Protein 8SM0 (pdb70)

B-factor: mean 61.73, std 35.59, range [18.33, 282.07]

Foldseek 3Di:
DFADDADDEPQKDKDDADPRHDAQDKIFIGHNVQWAWWDDGIWGWHDDPVPYTDIDDHHIYTHGADQPAWADDDDEVQKDWDDDDPGAGFRGKIFIDGPDQWDKDDHRMWHQHNVRDTDPHDHIYTHRD/DAPAEAEAEFEADFDAQQKAKAKDQADADAPLAQPKKKWKKKWWWKAQLNDIFIKIFGFGIDRVNPAFKTFTPDIDQWDPPLSVFWMWGQQAQQMIMIMGGQQDGGHDDDDPRQFRMWTAWMKMWIQILLRHIYIYIYGYPDTHTRHHDAADDDDDPQAAEDAWAFEDASQKTKTKDKDDDPDALQKKFKKKWWAALRGIKIKGWPVGIGPGDDAAWDKTFIDIGHIDDPDGWIKIWHWPCVTITMIIGIDGRDDCSRPFQTKMWMQMDNNHIYIHTYDYDRDHPYHSHHDAAEAEAADADFKDKDKAAAAPPADLPFPKKKKWKFWRHDDDSVQGTQQMDIQDDFRDPSNPQKGWHADNNSIIMMMGGPHDQAKTWMWMWMDTHVGHIHIYIYIYHYDD

Structure (mmCIF, N/CA/C/O backbone):
data_8SM0
#
_entry.id   8SM0
#
_cell.length_a   157.584
_cell.length_b   49.255
_cell.length_c   78.323
_cell.angle_alpha   90.00
_cell.angle_beta   101.64
_cell.angle_gamma   90.00
#
_symmetry.space_group_name_H-M   'C 1 2 1'
#
loop_
_entity.id
_entity.type
_entity.pdbx_description
1 polymer 'Complement receptor type 2'
2 polymer 'Envelope glycoprotein gp350'
3 non-polymer 2-acetamido-2-deoxy-beta-D-glucopyranose
4 non-polymer 'SULFATE ION'
5 water water
#
loop_
_atom_site.group_PDB
_atom_site.id
_atom_site.type_symbol
_atom_site.label_atom_id
_atom_site.label_alt_id
_atom_site.label_comp_id
_atom_site.label_asym_id
_atom_site.label_entity_id
_atom_site.label_seq_id
_atom_site.pdbx_PDB_ins_code
_atom_site.Cartn_x
_atom_site.Cartn_y
_atom_site.Cartn_z
_atom_site.occupancy
_atom_site.B_iso_or_equiv
_atom_site.auth_seq_id
_atom_site.auth_comp_id
_atom_site.auth_asym_id
_atom_site.auth_atom_id
_atom_site.pdbx_PDB_model_num
ATOM 1 N N . ILE A 1 1 ? -59.785 6.836 7.327 1.00 67.38 1 ILE C N 1
ATOM 2 C CA . ILE A 1 1 ? -59.748 5.460 7.797 1.00 63.45 1 ILE C CA 1
ATOM 3 C C . ILE A 1 1 ? -59.055 5.387 9.148 1.00 63.28 1 ILE C C 1
ATOM 4 O O . ILE A 1 1 ? -58.556 6.388 9.661 1.00 53.84 1 ILE C O 1
ATOM 7 N N . SER A 1 2 ? -59.022 4.188 9.717 1.00 57.58 2 SER C N 1
ATOM 8 C CA . SER A 1 2 ? -58.273 3.942 10.939 1.00 58.14 2 SER C CA 1
ATOM 9 C C . SER A 1 2 ? -58.159 2.439 11.133 1.00 49.37 2 SER C C 1
ATOM 10 O O . SER A 1 2 ? -58.990 1.674 10.636 1.00 48.55 2 SER C O 1
ATOM 18 N N . CYS A 1 3 ? -57.110 2.031 11.842 1.00 42.69 3 CYS C N 1
ATOM 19 C CA . CYS A 1 3 ? -56.901 0.639 12.204 1.00 43.23 3 CYS C CA 1
ATOM 20 C C . CYS A 1 3 ? -57.505 0.355 13.573 1.00 41.13 3 CYS C C 1
ATOM 21 O O . CYS A 1 3 ? -57.546 1.225 14.448 1.00 53.51 3 CYS C O 1
ATOM 28 N N . GLY A 1 4 ? -57.971 -0.877 13.754 1.00 43.66 4 GLY C N 1
ATOM 29 C CA . GLY A 1 4 ? -58.350 -1.346 15.066 1.00 44.29 4 GLY C CA 1
ATOM 30 C C . GLY A 1 4 ? -57.125 -1.647 15.904 1.00 41.46 4 GLY C C 1
ATOM 31 O O . GLY A 1 4 ? -55.984 -1.555 15.453 1.00 35.09 4 GLY C O 1
ATOM 35 N N . SER A 1 5 ? -57.369 -2.010 17.157 1.00 45.74 5 SER C N 1
ATOM 36 C CA . SER A 1 5 ? -56.259 -2.289 18.056 1.00 37.20 5 SER C CA 1
ATOM 37 C C . SER A 1 5 ? -55.351 -3.350 17.440 1.00 44.94 5 SER C C 1
ATOM 38 O O . SER A 1 5 ? -55.838 -4.283 16.789 1.00 42.24 5 SER C O 1
ATOM 46 N N . PRO A 1 6 ? -54.039 -3.242 17.619 1.00 40.70 6 PRO C N 1
ATOM 47 C CA . PRO A 1 6 ? -53.120 -4.171 16.956 1.00 30.16 6 PRO C CA 1
ATOM 48 C C . PRO A 1 6 ? -53.259 -5.575 17.513 1.00 34.14 6 PRO C C 1
ATOM 49 O O . PRO A 1 6 ? -53.833 -5.771 18.596 1.00 36.63 6 PRO C O 1
ATOM 60 N N . PRO A 1 7 ? -52.765 -6.580 16.795 1.00 37.89 7 PRO C N 1
ATOM 61 C CA . PRO A 1 7 ? -52.862 -7.957 17.284 1.00 33.91 7 PRO C CA 1
ATOM 62 C C . PRO A 1 7 ? -52.064 -8.127 18.562 1.00 28.03 7 PRO C C 1
ATOM 63 O O . PRO A 1 7 ? -50.964 -7.571 18.694 1.00 30.95 7 PRO C O 1
ATOM 74 N N . PRO A 1 8 ? -52.576 -8.887 19.524 1.00 35.33 8 PRO C N 1
ATOM 75 C CA . PRO A 1 8 ? -51.864 -9.034 20.797 1.00 49.06 8 PRO C CA 1
ATOM 76 C C . PRO A 1 8 ? -50.627 -9.904 20.637 1.00 48.99 8 PRO C C 1
ATOM 77 O O . PRO A 1 8 ? -50.413 -10.562 19.618 1.00 39.79 8 PRO C O 1
ATOM 88 N N . ILE A 1 9 ? -49.794 -9.890 21.675 1.00 38.52 9 ILE C N 1
ATOM 89 C CA . ILE A 1 9 ? -48.588 -10.709 21.710 1.00 39.45 9 ILE C CA 1
ATOM 90 C C . ILE A 1 9 ? -48.458 -11.278 23.114 1.00 46.75 9 ILE C C 1
ATOM 91 O O . ILE A 1 9 ? -48.377 -10.524 24.089 1.00 44.93 9 ILE C O 1
ATOM 107 N N . LEU A 1 10 ? -48.459 -12.602 23.219 1.00 40.04 10 LEU C N 1
ATOM 108 C CA . LEU A 1 10 ? -48.304 -13.252 24.512 1.00 40.40 10 LEU C CA 1
ATOM 109 C C . LEU A 1 10 ? -46.852 -13.149 24.961 1.00 44.41 10 LEU C C 1
ATOM 110 O O . LEU A 1 10 ? -45.929 -13.401 24.179 1.00 41.34 10 LEU C O 1
ATOM 126 N N . ASN A 1 11 ? -46.654 -12.749 26.220 1.00 57.22 11 ASN C N 1
ATOM 127 C CA . ASN A 1 11 ? -45.331 -12.619 26.832 1.00 38.55 11 ASN C CA 1
ATOM 128 C C . ASN A 1 11 ? -44.516 -11.488 26.213 1.00 41.70 11 ASN C C 1
ATOM 129 O O . ASN A 1 11 ? -43.284 -11.528 26.214 1.00 43.44 11 ASN C O 1
ATOM 140 N N . GLY A 1 12 ? -45.193 -10.467 25.697 1.00 41.52 12 GLY C N 1
ATOM 141 C CA . GLY A 1 12 ? -44.520 -9.311 25.146 1.00 39.95 12 GLY C CA 1
ATOM 142 C C . GLY A 1 12 ? -45.286 -8.034 25.414 1.00 32.77 12 GLY C C 1
ATOM 143 O O . GLY A 1 12 ? -46.259 -8.035 26.174 1.00 45.56 12 GLY C O 1
ATOM 147 N N . ARG A 1 13 ? -44.862 -6.938 24.791 1.00 33.19 13 ARG C N 1
ATOM 148 C CA . ARG A 1 13 ? -45.544 -5.664 24.934 1.00 30.05 13 ARG C CA 1
ATOM 149 C C . ARG A 1 13 ? -45.556 -4.954 23.591 1.00 23.09 13 ARG C C 1
ATOM 150 O O . ARG A 1 13 ? -44.778 -5.266 22.687 1.00 27.63 13 ARG C O 1
ATOM 171 N N . ILE A 1 14 ? -46.442 -3.973 23.485 1.00 25.88 14 ILE C N 1
ATOM 172 C CA . ILE A 1 14 ? -46.604 -3.178 22.278 1.00 25.76 14 ILE C CA 1
ATOM 173 C C . ILE A 1 14 ? -46.383 -1.723 22.650 1.00 30.28 14 ILE C C 1
ATOM 174 O O . ILE A 1 14 ? -46.789 -1.284 23.732 1.00 27.50 14 ILE C O 1
ATOM 190 N N . SER A 1 15 ? -45.744 -0.981 21.750 1.00 27.09 15 SER C N 1
ATOM 191 C CA . SER A 1 15 ? -45.435 0.411 22.017 1.00 21.74 15 SER C CA 1
ATOM 192 C C . SER A 1 15 ? -46.720 1.233 22.062 1.00 25.71 15 SER C C 1
ATOM 193 O O . SER A 1 15 ? -47.815 0.757 21.752 1.00 25.82 15 SER C O 1
ATOM 201 N N . TYR A 1 16 ? -46.572 2.486 22.476 1.00 25.13 16 TYR C N 1
ATOM 202 C CA . TYR A 1 16 ? -47.718 3.359 22.656 1.00 29.19 16 TYR C CA 1
ATOM 203 C C . TYR A 1 16 ? -48.355 3.691 21.316 1.00 40.37 16 TYR C C 1
ATOM 204 O O . TYR A 1 16 ? -47.666 3.904 20.315 1.00 33.86 16 TYR C O 1
ATOM 222 N N . TYR A 1 17 ? -49.680 3.740 21.301 1.00 38.57 17 TYR C N 1
ATOM 223 C CA . TYR A 1 17 ? -50.411 4.251 20.155 1.00 37.84 17 TYR C CA 1
ATOM 224 C C . TYR A 1 17 ? -51.617 5.020 20.667 1.00 34.48 17 TYR C C 1
ATOM 225 O O . TYR A 1 17 ? -52.184 4.695 21.715 1.00 31.66 17 TYR C O 1
ATOM 243 N N . SER A 1 18 ? -51.975 6.068 19.938 1.00 44.01 18 SER C N 1
ATOM 244 C CA . SER A 1 18 ? -53.165 6.844 20.236 1.00 50.65 18 SER C CA 1
ATOM 245 C C . SER A 1 18 ? -54.349 6.273 19.468 1.00 45.63 18 SER C C 1
ATOM 246 O O . SER A 1 18 ? -54.199 5.750 18.361 1.00 44.93 18 SER C O 1
ATOM 254 N N . THR A 1 19 ? -55.534 6.369 20.073 1.00 47.22 19 THR C N 1
ATOM 255 C CA . THR A 1 19 ? -56.747 5.868 19.445 1.00 49.25 19 THR C CA 1
ATOM 256 C C . THR A 1 19 ? -57.645 7.024 19.022 1.00 57.56 19 THR C C 1
ATOM 257 O O . THR A 1 19 ? -57.741 8.024 19.742 1.00 53.74 19 THR C O 1
ATOM 268 N N . PRO A 1 20 ? -58.310 6.932 17.857 1.00 49.12 20 PRO C N 1
ATOM 269 C CA . PRO A 1 20 ? -58.176 5.846 16.875 1.00 52.23 20 PRO C CA 1
ATOM 270 C C . PRO A 1 20 ? -56.848 5.910 16.120 1.00 43.46 20 PRO C C 1
ATOM 271 O O . PRO A 1 20 ? -56.223 6.969 16.052 1.00 49.80 20 PRO C O 1
ATOM 282 N N . ILE A 1 21 ? -56.428 4.778 15.566 1.00 41.99 21 ILE C N 1
ATOM 283 C CA . ILE A 1 21 ? -55.105 4.641 14.969 1.00 33.95 21 ILE C CA 1
ATOM 284 C C . ILE A 1 21 ? -55.168 5.094 13.519 1.00 39.28 21 ILE C C 1
ATOM 285 O O . ILE A 1 21 ? -55.922 4.534 12.718 1.00 42.46 21 ILE C O 1
ATOM 301 N N . ALA A 1 22 ? -54.357 6.089 13.174 1.00 40.51 22 ALA C N 1
ATOM 302 C CA . ALA A 1 22 ? -54.375 6.644 11.831 1.00 48.14 22 ALA C CA 1
ATOM 303 C C . ALA A 1 22 ? -53.528 5.812 10.877 1.00 31.94 22 ALA C C 1
ATOM 304 O O . ALA A 1 22 ? -52.513 5.215 11.259 1.00 28.13 22 ALA C O 1
ATOM 311 N N . VAL A 1 23 ? -53.962 5.782 9.615 1.00 32.64 23 VAL C N 1
ATOM 312 C CA . VAL A 1 23 ? -53.173 5.149 8.570 1.00 28.44 23 VAL C CA 1
ATOM 313 C C . VAL A 1 23 ? -51.790 5.779 8.564 1.00 29.84 23 VAL C C 1
ATOM 314 O O . VAL A 1 23 ? -51.646 7.006 8.644 1.00 36.92 23 VAL C O 1
ATOM 327 N N . GLY A 1 24 ? -50.764 4.938 8.481 1.00 27.62 24 GLY C N 1
ATOM 328 C CA . GLY A 1 24 ? -49.389 5.379 8.559 1.00 29.08 24 GLY C CA 1
ATOM 329 C C . GLY A 1 24 ? -48.746 5.179 9.914 1.00 30.93 24 GLY C C 1
ATOM 330 O O . GLY A 1 24 ? -47.522 5.322 10.029 1.00 27.69 24 GLY C O 1
ATOM 334 N N . THR A 1 25 ? -49.531 4.846 10.935 1.00 26.51 25 THR C N 1
ATOM 335 C CA . THR A 1 25 ? -48.992 4.644 12.271 1.00 28.70 25 THR C CA 1
ATOM 336 C C . THR A 1 25 ? -48.151 3.375 12.329 1.00 26.25 25 THR C C 1
ATOM 337 O O . THR A 1 25 ? -48.544 2.325 11.813 1.00 23.52 25 THR C O 1
ATOM 348 N N . VAL A 1 26 ? -46.991 3.469 12.975 1.00 24.19 26 VAL C N 1
ATOM 349 C CA . VAL A 1 26 ? -46.110 2.325 13.187 1.00 26.68 26 VAL C CA 1
ATOM 350 C C . VAL A 1 26 ? -46.098 1.993 14.673 1.00 23.78 26 VAL C C 1
ATOM 351 O O . VAL A 1 26 ? -45.999 2.891 15.520 1.00 26.25 26 VAL C O 1
ATOM 364 N N . ILE A 1 27 ? -46.217 0.707 14.990 1.00 23.57 27 ILE C N 1
ATOM 365 C CA . ILE A 1 27 ? -46.091 0.235 16.362 1.00 27.15 27 ILE C CA 1
ATOM 366 C C . ILE A 1 27 ? -44.967 -0.791 16.411 1.00 28.70 27 ILE C C 1
ATOM 367 O O . ILE A 1 27 ? -44.658 -1.454 15.416 1.00 25.74 27 ILE C O 1
ATOM 383 N N . ARG A 1 28 ? -44.351 -0.910 17.580 1.00 23.92 28 ARG C N 1
ATOM 384 C CA . ARG A 1 28 ? -43.212 -1.791 17.791 1.00 23.24 28 ARG C CA 1
ATOM 385 C C . ARG A 1 28 ? -43.590 -2.858 18.805 1.00 19.95 28 ARG C C 1
ATOM 386 O O . ARG A 1 28 ? -44.267 -2.574 19.798 1.00 26.53 28 ARG C O 1
ATOM 407 N N . TYR A 1 29 ? -43.151 -4.085 18.552 1.00 24.91 29 TYR C N 1
ATOM 408 C CA . TYR A 1 29 ? -43.345 -5.186 19.481 1.00 26.01 29 TYR C CA 1
ATOM 409 C C . TYR A 1 29 ? -42.026 -5.526 20.163 1.00 18.52 29 TYR C C 1
ATOM 410 O O . TYR A 1 29 ? -40.952 -5.407 19.568 1.00 25.75 29 TYR C O 1
ATOM 428 N N . SER A 1 30 ? -42.118 -5.963 21.418 1.00 26.28 30 SER C N 1
ATOM 429 C CA . SER A 1 30 ? -40.951 -6.403 22.169 1.00 28.13 30 SER C CA 1
ATOM 430 C C . SER A 1 30 ? -41.368 -7.538 23.093 1.00 33.07 30 SER C C 1
ATOM 431 O O . SER A 1 30 ? -42.537 -7.662 23.464 1.00 40.72 30 SER C O 1
ATOM 439 N N . CYS A 1 31 ? -40.399 -8.365 23.463 1.00 31.64 31 CYS C N 1
ATOM 440 C CA . CYS A 1 31 ? -40.654 -9.496 24.342 1.00 35.86 31 CYS C CA 1
ATOM 441 C C . CYS A 1 31 ? -40.211 -9.182 25.767 1.00 45.22 31 CYS C C 1
ATOM 442 O O . CYS A 1 31 ? -39.458 -8.237 26.019 1.00 41.62 31 CYS C O 1
ATOM 449 N N . SER A 1 32 ? -40.685 -10.009 26.699 1.00 41.85 32 SER C N 1
ATOM 450 C CA . SER A 1 32 ? -40.524 -9.752 28.131 1.00 48.57 32 SER C CA 1
ATOM 451 C C . SER A 1 32 ? -39.175 -10.270 28.632 1.00 78.08 32 SER C C 1
ATOM 452 O O . SER A 1 32 ? -39.074 -11.249 29.374 1.00 99.58 32 SER C O 1
ATOM 460 N N . GLY A 1 33 ? -38.121 -9.571 28.218 1.00 85.25 33 GLY C N 1
ATOM 461 C CA . GLY A 1 33 ? -36.808 -9.746 28.813 1.00 61.66 33 GLY C CA 1
ATOM 462 C C . GLY A 1 33 ? -36.174 -11.107 28.618 1.00 58.38 33 GLY C C 1
ATOM 463 O O . GLY A 1 33 ? -35.125 -11.218 27.976 1.00 70.26 33 GLY C O 1
ATOM 467 N N . THR A 1 34 ? -36.779 -12.151 29.189 1.00 43.58 34 THR C N 1
ATOM 468 C CA . THR A 1 34 ? -36.252 -13.499 29.009 1.00 43.91 34 THR C CA 1
ATOM 469 C C . THR A 1 34 ? -36.621 -14.084 27.650 1.00 64.43 34 THR C C 1
ATOM 470 O O . THR A 1 34 ? -35.831 -14.832 27.073 1.00 74.99 34 THR C O 1
ATOM 481 N N . PHE A 1 35 ? -37.794 -13.755 27.120 1.00 58.02 35 PHE C N 1
ATOM 482 C CA . PHE A 1 35 ? -38.237 -14.327 25.858 1.00 44.55 35 PHE C CA 1
ATOM 483 C C . PHE A 1 35 ? -37.498 -13.684 24.684 1.00 43.94 35 PHE C C 1
ATOM 484 O O . PHE A 1 35 ? -36.851 -12.642 24.814 1.00 43.24 35 PHE C O 1
ATOM 501 N N . ARG A 1 36 ? -37.599 -14.324 23.521 1.00 36.85 36 ARG C N 1
ATOM 502 C CA . ARG A 1 36 ? -36.979 -13.829 22.300 1.00 38.50 36 ARG C CA 1
ATOM 503 C C . ARG A 1 36 ? -38.037 -13.578 21.234 1.00 29.03 36 ARG C C 1
ATOM 504 O O . ARG A 1 36 ? -38.925 -14.408 21.014 1.00 34.34 36 ARG C O 1
ATOM 525 N N . LEU A 1 37 ? -37.921 -12.438 20.560 1.00 33.22 37 LEU C N 1
ATOM 526 C CA . LEU A 1 37 ? -38.899 -12.033 19.558 1.00 33.46 37 LEU C CA 1
ATOM 527 C C . LEU A 1 37 ? -38.588 -12.707 18.227 1.00 33.30 37 LEU C C 1
ATOM 528 O O . LEU A 1 37 ? -37.475 -12.576 17.706 1.00 33.12 37 LEU C O 1
ATOM 544 N N . ILE A 1 38 ? -39.571 -13.418 17.679 1.00 30.77 38 ILE C N 1
ATOM 545 C CA . ILE A 1 38 ? -39.442 -14.108 16.400 1.00 23.73 38 ILE C CA 1
ATOM 546 C C . ILE A 1 38 ? -40.374 -13.425 15.406 1.00 32.97 38 ILE C C 1
ATOM 547 O O . ILE A 1 38 ? -41.601 -13.476 15.556 1.00 32.55 38 ILE C O 1
ATOM 563 N N . GLY A 1 39 ? -39.797 -12.802 14.388 1.00 31.19 39 GLY C N 1
ATOM 564 C CA . GLY A 1 39 ? -40.550 -12.153 13.335 1.00 29.72 39 GLY C CA 1
ATOM 565 C C . GLY A 1 39 ? -40.358 -10.645 13.343 1.00 31.72 39 GLY C C 1
ATOM 566 O O . GLY A 1 39 ? -39.863 -10.049 14.299 1.00 29.82 39 GLY C O 1
ATOM 570 N N . GLU A 1 40 ? -40.765 -10.030 12.231 1.00 28.79 40 GLU C N 1
ATOM 571 C CA . GLU A 1 40 ? -40.679 -8.580 12.094 1.00 32.34 40 GLU C CA 1
ATOM 572 C C . GLU A 1 40 ? -41.361 -7.897 13.272 1.00 25.12 40 GLU C C 1
ATOM 573 O O . GLU A 1 40 ? -42.474 -8.263 13.657 1.00 29.44 40 GLU C O 1
ATOM 585 N N . LYS A 1 41 ? -40.691 -6.888 13.828 1.00 26.22 41 LYS C N 1
ATOM 586 C CA . LYS A 1 41 ? -41.105 -6.280 15.084 1.00 24.24 41 LYS C CA 1
ATOM 587 C C . LYS A 1 41 ? -41.946 -5.024 14.909 1.00 29.00 41 LYS C C 1
ATOM 588 O O . LYS A 1 41 ? -42.511 -4.540 15.896 1.00 28.53 41 LYS C O 1
ATOM 607 N N . SER A 1 42 ? -42.054 -4.494 13.694 1.00 23.51 42 SER C N 1
ATOM 608 C CA . SER A 1 42 ? -42.766 -3.248 13.442 1.00 25.05 42 SER C CA 1
ATOM 609 C C . SER A 1 42 ? -43.963 -3.514 12.543 1.00 24.66 42 SER C C 1
ATOM 610 O O . SER A 1 42 ? -43.826 -4.139 11.487 1.00 25.31 42 SER C O 1
ATOM 618 N N . LEU A 1 43 ? -45.132 -3.042 12.965 1.00 22.66 43 LEU C N 1
ATOM 619 C CA . LEU A 1 43 ? -46.363 -3.174 12.198 1.00 22.35 43 LEU C CA 1
ATOM 620 C C . LEU A 1 43 ? -46.818 -1.797 11.729 1.00 25.26 43 LEU C C 1
ATOM 621 O O . LEU A 1 43 ? -46.714 -0.814 12.468 1.00 25.65 43 LEU C O 1
ATOM 637 N N . LEU A 1 44 ? -47.313 -1.731 10.497 1.00 23.16 44 LEU C N 1
ATOM 638 C CA . LEU A 1 44 ? -47.707 -0.479 9.864 1.00 27.87 44 LEU C CA 1
ATOM 639 C C . LEU A 1 44 ? -49.194 -0.514 9.552 1.00 24.93 44 LEU C C 1
ATOM 640 O O . LEU A 1 44 ? -49.697 -1.510 9.019 1.00 29.96 44 LEU C O 1
ATOM 656 N N . CYS A 1 45 ? -49.892 0.571 9.873 1.00 24.34 45 CYS C N 1
ATOM 657 C CA . CYS A 1 45 ? -51.312 0.694 9.565 1.00 25.44 45 CYS C CA 1
ATOM 658 C C . CYS A 1 45 ? -51.452 1.216 8.138 1.00 25.75 45 CYS C C 1
ATOM 659 O O . CYS A 1 45 ? -50.977 2.313 7.820 1.00 27.86 45 CYS C O 1
ATOM 666 N N . ILE A 1 46 ? -52.072 0.416 7.271 1.00 31.23 46 ILE C N 1
ATOM 667 C CA . ILE A 1 46 ? -52.251 0.771 5.872 1.00 28.78 46 ILE C CA 1
ATOM 668 C C . ILE A 1 46 ? -53.733 0.665 5.524 1.00 29.53 46 ILE C C 1
ATOM 669 O O . ILE A 1 46 ? -54.547 0.163 6.302 1.00 29.50 46 ILE C O 1
ATOM 685 N N . THR A 1 47 ? -54.074 1.154 4.333 1.00 38.03 47 THR C N 1
ATOM 686 C CA . THR A 1 47 ? -55.418 0.998 3.793 1.00 33.26 47 THR C CA 1
ATOM 687 C C . THR A 1 47 ? -55.309 0.582 2.336 1.00 39.86 47 THR C C 1
ATOM 688 O O . THR A 1 47 ? -54.554 1.188 1.570 1.00 44.06 47 THR C O 1
ATOM 699 N N . LYS A 1 48 ? -56.065 -0.442 1.955 1.00 50.55 48 LYS C N 1
ATOM 700 C CA . LYS A 1 48 ? -56.084 -0.901 0.573 1.00 62.22 48 LYS C CA 1
ATOM 701 C C . LYS A 1 48 ? -57.342 -0.499 -0.178 1.00 67.74 48 LYS C C 1
ATOM 702 O O . LYS A 1 48 ? -57.286 -0.323 -1.396 1.00 87.69 48 LYS C O 1
ATOM 721 N N . ASP A 1 49 ? -58.467 -0.333 0.518 1.00 66.28 49 ASP C N 1
ATOM 722 C CA . ASP A 1 49 ? -59.721 0.072 -0.102 1.00 66.55 49 ASP C CA 1
ATOM 723 C C . ASP A 1 49 ? -60.093 1.516 0.216 1.00 60.11 49 ASP C C 1
ATOM 724 O O . ASP A 1 49 ? -61.180 1.962 -0.165 1.00 63.06 49 ASP C O 1
ATOM 733 N N . LYS A 1 50 ? -59.220 2.242 0.905 1.00 58.16 50 LYS C N 1
ATOM 734 C CA . LYS A 1 50 ? -59.482 3.645 1.233 1.00 50.54 50 LYS C CA 1
ATOM 735 C C . LYS A 1 50 ? -60.705 3.841 2.140 1.00 51.28 50 LYS C C 1
ATOM 736 O O . LYS A 1 50 ? -61.267 4.934 2.208 1.00 64.32 50 LYS C O 1
ATOM 755 N N . VAL A 1 51 ? -61.108 2.780 2.829 1.00 52.41 51 VAL C N 1
ATOM 756 C CA . VAL A 1 51 ? -62.240 2.827 3.745 1.00 56.77 51 VAL C CA 1
ATOM 757 C C . VAL A 1 51 ? -61.829 2.408 5.151 1.00 54.07 51 VAL C C 1
ATOM 758 O O . VAL A 1 51 ? -62.052 3.141 6.120 1.00 58.81 51 VAL C O 1
ATOM 771 N N . ASP A 1 52 ? -61.234 1.225 5.282 1.00 56.73 52 ASP C N 1
ATOM 772 C CA . ASP A 1 52 ? -60.795 0.696 6.563 1.00 58.93 52 ASP C CA 1
ATOM 773 C C . ASP A 1 52 ? -59.279 0.557 6.573 1.00 48.58 52 ASP C C 1
ATOM 774 O O . ASP A 1 52 ? -58.649 0.341 5.533 1.00 41.91 52 ASP C O 1
ATOM 783 N N . GLY A 1 53 ? -58.701 0.687 7.759 1.00 40.23 53 GLY C N 1
ATOM 784 C CA . GLY A 1 53 ? -57.294 0.421 7.942 1.00 35.02 53 GLY C CA 1
ATOM 785 C C . GLY A 1 53 ? -57.058 -1.015 8.368 1.00 36.78 53 GLY C C 1
ATOM 786 O O . GLY A 1 53 ? -57.905 -1.650 8.992 1.00 40.91 53 GLY C O 1
ATOM 790 N N . THR A 1 54 ? -55.892 -1.531 7.996 1.00 32.97 54 THR C N 1
ATOM 791 C CA . THR A 1 54 ? -55.462 -2.854 8.419 1.00 31.42 54 THR C CA 1
ATOM 792 C C . THR A 1 54 ? -53.955 -2.834 8.619 1.00 26.87 54 THR C C 1
ATOM 793 O O . THR A 1 54 ? -53.240 -2.021 8.031 1.00 28.95 54 THR C O 1
ATOM 804 N N . TRP A 1 55 ? -53.475 -3.742 9.464 1.00 28.97 55 TRP C N 1
ATOM 805 C CA . TRP A 1 55 ? -52.046 -3.860 9.710 1.00 25.65 55 TRP C CA 1
ATOM 806 C C . TRP A 1 55 ? -51.391 -4.672 8.602 1.00 29.67 55 TRP C C 1
ATOM 807 O O . TRP A 1 55 ? -51.990 -5.592 8.039 1.00 30.64 55 TRP C O 1
ATOM 828 N N . ASP A 1 56 ? -50.143 -4.316 8.290 1.00 26.09 56 ASP C N 1
ATOM 829 C CA . ASP A 1 56 ? -49.509 -4.796 7.068 1.00 27.51 56 ASP C CA 1
ATOM 830 C C . ASP A 1 56 ? -48.854 -6.166 7.209 1.00 31.24 56 ASP C C 1
ATOM 831 O O . ASP A 1 56 ? -48.445 -6.734 6.190 1.00 37.50 56 ASP C O 1
ATOM 840 N N . LYS A 1 57 ? -48.762 -6.718 8.412 1.00 28.03 57 LYS C N 1
ATOM 841 C CA . LYS A 1 57 ? -48.250 -8.071 8.591 1.00 32.40 57 LYS C CA 1
ATOM 842 C C . LYS A 1 57 ? -48.780 -8.608 9.912 1.00 25.35 57 LYS C C 1
ATOM 843 O O . LYS A 1 57 ? -49.297 -7.846 10.740 1.00 26.87 57 LYS C O 1
ATOM 862 N N . PRO A 1 58 ? -48.686 -9.915 10.136 1.00 27.88 58 PRO C N 1
ATOM 863 C CA . PRO A 1 58 ? -49.083 -10.461 11.435 1.00 28.86 58 PRO C CA 1
ATOM 864 C C . PRO A 1 58 ? -48.119 -10.043 12.534 1.00 32.85 58 PRO C C 1
ATOM 865 O O . PRO A 1 58 ? -46.969 -9.666 12.298 1.00 35.36 58 PRO C O 1
ATOM 876 N N . ALA A 1 59 ? -48.612 -10.118 13.762 1.00 34.00 59 ALA C N 1
ATOM 877 C CA . ALA A 1 59 ? -47.767 -9.803 14.896 1.00 37.55 59 ALA C CA 1
ATOM 878 C C . ALA A 1 59 ? -46.680 -10.865 15.041 1.00 27.09 59 ALA C C 1
ATOM 879 O O . ALA A 1 59 ? -46.881 -12.028 14.681 1.00 30.21 59 ALA C O 1
ATOM 886 N N . PRO A 1 60 ? -45.511 -10.485 15.540 1.00 28.85 60 PRO C N 1
ATOM 887 C CA . PRO A 1 60 ? -44.483 -11.488 15.852 1.00 31.95 60 PRO C CA 1
ATOM 888 C C . PRO A 1 60 ? -44.841 -12.251 17.116 1.00 31.71 60 PRO C C 1
ATOM 889 O O . PRO A 1 60 ? -45.846 -11.937 17.761 1.00 30.37 60 PRO C O 1
ATOM 900 N N . LYS A 1 61 ? -44.039 -13.247 17.485 1.00 36.01 61 LYS C N 1
ATOM 901 C CA . LYS A 1 61 ? -44.298 -14.051 18.670 1.00 35.46 61 LYS C CA 1
ATOM 902 C C . LYS A 1 61 ? -43.057 -14.073 19.551 1.00 32.71 61 LYS C C 1
ATOM 903 O O . LYS A 1 61 ? -41.939 -13.816 19.095 1.00 32.05 61 LYS C O 1
ATOM 922 N N . CYS A 1 62 ? -43.274 -14.379 20.827 1.00 41.09 62 CYS C N 1
ATOM 923 C CA . CYS A 1 62 ? -42.207 -14.461 21.815 1.00 38.63 62 CYS C CA 1
ATOM 924 C C . CYS A 1 62 ? -42.003 -15.913 22.217 1.00 40.79 62 CYS C C 1
ATOM 925 O O . CYS A 1 62 ? -42.960 -16.597 22.595 1.00 42.60 62 CYS C O 1
ATOM 932 N N . GLU A 1 63 ? -40.760 -16.376 22.134 1.00 39.18 63 GLU C N 1
ATOM 933 C CA . GLU A 1 63 ? -40.390 -17.719 22.550 1.00 38.30 63 GLU C CA 1
ATOM 934 C C . GLU A 1 63 ? -39.559 -17.645 23.821 1.00 41.66 63 GLU C C 1
ATOM 935 O O . GLU A 1 63 ? -38.720 -16.750 23.971 1.00 44.96 63 GLU C O 1
ATOM 947 N N . TYR A 1 64 ? -39.782 -18.591 24.729 1.00 59.41 64 TYR C N 1
ATOM 948 C CA . TYR A 1 64 ? -38.948 -18.673 25.919 1.00 78.35 64 TYR C CA 1
ATOM 949 C C . TYR A 1 64 ? -37.510 -18.956 25.506 1.00 55.34 64 TYR C C 1
ATOM 950 O O . TYR A 1 64 ? -37.250 -19.833 24.676 1.00 48.49 64 TYR C O 1
ATOM 968 N N . PHE A 1 65 ? -36.577 -18.206 26.083 1.00 49.62 65 PHE C N 1
ATOM 969 C CA . PHE A 1 65 ? -35.194 -18.255 25.633 1.00 50.21 65 PHE C CA 1
ATOM 970 C C . PHE A 1 65 ? -34.600 -19.636 25.863 1.00 53.80 65 PHE C C 1
ATOM 971 O O . PHE A 1 65 ? -34.545 -20.122 26.997 1.00 63.15 65 PHE C O 1
ATOM 988 N N . ASN A 1 66 ? -34.163 -20.263 24.778 1.00 50.45 66 ASN C N 1
ATOM 989 C CA . ASN A 1 66 ? -33.477 -21.550 24.815 1.00 52.10 66 ASN C CA 1
ATOM 990 C C . ASN A 1 66 ? -32.003 -21.263 24.549 1.00 62.38 66 ASN C C 1
ATOM 991 O O . ASN A 1 66 ? -31.602 -21.036 23.403 1.00 50.79 66 ASN C O 1
ATOM 1002 N N . LYS A 1 67 ? -31.209 -21.258 25.622 1.00 58.02 67 LYS C N 1
ATOM 1003 C CA . LYS A 1 67 ? -29.784 -20.963 25.530 1.00 62.13 67 LYS C CA 1
ATOM 1004 C C . LYS A 1 67 ? -29.037 -21.958 24.656 1.00 62.34 67 LYS C C 1
ATOM 1005 O O . LYS A 1 67 ? -27.917 -21.666 24.221 1.00 66.27 67 LYS C O 1
ATOM 1024 N N . TYR A 1 68 ? -29.621 -23.123 24.392 1.00 56.91 68 TYR C N 1
ATOM 1025 C CA . TYR A 1 68 ? -28.929 -24.166 23.650 1.00 56.63 68 TYR C CA 1
ATOM 1026 C C . TYR A 1 68 ? -29.193 -24.119 22.154 1.00 60.03 68 TYR C C 1
ATOM 1027 O O . TYR A 1 68 ? -28.400 -24.671 21.382 1.00 60.65 68 TYR C O 1
ATOM 1045 N N . SER A 1 69 ? -30.277 -23.483 21.726 1.00 56.51 69 SER C N 1
ATOM 1046 C CA . SER A 1 69 ? -30.637 -23.501 20.317 1.00 60.55 69 SER C CA 1
ATOM 1047 C C . SER A 1 69 ? -29.504 -22.954 19.458 1.00 61.50 69 SER C C 1
ATOM 1048 O O . SER A 1 69 ? -28.770 -22.044 19.855 1.00 60.15 69 SER C O 1
ATOM 1056 N N . SER A 1 70 ? -29.362 -23.534 18.269 1.00 52.27 70 SER C N 1
ATOM 1057 C CA . SER A 1 70 ? -28.368 -23.099 17.298 1.00 55.89 70 SER C CA 1
ATOM 1058 C C . SER A 1 70 ? -28.885 -23.443 15.910 1.00 59.55 70 SER C C 1
ATOM 1059 O O . SER A 1 70 ? -29.280 -24.586 15.661 1.00 55.71 70 SER C O 1
ATOM 1067 N N . CYS A 1 71 ? -28.889 -22.459 15.020 1.00 50.84 71 CYS C N 1
ATOM 1068 C CA . CYS A 1 71 ? -29.386 -22.684 13.673 1.00 52.99 71 CYS C CA 1
ATOM 1069 C C . CYS A 1 71 ? -28.235 -22.758 12.678 1.00 57.32 71 CYS C C 1
ATOM 1070 O O . CYS A 1 71 ? -27.257 -22.014 12.808 1.00 61.92 71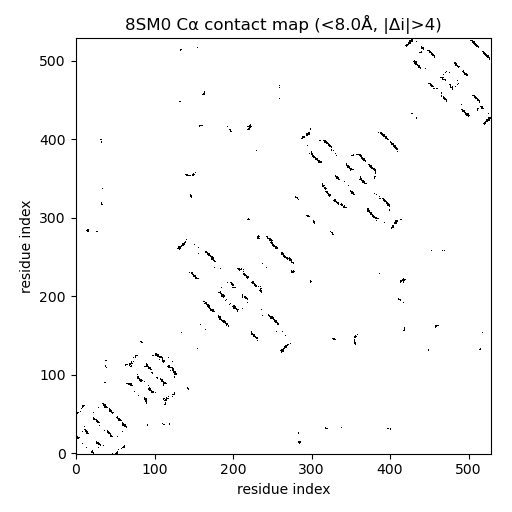 CYS C O 1
ATOM 1077 N N . PRO A 1 72 ? -28.313 -23.638 11.682 1.00 55.24 72 PRO C N 1
ATOM 1078 C CA . PRO A 1 72 ? -27.275 -23.664 10.647 1.00 54.09 72 PRO C CA 1
ATOM 1079 C C . PRO A 1 72 ? -27.333 -22.407 9.794 1.00 50.47 72 PRO C C 1
ATOM 1080 O O . PRO A 1 72 ? -28.334 -21.688 9.764 1.00 48.55 72 PRO C O 1
ATOM 1091 N N . GLU A 1 73 ? -26.232 -22.138 9.103 1.00 56.10 73 GLU C N 1
ATOM 1092 C CA . GLU A 1 73 ? -26.171 -20.953 8.259 1.00 62.17 73 GLU C CA 1
ATOM 1093 C C . GLU A 1 73 ? -27.240 -21.042 7.173 1.00 43.93 73 GLU C C 1
ATOM 1094 O O . GLU A 1 73 ? -27.291 -22.040 6.442 1.00 46.18 73 GLU C O 1
ATOM 1106 N N . PRO A 1 74 ? -28.100 -20.037 7.030 1.00 41.03 74 PRO C N 1
ATOM 1107 C CA . PRO A 1 74 ? -29.090 -20.072 5.949 1.00 44.09 74 PRO C CA 1
ATOM 1108 C C . PRO A 1 74 ? -28.485 -19.595 4.637 1.00 36.50 74 PRO C C 1
ATOM 1109 O O . PRO A 1 74 ? -27.723 -18.626 4.595 1.00 39.78 74 PRO C O 1
ATOM 1120 N N . ILE A 1 75 ? -28.828 -20.292 3.557 1.00 38.05 75 ILE C N 1
ATOM 1121 C CA . ILE A 1 75 ? -28.280 -20.010 2.235 1.00 35.97 75 ILE C CA 1
ATOM 1122 C C . ILE A 1 75 ? -29.434 -19.841 1.257 1.00 42.07 75 ILE C C 1
ATOM 1123 O O . ILE A 1 75 ? -30.320 -20.701 1.183 1.00 36.02 75 ILE C O 1
ATOM 1139 N N . VAL A 1 76 ? -29.419 -18.743 0.505 1.00 33.77 76 VAL C N 1
ATOM 1140 C CA . VAL A 1 76 ? -30.443 -18.467 -0.501 1.00 32.00 76 VAL C CA 1
ATOM 1141 C C . VAL A 1 76 ? -29.790 -18.383 -1.877 1.00 31.68 76 VAL C C 1
ATOM 1142 O O . VAL A 1 76 ? -29.097 -17.398 -2.171 1.00 36.38 76 VAL C O 1
ATOM 1155 N N . PRO A 1 77 ? -29.969 -19.381 -2.744 1.00 32.19 77 PRO C N 1
ATOM 1156 C CA . PRO A 1 77 ? -29.387 -19.298 -4.093 1.00 32.22 77 PRO C CA 1
ATOM 1157 C C . PRO A 1 77 ? -29.917 -18.090 -4.851 1.00 39.60 77 PRO C C 1
ATOM 1158 O O . PRO A 1 77 ? -31.125 -17.848 -4.905 1.00 35.97 77 PRO C O 1
ATOM 1169 N N . GLY A 1 78 ? -28.998 -17.326 -5.438 1.00 37.08 78 GLY C N 1
ATOM 1170 C CA . GLY A 1 78 ? -29.341 -16.089 -6.102 1.00 31.95 78 GLY C CA 1
ATOM 1171 C C . GLY A 1 78 ? -29.351 -14.868 -5.209 1.00 36.63 78 GLY C C 1
ATOM 1172 O O . GLY A 1 78 ? -29.539 -13.754 -5.715 1.00 36.64 78 GLY C O 1
ATOM 1176 N N . GLY A 1 79 ? -29.158 -15.041 -3.899 1.00 32.22 79 GLY C N 1
ATOM 1177 C CA . GLY A 1 79 ? -29.133 -13.935 -2.968 1.00 30.27 79 GLY C CA 1
ATOM 1178 C C . GLY A 1 79 ? -27.893 -13.989 -2.093 1.00 33.06 79 GLY C C 1
ATOM 1179 O O . GLY A 1 79 ? -27.046 -14.874 -2.235 1.00 38.05 79 GLY C O 1
ATOM 1183 N N . TYR A 1 80 ? -27.813 -13.022 -1.180 1.00 35.87 80 TYR C N 1
ATOM 1184 C CA . TYR A 1 80 ? -26.669 -12.887 -0.290 1.00 33.33 80 TYR C CA 1
ATOM 1185 C C . TYR A 1 80 ? -27.110 -12.201 0.997 1.00 37.99 80 TYR C C 1
ATOM 1186 O O . TYR A 1 80 ? -28.105 -11.471 1.028 1.00 37.26 80 TYR C O 1
ATOM 1204 N N . LYS A 1 81 ? -26.351 -12.450 2.063 1.00 33.30 81 LYS C N 1
ATOM 1205 C CA . LYS A 1 81 ? -26.663 -11.898 3.372 1.00 33.15 81 LYS C CA 1
ATOM 1206 C C . LYS A 1 81 ? -26.149 -10.471 3.502 1.00 34.21 81 LYS C C 1
ATOM 1207 O O . LYS A 1 81 ? -25.018 -10.164 3.115 1.00 43.05 81 LYS C O 1
ATOM 1226 N N . ILE A 1 82 ? -26.982 -9.602 4.069 1.00 32.51 82 ILE C N 1
ATOM 1227 C CA . ILE A 1 82 ? -26.562 -8.253 4.431 1.00 33.83 82 ILE C CA 1
ATOM 1228 C C . ILE A 1 82 ? -26.606 -8.002 5.931 1.00 34.23 82 ILE C C 1
ATOM 1229 O O . ILE A 1 82 ? -26.107 -6.959 6.384 1.00 35.86 82 ILE C O 1
ATOM 1245 N N . ARG A 1 83 ? -27.169 -8.914 6.720 1.00 38.06 83 ARG C N 1
ATOM 1246 C CA . ARG A 1 83 ? -27.136 -8.811 8.172 1.00 34.05 83 ARG C CA 1
ATOM 1247 C C . ARG A 1 83 ? -27.071 -10.218 8.747 1.00 41.15 83 ARG C C 1
ATOM 1248 O O . ARG A 1 83 ? -27.673 -11.147 8.199 1.00 40.68 83 ARG C O 1
ATOM 1269 N N . GLY A 1 84 ? -26.341 -10.365 9.837 1.00 36.44 84 GLY C N 1
ATOM 1270 C CA . GLY A 1 84 ? -26.200 -11.641 10.504 1.00 43.38 84 GLY C CA 1
ATOM 1271 C C . GLY A 1 84 ? -24.790 -12.190 10.376 1.00 63.06 84 GLY C C 1
ATOM 1272 O O . GLY A 1 84 ? -24.058 -11.892 9.422 1.00 45.99 84 GLY C O 1
ATOM 1276 N N . SER A 1 85 ? -24.399 -13.002 11.356 1.00 49.01 85 SER C N 1
ATOM 1277 C CA . SER A 1 85 ? -23.092 -13.641 11.340 1.00 57.77 85 SER C CA 1
ATOM 1278 C C . SER A 1 85 ? -23.115 -14.839 12.278 1.00 60.86 85 SER C C 1
ATOM 1279 O O . SER A 1 85 ? -23.800 -14.830 13.304 1.00 51.40 85 SER C O 1
ATOM 1287 N N . THR A 1 86 ? -22.360 -15.869 11.911 1.00 53.33 86 THR C N 1
ATOM 1288 C CA . THR A 1 86 ? -22.261 -17.056 12.742 1.00 58.43 86 THR C CA 1
ATOM 1289 C C . THR A 1 86 ? -21.505 -16.718 14.026 1.00 60.73 86 THR C C 1
ATOM 1290 O O . THR A 1 86 ? -20.638 -15.841 14.029 1.00 66.20 86 THR C O 1
ATOM 1301 N N . PRO A 1 87 ? -21.829 -17.384 15.149 1.00 62.95 87 PRO C N 1
ATOM 1302 C CA . PRO A 1 87 ? -22.865 -18.408 15.326 1.00 63.68 87 PRO C CA 1
ATOM 1303 C C . PRO A 1 87 ? -24.258 -17.810 15.478 1.00 56.75 87 PRO C C 1
ATOM 1304 O O . PRO A 1 87 ? -24.395 -16.677 15.937 1.00 55.43 87 PRO C O 1
ATOM 1315 N N . TYR A 1 88 ? -25.279 -18.570 15.094 1.00 54.45 88 TYR C N 1
ATOM 1316 C CA . TYR A 1 88 ? -26.661 -18.117 15.167 1.00 50.00 88 TYR C CA 1
ATOM 1317 C C . TYR A 1 88 ? -27.343 -18.798 16.346 1.00 51.09 88 TYR C C 1
ATOM 1318 O O . TYR A 1 88 ? -27.492 -20.025 16.360 1.00 57.59 88 TYR C O 1
ATOM 1336 N N . ARG A 1 89 ? -27.750 -18.003 17.328 1.00 50.32 89 ARG C N 1
ATOM 1337 C CA . ARG A 1 89 ? -28.415 -18.499 18.523 1.00 62.24 89 ARG C CA 1
ATOM 1338 C C . ARG A 1 89 ? -29.867 -18.037 18.525 1.00 50.83 89 ARG C C 1
ATOM 1339 O O . ARG A 1 89 ? -30.303 -17.273 17.660 1.00 47.50 89 ARG C O 1
ATOM 1360 N N . HIS A 1 90 ? -30.621 -18.521 19.510 1.00 47.17 90 HIS C N 1
ATOM 1361 C CA . HIS A 1 90 ? -32.047 -18.228 19.588 1.00 45.82 90 HIS C CA 1
ATOM 1362 C C . HIS A 1 90 ? -32.296 -16.725 19.548 1.00 42.14 90 HIS C C 1
ATOM 1363 O O . HIS A 1 90 ? -31.748 -15.971 20.359 1.00 43.17 90 HIS C O 1
ATOM 1377 N N . GLY A 1 91 ? -33.121 -16.296 18.591 1.00 40.90 91 GLY C N 1
ATOM 1378 C CA . GLY A 1 91 ? -33.509 -14.908 18.463 1.00 41.89 91 GLY C CA 1
ATOM 1379 C C . GLY A 1 91 ? -32.666 -14.096 17.509 1.00 35.40 91 GLY C C 1
ATOM 1380 O O . GLY A 1 91 ? -33.070 -12.982 17.141 1.00 37.72 91 GLY C O 1
ATOM 1384 N N . ASP A 1 92 ? -31.505 -14.601 17.103 1.00 37.67 92 ASP C N 1
ATOM 1385 C CA . ASP A 1 92 ? -30.695 -13.905 16.119 1.00 37.26 92 ASP C CA 1
ATOM 1386 C C . ASP A 1 92 ? -31.408 -13.903 14.774 1.00 39.65 92 ASP C C 1
ATOM 1387 O O . ASP A 1 92 ? -32.179 -14.812 14.455 1.00 33.09 92 ASP C O 1
ATOM 1396 N N . SER A 1 93 ? -31.140 -12.873 13.978 1.00 33.72 93 SER C N 1
ATOM 1397 C CA . SER A 1 93 ? -31.782 -12.715 12.684 1.00 26.58 93 SER C CA 1
ATOM 1398 C C . SER A 1 93 ? -30.741 -12.612 11.577 1.00 36.54 93 SER C C 1
ATOM 1399 O O . SER A 1 93 ? -29.592 -12.222 11.798 1.00 35.12 93 SER C O 1
ATOM 1407 N N . VAL A 1 94 ? -31.176 -12.982 10.376 1.00 29.53 94 VAL C N 1
ATOM 1408 C CA . VAL A 1 94 ? -30.417 -12.808 9.145 1.00 27.73 94 VAL C CA 1
ATOM 1409 C C . VAL A 1 94 ? -31.305 -12.040 8.179 1.00 35.24 94 VAL C C 1
ATOM 1410 O O . VAL A 1 94 ? -32.527 -12.225 8.178 1.00 33.06 94 VAL C O 1
ATOM 1423 N N . THR A 1 95 ? -30.702 -11.160 7.382 1.00 31.85 95 THR C N 1
ATOM 1424 C CA . THR A 1 95 ? -31.406 -10.421 6.340 1.00 30.39 95 THR C CA 1
ATOM 1425 C C . THR A 1 95 ? -30.723 -10.683 5.005 1.00 33.96 95 THR C C 1
ATOM 1426 O O . THR A 1 95 ? -29.499 -10.548 4.894 1.00 29.68 95 THR C O 1
ATOM 1437 N N . PHE A 1 96 ? -31.515 -11.049 4.002 1.00 29.47 96 PHE C N 1
ATOM 1438 C CA . PHE A 1 96 ? -31.010 -11.378 2.681 1.00 29.91 96 PHE C CA 1
ATOM 1439 C C . PHE A 1 96 ? -31.297 -10.254 1.696 1.00 31.09 96 PHE C C 1
ATOM 1440 O O . PHE A 1 96 ? -32.134 -9.378 1.932 1.00 36.19 96 PHE C O 1
ATOM 1457 N N . ALA A 1 97 ? -30.582 -10.308 0.576 1.00 30.79 97 ALA C N 1
ATOM 1458 C CA . ALA A 1 97 ? -30.852 -9.491 -0.595 1.00 30.72 97 ALA C CA 1
ATOM 1459 C C . ALA A 1 97 ? -30.590 -10.353 -1.822 1.00 27.14 97 ALA C C 1
ATOM 1460 O O . ALA A 1 97 ? -29.778 -11.280 -1.777 1.00 35.83 97 ALA C O 1
ATOM 1467 N N . CYS A 1 98 ? -31.288 -10.057 -2.912 1.00 38.05 98 CYS C N 1
ATOM 1468 C CA . CYS A 1 98 ? -31.095 -10.815 -4.139 1.00 36.40 98 CYS C CA 1
ATOM 1469 C C . CYS A 1 98 ? -30.083 -10.118 -5.041 1.00 40.27 98 CYS C C 1
ATOM 1470 O O . CYS A 1 98 ? -29.984 -8.888 -5.069 1.00 45.91 98 CYS C O 1
ATOM 1477 N N . LYS A 1 99 ? -29.314 -10.927 -5.766 1.00 41.54 99 LYS C N 1
ATOM 1478 C CA . LYS A 1 99 ? -28.412 -10.406 -6.777 1.00 43.41 99 LYS C CA 1
ATOM 1479 C C . LYS A 1 99 ? -29.210 -9.694 -7.872 1.00 48.97 99 LYS C C 1
ATOM 1480 O O . LYS A 1 99 ? -30.434 -9.804 -7.963 1.00 53.19 99 LYS C O 1
ATOM 1499 N N . THR A 1 100 ? -28.485 -8.969 -8.727 1.00 65.29 100 THR C N 1
ATOM 1500 C CA . THR A 1 100 ? -29.119 -7.979 -9.593 1.00 76.95 100 THR C CA 1
ATOM 1501 C C . THR A 1 100 ? -30.082 -8.613 -10.595 1.00 73.70 100 THR C C 1
ATOM 1502 O O . THR A 1 100 ? -31.146 -8.049 -10.880 1.00 62.86 100 THR C O 1
ATOM 1513 N N . ASN A 1 101 ? -29.733 -9.773 -11.148 1.00 49.01 101 ASN C N 1
ATOM 1514 C CA . ASN A 1 101 ? -30.607 -10.418 -12.121 1.00 63.50 101 ASN C CA 1
ATOM 1515 C C . ASN A 1 101 ? -31.817 -11.101 -11.491 1.00 53.11 101 ASN C C 1
ATOM 1516 O O . ASN A 1 101 ? -32.655 -11.632 -12.227 1.00 52.56 101 ASN C O 1
ATOM 1526 N N . PHE A 1 102 ? -31.930 -11.106 -10.166 1.00 49.71 102 PHE C N 1
ATOM 1527 C CA . PHE A 1 102 ? -32.927 -11.902 -9.467 1.00 49.44 102 PHE C CA 1
ATOM 1528 C C . PHE A 1 102 ? -33.880 -11.010 -8.685 1.00 51.12 102 PHE C C 1
ATOM 1529 O O . PHE A 1 102 ? -33.513 -9.920 -8.237 1.00 56.47 102 PHE C O 1
ATOM 1546 N N . SER A 1 103 ? -35.110 -11.491 -8.520 1.00 46.44 103 SER C N 1
ATOM 1547 C CA . SER A 1 103 ? -36.136 -10.810 -7.744 1.00 41.22 103 SER C CA 1
ATOM 1548 C C . SER A 1 103 ? -36.489 -11.643 -6.518 1.00 36.29 103 SER C C 1
ATOM 1549 O O . SER A 1 103 ? -36.574 -12.872 -6.598 1.00 44.21 103 SER C O 1
ATOM 1557 N N . MET A 1 104 ? -36.709 -10.970 -5.390 1.00 42.04 104 MET C N 1
ATOM 1558 C CA . MET A 1 104 ? -36.993 -11.650 -4.135 1.00 36.97 104 MET C CA 1
ATOM 1559 C C . MET A 1 104 ? -38.481 -11.931 -3.994 1.00 44.17 104 MET C C 1
ATOM 1560 O O . MET A 1 104 ? -39.319 -11.118 -4.390 1.00 48.08 104 MET C O 1
ATOM 1574 N N . ASN A 1 105 ? -38.799 -13.084 -3.412 1.00 47.72 105 ASN C N 1
ATOM 1575 C CA . ASN A 1 105 ? -40.158 -13.417 -3.007 1.00 46.79 105 ASN C CA 1
ATOM 1576 C C . ASN A 1 105 ? -40.106 -13.989 -1.599 1.00 47.99 105 ASN C C 1
ATOM 1577 O O . ASN A 1 105 ? -39.282 -14.862 -1.308 1.00 44.24 105 ASN C O 1
ATOM 1588 N N . GLY A 1 106 ? -40.976 -13.489 -0.730 1.00 41.76 106 GLY C N 1
ATOM 1589 C CA . GLY A 1 106 ? -40.959 -13.848 0.673 1.00 40.58 106 GLY C CA 1
ATOM 1590 C C . GLY A 1 106 ? -40.282 -12.781 1.511 1.00 51.02 106 GLY C C 1
ATOM 1591 O O . GLY A 1 106 ? -39.782 -11.767 1.014 1.00 41.62 106 GLY C O 1
ATOM 1595 N N . ASN A 1 107 ? -40.269 -13.025 2.818 1.00 40.67 107 ASN C N 1
ATOM 1596 C CA . ASN A 1 107 ? -39.702 -12.058 3.748 1.00 41.40 107 ASN C CA 1
ATOM 1597 C C . ASN A 1 107 ? -38.181 -12.083 3.671 1.00 30.20 107 ASN C C 1
ATOM 1598 O O . ASN A 1 107 ? -37.565 -13.153 3.666 1.00 36.18 107 ASN C O 1
ATOM 1608 N N . LYS A 1 108 ? -37.573 -10.895 3.622 1.00 31.21 108 LYS C N 1
ATOM 1609 C CA . LYS A 1 108 ? -36.127 -10.805 3.474 1.00 35.17 108 LYS C CA 1
ATOM 1610 C C . LYS A 1 108 ? -35.383 -11.209 4.740 1.00 29.30 108 LYS C C 1
ATOM 1611 O O . LYS A 1 108 ? -34.182 -11.494 4.671 1.00 32.12 108 LYS C O 1
ATOM 1630 N N . SER A 1 109 ? -36.056 -11.248 5.887 1.00 27.54 109 SER C N 1
ATOM 1631 C CA . SER A 1 109 ? -35.399 -11.519 7.159 1.00 30.08 109 SER C CA 1
ATOM 1632 C C . SER A 1 109 ? -36.001 -12.744 7.830 1.00 37.29 109 SER C C 1
ATOM 1633 O O . SER A 1 109 ? -37.217 -12.957 7.783 1.00 37.32 109 SER C O 1
ATOM 1641 N N . VAL A 1 110 ? -35.136 -13.543 8.460 1.00 30.32 110 VAL C N 1
ATOM 1642 C CA . VAL A 1 110 ? -35.541 -14.739 9.188 1.00 29.20 110 VAL C CA 1
ATOM 1643 C C . VAL A 1 110 ? -34.814 -14.774 10.526 1.00 30.73 110 VAL C C 1
ATOM 1644 O O . VAL A 1 110 ? -33.740 -14.191 10.693 1.00 26.58 110 VAL C O 1
ATOM 1657 N N . TRP A 1 111 ? -35.413 -15.484 11.480 1.00 34.20 111 TRP C N 1
ATOM 1658 C CA . TRP A 1 111 ? -34.923 -15.553 12.848 1.00 30.41 111 TRP C CA 1
ATOM 1659 C C . TRP A 1 111 ? -34.638 -16.999 13.232 1.00 38.28 111 TRP C C 1
ATOM 1660 O O . TRP A 1 111 ? -35.334 -17.922 12.800 1.00 38.19 111 TRP C O 1
ATOM 1681 N N . CYS A 1 112 ? -33.605 -17.186 14.051 1.00 34.02 112 CYS C N 1
ATOM 1682 C CA . CYS A 1 112 ? -33.261 -18.505 14.570 1.00 37.58 112 CYS C CA 1
ATOM 1683 C C . CYS A 1 112 ? -34.219 -18.863 15.701 1.00 43.52 112 CYS C C 1
ATOM 1684 O O . CYS A 1 112 ? -34.229 -18.201 16.744 1.00 36.21 112 CYS C O 1
ATOM 1691 N N . GLN A 1 113 ? -35.016 -19.907 15.500 1.00 40.38 113 GLN C N 1
ATOM 1692 C CA . GLN A 1 113 ? -36.056 -20.270 16.447 1.00 39.04 113 GLN C CA 1
ATOM 1693 C C . GLN A 1 113 ? -35.534 -21.262 17.480 1.00 40.46 113 GLN C C 1
ATOM 1694 O O . GLN A 1 113 ? -34.454 -21.840 17.342 1.00 46.23 113 GLN C O 1
ATOM 1708 N N . ALA A 1 114 ? -36.332 -21.459 18.533 1.00 61.03 114 ALA C N 1
ATOM 1709 C CA . ALA A 1 114 ? -35.949 -22.392 19.585 1.00 63.87 114 ALA C CA 1
ATOM 1710 C C . ALA A 1 114 ? -35.799 -23.808 19.045 1.00 51.50 114 ALA C C 1
ATOM 1711 O O . ALA A 1 114 ? -34.964 -24.573 19.538 1.00 54.48 114 ALA C O 1
ATOM 1718 N N . ASN A 1 115 ? -36.581 -24.173 18.030 1.00 53.49 115 ASN C N 1
ATOM 1719 C CA . ASN A 1 115 ? -36.500 -25.507 17.449 1.00 52.30 115 ASN C CA 1
ATOM 1720 C C . ASN A 1 115 ? -35.387 -25.636 16.408 1.00 54.67 115 ASN C C 1
ATOM 1721 O O . ASN A 1 115 ? -35.452 -26.530 15.557 1.00 56.13 115 ASN C O 1
ATOM 1732 N N . ASN A 1 116 ? -34.379 -24.765 16.459 1.00 51.09 116 ASN C N 1
ATOM 1733 C CA . ASN A 1 116 ? -33.204 -24.834 15.592 1.00 49.44 116 ASN C CA 1
ATOM 1734 C C . ASN A 1 116 ? -33.538 -24.619 14.119 1.00 54.77 116 ASN C C 1
ATOM 1735 O O . ASN A 1 116 ? -32.748 -24.984 13.244 1.00 63.50 116 ASN C O 1
ATOM 1746 N N . MET A 1 117 ? -34.690 -24.026 13.819 1.00 56.25 117 MET C N 1
ATOM 1747 C CA . MET A 1 117 ? -35.081 -23.741 12.447 1.00 47.47 117 MET C CA 1
ATOM 1748 C C . MET A 1 117 ? -35.250 -22.240 12.256 1.00 49.25 117 MET C C 1
ATOM 1749 O O . MET A 1 117 ? -35.607 -21.513 13.188 1.00 44.29 117 MET C O 1
ATOM 1763 N N . TRP A 1 118 ? -34.985 -21.783 11.034 1.00 39.64 118 TRP C N 1
ATOM 1764 C CA . TRP A 1 118 ? -35.224 -20.393 10.671 1.00 37.94 118 TRP C CA 1
ATOM 1765 C C . TRP A 1 118 ? -36.711 -20.178 10.425 1.00 41.55 118 TRP C C 1
ATOM 1766 O O . TRP A 1 118 ? -37.359 -20.981 9.746 1.00 46.37 118 TRP C O 1
ATOM 1787 N N . GLY A 1 119 ? -37.249 -19.097 10.986 1.00 37.41 119 GLY C N 1
ATOM 1788 C CA . GLY A 1 119 ? -38.651 -18.782 10.854 1.00 36.45 119 GLY C CA 1
ATOM 1789 C C . GLY A 1 119 ? -38.918 -17.300 11.019 1.00 37.36 119 GLY C C 1
ATOM 1790 O O . GLY A 1 119 ? -37.994 -16.481 11.050 1.00 37.91 119 GLY C O 1
ATOM 1794 N N . PRO A 1 120 ? -40.199 -16.919 11.142 1.00 32.95 120 PRO C N 1
ATOM 1795 C CA . PRO A 1 120 ? -41.356 -17.821 11.159 1.00 41.81 120 PRO C CA 1
ATOM 1796 C C . PRO A 1 120 ? -41.752 -18.293 9.765 1.00 52.17 120 PRO C C 1
ATOM 1797 O O . PRO A 1 120 ? -42.440 -19.303 9.628 1.00 65.39 120 PRO C O 1
ATOM 1808 N N . THR A 1 121 ? -41.317 -17.560 8.746 1.00 37.19 121 THR C N 1
ATOM 1809 C CA . THR A 1 121 ? -41.562 -17.926 7.362 1.00 44.45 121 THR C CA 1
ATOM 1810 C C . THR A 1 121 ? -40.447 -18.838 6.855 1.00 43.03 121 THR C C 1
ATOM 1811 O O . THR A 1 121 ? -39.427 -19.042 7.515 1.00 48.10 121 THR C O 1
ATOM 1822 N N . ARG A 1 122 ? -40.645 -19.384 5.660 1.00 43.99 122 ARG C N 1
ATOM 1823 C CA . ARG A 1 122 ? -39.546 -20.049 4.983 1.00 54.34 122 ARG C CA 1
ATOM 1824 C C . ARG A 1 122 ? -38.504 -19.023 4.546 1.00 52.55 122 ARG C C 1
ATOM 1825 O O . ARG A 1 122 ? -38.765 -17.817 4.494 1.00 47.25 122 ARG C O 1
ATOM 1846 N N . LEU A 1 123 ? -37.313 -19.514 4.228 1.00 47.63 123 LEU C N 1
ATOM 1847 C CA . LEU A 1 123 ? -36.305 -18.645 3.646 1.00 40.61 123 LEU C CA 1
ATOM 1848 C C . LEU A 1 123 ? -36.869 -18.005 2.380 1.00 33.20 123 LEU C C 1
ATOM 1849 O O . LEU A 1 123 ? -37.612 -18.655 1.636 1.00 30.03 123 LEU C O 1
ATOM 1865 N N . PRO A 1 124 ? -36.555 -16.744 2.105 1.00 26.59 124 PRO C N 1
ATOM 1866 C CA . PRO A 1 124 ? -36.994 -16.151 0.841 1.00 31.57 124 PRO C CA 1
ATOM 1867 C C . PRO A 1 124 ? -36.299 -16.823 -0.331 1.00 31.58 124 PRO C C 1
ATOM 1868 O O . PRO A 1 124 ? -35.297 -17.524 -0.179 1.00 33.51 124 PRO C O 1
ATOM 1879 N N . THR A 1 125 ? -36.862 -16.614 -1.515 1.00 30.40 125 THR C N 1
ATOM 1880 C CA . THR A 1 125 ? -36.271 -17.102 -2.749 1.00 30.82 125 THR C CA 1
ATOM 1881 C C . THR A 1 125 ? -35.821 -15.921 -3.599 1.00 32.84 125 THR C C 1
ATOM 1882 O O . THR A 1 125 ? -36.394 -14.829 -3.535 1.00 32.63 125 THR C O 1
ATOM 1893 N N . CYS A 1 126 ? -34.774 -16.153 -4.381 1.00 31.37 126 CYS C N 1
ATOM 1894 C CA . CYS A 1 126 ? -34.276 -15.198 -5.365 1.00 34.66 126 CYS C CA 1
ATOM 1895 C C . CYS A 1 126 ? -34.398 -15.873 -6.722 1.00 29.45 126 CYS C C 1
ATOM 1896 O O . CYS A 1 126 ? -33.723 -16.875 -6.980 1.00 31.94 126 CYS C O 1
ATOM 1903 N N . VAL A 1 127 ? -35.266 -15.339 -7.576 1.00 30.80 127 VAL C N 1
ATOM 1904 C CA . VAL A 1 127 ? -35.593 -15.966 -8.849 1.00 32.49 127 VAL C CA 1
ATOM 1905 C C . VAL A 1 127 ? -35.560 -14.907 -9.938 1.00 30.94 127 VAL C C 1
ATOM 1906 O O . VAL A 1 127 ? -35.997 -13.771 -9.728 1.00 38.96 127 VAL C O 1
ATOM 1919 N N . SER A 1 128 ? -35.039 -15.278 -11.100 1.00 33.26 128 SER C N 1
ATOM 1920 C CA . SER A 1 128 ? -35.060 -14.402 -12.262 1.00 46.46 128 SER C CA 1
ATOM 1921 C C . SER A 1 128 ? -36.381 -14.611 -12.992 1.00 34.59 128 SER C C 1
ATOM 1922 O O . SER A 1 128 ? -36.667 -15.718 -13.461 1.00 41.40 128 SER C O 1
ATOM 1930 N N . VAL A 1 129 ? -37.183 -13.554 -13.083 1.00 51.98 129 VAL C N 1
ATOM 1931 C CA . VAL A 1 129 ? -38.535 -13.663 -13.621 1.00 69.17 129 VAL C CA 1
ATOM 1932 C C . VAL A 1 129 ? -38.682 -12.845 -14.900 1.00 63.37 129 VAL C C 1
ATOM 1933 O O . VAL A 1 129 ? -37.849 -11.992 -15.204 1.00 66.84 129 VAL C O 1
ATOM 1946 N N . VAL B 2 7 ? 1.718 11.462 2.572 1.00 45.87 7 VAL G N 1
ATOM 1947 C CA . VAL B 2 7 ? 2.768 10.521 2.942 1.00 44.93 7 VAL G CA 1
ATOM 1948 C C . VAL B 2 7 ? 2.644 10.166 4.427 1.00 43.63 7 VAL G C 1
ATOM 1949 O O . VAL B 2 7 ? 2.917 10.998 5.289 1.00 56.62 7 VAL G O 1
ATOM 1961 N N . CYS B 2 8 ? 2.222 8.933 4.713 1.00 41.91 8 CYS G N 1
ATOM 1962 C CA . CYS B 2 8 ? 2.057 8.471 6.085 1.00 43.19 8 CYS G CA 1
ATOM 1963 C C . CYS B 2 8 ? 3.395 8.005 6.649 1.00 39.98 8 CYS G C 1
ATOM 1964 O O . CYS B 2 8 ? 4.060 7.154 6.051 1.00 52.42 8 CYS G O 1
ATOM 1971 N N . GLN B 2 9 ? 3.782 8.544 7.808 1.00 42.77 9 GLN G N 1
ATOM 1972 C CA . GLN B 2 9 ? 4.989 8.082 8.487 1.00 43.18 9 GLN G CA 1
ATOM 1973 C C . GLN B 2 9 ? 4.738 6.874 9.381 1.00 43.24 9 GLN G C 1
ATOM 1974 O O . GLN B 2 9 ? 5.645 6.053 9.569 1.00 45.92 9 GLN G O 1
ATOM 1988 N N . TYR B 2 10 ? 3.536 6.764 9.952 1.00 35.17 10 TYR G N 1
ATOM 1989 C CA . TYR B 2 10 ? 3.121 5.605 10.733 1.00 33.85 10 TYR G CA 1
ATOM 1990 C C . TYR B 2 10 ? 1.661 5.309 10.438 1.00 35.60 10 TYR G C 1
ATOM 1991 O O . TYR B 2 10 ? 0.833 6.224 10.367 1.00 41.54 10 TYR G O 1
ATOM 2009 N N . THR B 2 11 ? 1.347 4.024 10.283 1.00 41.99 11 THR G N 1
ATOM 2010 C CA . THR B 2 11 ? -0.006 3.585 9.972 1.00 50.57 11 THR G CA 1
ATOM 2011 C C . THR B 2 11 ? -0.440 2.539 10.989 1.00 43.45 11 THR G C 1
ATOM 2012 O O . THR B 2 11 ? 0.281 1.566 11.234 1.00 51.72 11 THR G O 1
ATOM 2023 N N . ILE B 2 12 ? -1.610 2.760 11.585 1.00 32.47 12 ILE G N 1
ATOM 2024 C CA . ILE B 2 12 ? -2.244 1.819 12.502 1.00 35.75 12 ILE G CA 1
ATOM 2025 C C . ILE B 2 12 ? -3.317 1.050 11.745 1.00 39.82 12 ILE G C 1
ATOM 2026 O O . ILE B 2 12 ? -4.081 1.633 10.966 1.00 38.67 12 ILE G O 1
ATOM 2042 N N . GLN B 2 13 ? -3.395 -0.255 11.993 1.00 44.65 13 GLN G N 1
ATOM 2043 C CA . GLN B 2 13 ? -4.374 -1.129 11.360 1.00 44.75 13 GLN G CA 1
ATOM 2044 C C . GLN B 2 13 ? -5.344 -1.668 12.403 1.00 46.78 13 GLN G C 1
ATOM 2045 O O . GLN B 2 13 ? -4.933 -2.073 13.494 1.00 48.77 13 GLN G O 1
ATOM 2059 N N . SER B 2 14 ? -6.631 -1.682 12.065 1.00 38.49 14 SER G N 1
ATOM 2060 C CA . SER B 2 14 ? -7.638 -2.295 12.918 1.00 30.13 14 SER G CA 1
ATOM 2061 C C . SER B 2 14 ? -8.610 -3.064 12.038 1.00 39.73 14 SER G C 1
ATOM 2062 O O . SER B 2 14 ? -8.756 -2.773 10.848 1.00 34.97 14 SER G O 1
ATOM 2070 N N . LEU B 2 15 ? -9.244 -4.075 12.629 1.00 38.89 15 LEU G N 1
ATOM 2071 C CA . LEU B 2 15 ? -10.211 -4.919 11.935 1.00 45.95 15 LEU G CA 1
ATOM 2072 C C . LEU B 2 15 ? -11.490 -4.939 12.756 1.00 48.73 15 LEU G C 1
ATOM 2073 O O . LEU B 2 15 ? -11.481 -5.374 13.912 1.00 45.60 15 LEU G O 1
ATOM 2089 N N . ILE B 2 16 ? -12.581 -4.472 12.160 1.00 37.20 16 ILE G N 1
ATOM 2090 C CA . ILE B 2 16 ? -13.839 -4.244 12.860 1.00 38.25 16 ILE G CA 1
ATOM 2091 C C . ILE B 2 16 ? -14.899 -5.175 12.289 1.00 34.92 16 ILE G C 1
ATOM 2092 O O . ILE B 2 16 ? -14.938 -5.418 11.079 1.00 38.95 16 ILE G O 1
ATOM 2108 N N . HIS B 2 17 ? -15.775 -5.678 13.158 1.00 47.69 17 HIS G N 1
ATOM 2109 C CA . HIS B 2 17 ? -16.808 -6.622 12.748 1.00 58.57 17 HIS G CA 1
ATOM 2110 C C . HIS B 2 17 ? -18.125 -6.249 13.410 1.00 54.36 17 HIS G C 1
ATOM 2111 O O . HIS B 2 17 ? -18.221 -6.246 14.641 1.00 53.74 17 HIS G O 1
ATOM 2125 N N . LEU B 2 18 ? -19.130 -5.928 12.595 1.00 68.50 18 LEU G N 1
ATOM 2126 C CA . LEU B 2 18 ? -20.484 -5.702 13.091 1.00 56.16 18 LEU G CA 1
ATOM 2127 C C . LEU B 2 18 ? -21.159 -7.049 13.319 1.00 62.21 18 LEU G C 1
ATOM 2128 O O . LEU B 2 18 ? -21.236 -7.872 12.400 1.00 73.07 18 LEU G O 1
ATOM 2144 N N . THR B 2 19 ? -21.652 -7.271 14.537 1.00 61.63 19 THR G N 1
ATOM 2145 C CA . THR B 2 19 ? -22.277 -8.537 14.905 1.00 93.75 19 THR G CA 1
ATOM 2146 C C . THR B 2 19 ? -23.788 -8.382 15.036 1.00 115.04 19 THR G C 1
ATOM 2147 O O . THR B 2 19 ? -24.536 -8.933 14.225 1.00 111.34 19 THR G O 1
ATOM 2158 N N . GLY B 2 20 ? -24.262 -7.645 16.038 1.00 124.59 20 GLY G N 1
ATOM 2159 C CA . GLY B 2 20 ? -25.685 -7.540 16.295 1.00 111.44 20 GLY G CA 1
ATOM 2160 C C . GLY B 2 20 ? -26.452 -6.812 15.212 1.00 70.39 20 GLY G C 1
ATOM 2161 O O . GLY B 2 20 ? -26.081 -6.859 14.035 1.00 58.97 20 GLY G O 1
ATOM 2165 N N . GLU B 2 21 ? -27.538 -6.150 15.593 1.00 63.88 21 GLU G N 1
ATOM 2166 C CA . GLU B 2 21 ? -28.256 -5.320 14.641 1.00 75.88 21 GLU G CA 1
ATOM 2167 C C . GLU B 2 21 ? -27.613 -3.938 14.578 1.00 58.31 21 GLU G C 1
ATOM 2168 O O . GLU B 2 21 ? -26.868 -3.518 15.467 1.00 56.73 21 GLU G O 1
ATOM 2180 N N . ASP B 2 22 ? -27.898 -3.246 13.489 1.00 33.50 22 ASP G N 1
ATOM 2181 C CA . ASP B 2 22 ? -27.416 -1.889 13.274 1.00 33.36 22 ASP G CA 1
ATOM 2182 C C . ASP B 2 22 ? -28.250 -0.917 14.099 1.00 26.08 22 ASP G C 1
ATOM 2183 O O . ASP B 2 22 ? -29.477 -0.895 13.953 1.00 27.80 22 ASP G O 1
ATOM 2192 N N . PRO B 2 23 ? -27.647 -0.136 14.993 1.00 28.40 23 PRO G N 1
ATOM 2193 C CA . PRO B 2 23 ? -28.428 0.797 15.825 1.00 25.80 23 PRO G CA 1
ATOM 2194 C C . PRO B 2 23 ? -28.686 2.151 15.180 1.00 26.81 23 PRO G C 1
ATOM 2195 O O . PRO B 2 23 ? -29.242 3.031 15.841 1.00 29.89 23 PRO G O 1
ATOM 2206 N N . GLY B 2 24 ? -28.304 2.335 13.924 1.00 24.54 24 GLY G N 1
ATOM 2207 C CA . GLY B 2 24 ? -28.415 3.619 13.275 1.00 23.22 24 GLY G CA 1
ATOM 2208 C C . GLY B 2 24 ? -27.115 4.375 13.178 1.00 25.79 24 GLY G C 1
ATOM 2209 O O . GLY B 2 24 ? -27.084 5.445 12.554 1.00 22.02 24 GLY G O 1
ATOM 2213 N N . PHE B 2 25 ? -26.041 3.862 13.772 1.00 25.72 25 PHE G N 1
ATOM 2214 C CA . PHE B 2 25 ? -24.730 4.464 13.601 1.00 23.35 25 PHE G CA 1
ATOM 2215 C C . PHE B 2 25 ? -23.663 3.381 13.602 1.00 29.36 25 PHE G C 1
ATOM 2216 O O . PHE B 2 25 ? -23.837 2.305 14.187 1.00 24.74 25 PHE G O 1
ATOM 2233 N N . PHE B 2 26 ? -22.558 3.692 12.933 1.00 28.26 26 PHE G N 1
ATOM 2234 C CA . PHE B 2 26 ? -21.348 2.886 12.934 1.00 27.01 26 PHE G CA 1
ATOM 2235 C C . PHE B 2 26 ? -20.262 3.673 13.650 1.00 22.69 26 PHE G C 1
ATOM 2236 O O . PHE B 2 26 ? -19.960 4.806 13.258 1.00 29.88 26 PHE G O 1
ATOM 2253 N N . ASN B 2 27 ? -19.663 3.070 14.670 1.00 24.71 27 ASN G N 1
ATOM 2254 C CA . ASN B 2 27 ? -18.668 3.728 15.506 1.00 23.77 27 ASN G CA 1
ATOM 2255 C C . ASN B 2 27 ? -17.305 3.086 15.288 1.00 26.79 27 ASN G C 1
ATOM 2256 O O . ASN B 2 27 ? -17.173 1.862 15.379 1.00 31.77 27 ASN G O 1
ATOM 2267 N N . VAL B 2 28 ? -16.297 3.910 15.011 1.00 24.44 28 VAL G N 1
ATOM 2268 C CA . VAL B 2 28 ? -14.932 3.445 14.782 1.00 29.20 28 VAL G CA 1
ATOM 2269 C C . VAL B 2 28 ? -14.019 4.140 15.782 1.00 27.29 28 VAL G C 1
ATOM 2270 O O . VAL B 2 28 ? -13.893 5.371 15.765 1.00 26.85 28 VAL G O 1
ATOM 2283 N N . GLU B 2 29 ? -13.379 3.355 16.644 1.00 27.74 29 GLU G N 1
ATOM 2284 C CA . GLU B 2 29 ? -12.449 3.889 17.627 1.00 29.93 29 GLU G CA 1
ATOM 2285 C C . GLU B 2 29 ? -11.052 3.982 17.032 1.00 33.31 29 GLU G C 1
ATOM 2286 O O . GLU B 2 29 ? -10.619 3.102 16.283 1.00 34.39 29 GLU G O 1
ATOM 2298 N N . ILE B 2 30 ? -10.356 5.064 17.361 1.00 27.62 30 ILE G N 1
ATOM 2299 C CA . ILE B 2 30 ? -8.996 5.290 16.878 1.00 32.67 30 ILE G CA 1
ATOM 2300 C C . ILE B 2 30 ? -8.155 5.673 18.090 1.00 33.01 30 ILE G C 1
ATOM 2301 O O . ILE B 2 30 ? -8.159 6.845 18.495 1.00 31.15 30 ILE G O 1
ATOM 2317 N N . PRO B 2 31 ? -7.439 4.736 18.710 1.00 37.21 31 PRO G N 1
ATOM 2318 C CA . PRO B 2 31 ? -6.822 5.012 20.016 1.00 35.94 31 PRO G CA 1
ATOM 2319 C C . PRO B 2 31 ? -5.356 5.429 20.016 1.00 37.24 31 PRO G C 1
ATOM 2320 O O . PRO B 2 31 ? -4.836 5.702 21.102 1.00 39.60 31 PRO G O 1
ATOM 2331 N N . GLU B 2 32 ? -4.680 5.509 18.866 1.00 36.03 32 GLU G N 1
ATOM 2332 C CA . GLU B 2 32 ? -3.219 5.536 18.855 1.00 32.27 32 GLU G CA 1
ATOM 2333 C C . GLU B 2 32 ? -2.600 6.828 18.328 1.00 28.94 32 GLU G C 1
ATOM 2334 O O . GLU B 2 32 ? -1.373 6.884 18.180 1.00 36.98 32 GLU G O 1
ATOM 2346 N N . PHE B 2 33 ? -3.397 7.862 18.025 1.00 30.69 33 PHE G N 1
ATOM 2347 C CA . PHE B 2 33 ? -2.834 9.142 17.610 1.00 28.22 33 PHE G CA 1
ATOM 2348 C C . PHE B 2 33 ? -2.307 9.900 18.832 1.00 26.45 33 PHE G C 1
ATOM 2349 O O . PHE B 2 33 ? -2.880 9.804 19.922 1.00 28.22 33 PHE G O 1
ATOM 2366 N N . PRO B 2 34 ? -1.224 10.670 18.680 1.00 25.80 34 PRO G N 1
ATOM 2367 C CA . PRO B 2 34 ? -0.651 11.372 19.838 1.00 31.52 34 PRO G CA 1
ATOM 2368 C C . PRO B 2 34 ? -1.447 12.624 20.181 1.00 35.04 34 PRO G C 1
ATOM 2369 O O . PRO B 2 34 ? -1.760 13.438 19.310 1.00 35.28 34 PRO G O 1
ATOM 2380 N N . PHE B 2 35 ? -1.803 12.752 21.457 1.00 30.39 35 PHE G N 1
ATOM 2381 C CA . PHE B 2 35 ? -2.329 13.990 22.029 1.00 28.72 35 PHE G CA 1
ATOM 2382 C C . PHE B 2 35 ? -1.352 14.405 23.123 1.00 32.39 35 PHE G C 1
ATOM 2383 O O . PHE B 2 35 ? -1.274 13.754 24.171 1.00 27.91 35 PHE G O 1
ATOM 2400 N N . TYR B 2 36 ? -0.597 15.477 22.876 1.00 35.64 36 TYR G N 1
ATOM 2401 C CA . TYR B 2 36 ? 0.550 15.800 23.721 1.00 34.49 36 TYR G CA 1
ATOM 2402 C C . TYR B 2 36 ? 0.105 16.495 25.008 1.00 35.47 36 TYR G C 1
ATOM 2403 O O . TYR B 2 36 ? -0.805 17.326 24.988 1.00 36.09 36 TYR G O 1
ATOM 2421 N N . PRO B 2 37 ? 0.723 16.165 26.139 1.00 34.58 37 PRO G N 1
ATOM 2422 C CA . PRO B 2 37 ? 0.313 16.763 27.412 1.00 37.38 37 PRO G CA 1
ATOM 2423 C C . PRO B 2 37 ? 0.903 18.150 27.619 1.00 31.79 37 PRO G C 1
ATOM 2424 O O . PRO B 2 37 ? 1.855 18.563 26.955 1.00 40.57 37 PRO G O 1
ATOM 2435 N N . THR B 2 38 ? 0.319 18.857 28.581 1.00 46.64 38 THR G N 1
ATOM 2436 C CA . THR B 2 38 ? 0.721 20.214 28.945 1.00 46.46 38 THR G CA 1
ATOM 2437 C C . THR B 2 38 ? 0.937 21.068 27.698 1.00 43.83 38 THR G C 1
ATOM 2438 O O . THR B 2 38 ? 1.997 21.654 27.477 1.00 47.54 38 THR G O 1
ATOM 2449 N N . CYS B 2 39 ? -0.111 21.131 26.876 1.00 44.48 39 CYS G N 1
ATOM 2450 C CA . CYS B 2 39 ? -0.049 21.887 25.624 1.00 45.71 39 CYS G CA 1
ATOM 2451 C C . CYS B 2 39 ? -1.451 22.428 25.331 1.00 57.05 39 CYS G C 1
ATOM 2452 O O . CYS B 2 39 ? -2.258 21.772 24.670 1.00 60.45 39 CYS G O 1
ATOM 2459 N N . ASN B 2 40 ? -1.724 23.635 25.837 1.00 69.16 40 ASN G N 1
ATOM 2460 C CA . ASN B 2 40 ? -2.954 24.338 25.495 1.00 71.18 40 ASN G CA 1
ATOM 2461 C C . ASN B 2 40 ? -3.019 24.699 24.016 1.00 56.44 40 ASN G C 1
ATOM 2462 O O . ASN B 2 40 ? -4.101 25.019 23.512 1.00 63.16 40 ASN G O 1
ATOM 2473 N N . VAL B 2 41 ? -1.888 24.646 23.314 1.00 62.65 41 VAL G N 1
ATOM 2474 C CA . VAL B 2 41 ? -1.765 25.208 21.972 1.00 67.19 41 VAL G CA 1
ATOM 2475 C C . VAL B 2 41 ? -1.642 24.144 20.890 1.00 53.08 41 VAL G C 1
ATOM 2476 O O . VAL B 2 41 ? -1.746 24.480 19.698 1.00 51.27 41 VAL G O 1
ATOM 2489 N N . CYS B 2 42 ? -1.446 22.880 21.252 1.00 60.71 42 CYS G N 1
ATOM 2490 C CA . CYS B 2 42 ? -1.274 21.838 20.250 1.00 43.25 42 CYS G CA 1
ATOM 2491 C C . CYS B 2 42 ? -2.560 21.628 19.461 1.00 51.70 42 CYS G C 1
ATOM 2492 O O . CYS B 2 42 ? -3.661 21.622 20.018 1.00 52.95 42 CYS G O 1
ATOM 2499 N N . THR B 2 43 ? -2.410 21.451 18.153 1.00 58.77 43 THR G N 1
ATOM 2500 C CA . THR B 2 43 ? -3.525 21.210 17.254 1.00 46.73 43 THR G CA 1
ATOM 2501 C C . THR B 2 43 ? -3.216 19.988 16.401 1.00 54.46 43 THR G C 1
ATOM 2502 O O . THR B 2 43 ? -2.097 19.467 16.402 1.00 50.19 43 THR G O 1
ATOM 2513 N N . ALA B 2 44 ? -4.229 19.533 15.667 1.00 38.49 44 ALA G N 1
ATOM 2514 C CA . ALA B 2 44 ? -4.085 18.398 14.767 1.00 38.26 44 ALA G CA 1
ATOM 2515 C C . ALA B 2 44 ? -5.000 18.598 13.572 1.00 33.98 44 ALA G C 1
ATOM 2516 O O . ALA B 2 44 ? -6.196 18.852 13.743 1.00 40.66 44 ALA G O 1
ATOM 2523 N N . ASP B 2 45 ? -4.445 18.466 12.372 1.00 37.21 45 ASP G N 1
ATOM 2524 C CA . ASP B 2 45 ? -5.229 18.507 11.142 1.00 44.84 45 ASP G CA 1
ATOM 2525 C C . ASP B 2 45 ? -5.717 17.096 10.831 1.00 38.03 45 ASP G C 1
ATOM 2526 O O . ASP B 2 45 ? -4.907 16.171 10.712 1.00 37.02 45 ASP G O 1
ATOM 2535 N N . VAL B 2 46 ? -7.030 16.932 10.689 1.00 37.66 46 VAL G N 1
ATOM 2536 C CA . VAL B 2 46 ? -7.629 15.612 10.532 1.00 34.62 46 VAL G CA 1
ATOM 2537 C C . VAL B 2 46 ? -8.521 15.586 9.302 1.00 36.47 46 VAL G C 1
ATOM 2538 O O . VAL B 2 46 ? -9.423 16.420 9.164 1.00 35.32 46 VAL G O 1
ATOM 2551 N N . ASN B 2 47 ? -8.279 14.612 8.426 1.00 32.15 47 ASN G N 1
ATOM 2552 C CA . ASN B 2 47 ? -9.162 14.282 7.319 1.00 33.97 47 ASN G CA 1
ATOM 2553 C C . ASN B 2 47 ? -9.511 12.803 7.403 1.00 31.12 47 ASN G C 1
ATOM 2554 O O . ASN B 2 47 ? -8.758 12.001 7.963 1.00 35.50 47 ASN G O 1
ATOM 2564 N N . VAL B 2 48 ? -10.661 12.448 6.841 1.00 31.71 48 VAL G N 1
ATOM 2565 C CA . VAL B 2 48 ? -11.153 11.077 6.853 1.00 31.27 48 VAL G CA 1
ATOM 2566 C C . VAL B 2 48 ? -11.592 10.713 5.443 1.00 46.01 48 VAL G C 1
ATOM 2567 O O . VAL B 2 48 ? -12.177 11.539 4.735 1.00 44.01 48 VAL G O 1
ATOM 2580 N N . THR B 2 49 ? -11.302 9.480 5.036 1.00 32.77 49 THR G N 1
ATOM 2581 C CA . THR B 2 49 ? -11.785 8.929 3.774 1.00 35.79 49 THR G CA 1
ATOM 2582 C C . THR B 2 49 ? -12.618 7.693 4.078 1.00 38.38 49 THR G C 1
ATOM 2583 O O . THR B 2 49 ? -12.137 6.767 4.740 1.00 33.56 49 THR G O 1
ATOM 2594 N N . ILE B 2 50 ? -13.864 7.687 3.614 1.00 33.77 50 ILE G N 1
ATOM 2595 C CA . ILE B 2 50 ? -14.750 6.535 3.748 1.00 32.97 50 ILE G CA 1
ATOM 2596 C C . ILE B 2 50 ? -14.731 5.785 2.421 1.00 33.14 50 ILE G C 1
ATOM 2597 O O . ILE B 2 50 ? -15.028 6.366 1.370 1.00 37.93 50 ILE G O 1
ATOM 2613 N N . ASN B 2 51 ? -14.390 4.494 2.465 1.00 35.27 51 ASN G N 1
ATOM 2614 C CA . ASN B 2 51 ? -14.257 3.669 1.267 1.00 43.32 51 ASN G CA 1
ATOM 2615 C C . ASN B 2 51 ? -15.492 2.794 1.123 1.00 35.13 51 ASN G C 1
ATOM 2616 O O . ASN B 2 51 ? -15.701 1.863 1.910 1.00 36.38 51 ASN G O 1
ATOM 2627 N N . PHE B 2 52 ? -16.304 3.103 0.117 1.00 38.20 52 PHE G N 1
ATOM 2628 C CA . PHE B 2 52 ? -17.530 2.384 -0.177 1.00 36.90 52 PHE G CA 1
ATOM 2629 C C . PHE B 2 52 ? -17.368 1.475 -1.391 1.00 42.64 52 PHE G C 1
ATOM 2630 O O . PHE B 2 52 ? -16.568 1.737 -2.295 1.00 45.12 52 PHE G O 1
ATOM 2647 N N . ASP B 2 53 ? -18.163 0.410 -1.409 1.00 38.76 53 ASP G N 1
ATOM 2648 C CA . ASP B 2 53 ? -18.439 -0.359 -2.617 1.00 40.99 53 ASP G CA 1
ATOM 2649 C C . ASP B 2 53 ? -19.910 -0.163 -2.957 1.00 44.94 53 ASP G C 1
ATOM 2650 O O . ASP B 2 53 ? -20.775 -0.343 -2.093 1.00 44.00 53 ASP G O 1
ATOM 2659 N N . VAL B 2 54 ? -20.188 0.219 -4.198 1.00 44.16 54 VAL G N 1
ATOM 2660 C CA . VAL B 2 54 ? -21.552 0.462 -4.666 1.00 47.63 54 VAL G CA 1
ATOM 2661 C C . VAL B 2 54 ? -21.800 -0.517 -5.808 1.00 48.39 54 VAL G C 1
ATOM 2662 O O . VAL B 2 54 ? -21.474 -0.248 -6.969 1.00 48.36 54 VAL G O 1
ATOM 2675 N N . GLY B 2 55 ? -22.383 -1.665 -5.483 1.00 49.12 55 GLY G N 1
ATOM 2676 C CA . GLY B 2 55 ? -22.684 -2.652 -6.513 1.00 50.31 55 GLY G CA 1
ATOM 2677 C C . GLY B 2 55 ? -21.486 -3.041 -7.349 1.00 55.81 55 GLY G C 1
ATOM 2678 O O . GLY B 2 55 ? -21.621 -3.290 -8.554 1.00 61.77 55 GLY G O 1
ATOM 2682 N N . GLY B 2 56 ? -20.305 -3.104 -6.732 1.00 63.21 56 GLY G N 1
ATOM 2683 C CA . GLY B 2 56 ? -19.081 -3.455 -7.421 1.00 79.37 56 GLY G CA 1
ATOM 2684 C C . GLY B 2 56 ? -18.208 -2.278 -7.800 1.00 63.94 56 GLY G C 1
ATOM 2685 O O . GLY B 2 56 ? -17.034 -2.478 -8.135 1.00 76.55 56 GLY G O 1
ATOM 2689 N N . LYS B 2 57 ? -18.744 -1.065 -7.748 1.00 52.15 57 LYS G N 1
ATOM 2690 C CA . LYS B 2 57 ? -18.031 0.150 -8.123 1.00 51.16 57 LYS G CA 1
ATOM 2691 C C . LYS B 2 57 ? -17.479 0.823 -6.874 1.00 48.68 57 LYS G C 1
ATOM 2692 O O . LYS B 2 57 ? -18.218 1.042 -5.910 1.00 56.91 57 LYS G O 1
ATOM 2711 N N . LYS B 2 58 ? -16.190 1.166 -6.897 1.00 49.22 58 LYS G N 1
ATOM 2712 C CA . LYS B 2 58 ? -15.559 1.799 -5.744 1.00 47.11 58 LYS G CA 1
ATOM 2713 C C . LYS B 2 58 ? -15.856 3.294 -5.717 1.00 52.94 58 LYS G C 1
ATOM 2714 O O . LYS B 2 58 ? -15.844 3.964 -6.754 1.00 56.91 58 LYS G O 1
ATOM 2733 N N . HIS B 2 59 ? -16.099 3.816 -4.515 1.00 48.10 59 HIS G N 1
ATOM 2734 C CA . HIS B 2 59 ? -16.519 5.202 -4.325 1.00 45.36 59 HIS G CA 1
ATOM 2735 C C . HIS B 2 59 ? -15.964 5.694 -2.997 1.00 51.15 59 HIS G C 1
ATOM 2736 O O . HIS B 2 59 ? -16.282 5.125 -1.946 1.00 42.14 59 HIS G O 1
ATOM 2750 N N . GLN B 2 60 ? -15.144 6.746 -3.043 1.00 46.58 60 GLN G N 1
ATOM 2751 C CA . GLN B 2 60 ? -14.521 7.316 -1.854 1.00 46.42 60 GLN G CA 1
ATOM 2752 C C . GLN B 2 60 ? -15.193 8.624 -1.449 1.00 39.92 60 GLN G C 1
ATOM 2753 O O . GLN B 2 60 ? -15.437 9.493 -2.295 1.00 44.79 60 GLN G O 1
ATOM 2767 N N . LEU B 2 61 ? -15.460 8.764 -0.155 1.00 36.95 61 LEU G N 1
ATOM 2768 C CA . LEU B 2 61 ? -15.982 9.992 0.432 1.00 35.98 61 LEU G CA 1
ATOM 2769 C C . LEU B 2 61 ? -14.894 10.599 1.307 1.00 41.46 61 LEU G C 1
ATOM 2770 O O . LEU B 2 61 ? -14.470 9.980 2.288 1.00 40.61 61 LEU G O 1
ATOM 2786 N N . ASP B 2 62 ? -14.450 11.802 0.952 1.00 39.34 62 ASP G N 1
ATOM 2787 C CA . ASP B 2 62 ? -13.407 12.504 1.689 1.00 47.06 62 ASP G CA 1
ATOM 2788 C C . ASP B 2 62 ? -14.044 13.583 2.557 1.00 43.93 62 ASP G C 1
ATOM 2789 O O . ASP B 2 62 ? -14.763 14.451 2.050 1.00 46.33 62 ASP G O 1
ATOM 2798 N N . LEU B 2 63 ? -13.777 13.523 3.859 1.00 36.92 63 LEU G N 1
ATOM 2799 C CA . LEU B 2 63 ? -14.287 14.476 4.835 1.00 35.43 63 LEU G CA 1
ATOM 2800 C C . LEU B 2 63 ? -13.133 15.288 5.409 1.00 46.78 63 LEU G C 1
ATOM 2801 O O . LEU B 2 63 ? -12.094 14.726 5.770 1.00 40.63 63 LEU G O 1
ATOM 2817 N N . ASP B 2 64 ? -13.323 16.604 5.516 1.00 41.96 64 ASP G N 1
ATOM 2818 C CA . ASP B 2 64 ? -12.328 17.510 6.091 1.00 43.82 64 ASP G CA 1
ATOM 2819 C C . ASP B 2 64 ? -12.834 18.000 7.445 1.00 38.93 64 ASP G C 1
ATOM 2820 O O . ASP B 2 64 ? -13.819 18.742 7.510 1.00 48.73 64 ASP G O 1
ATOM 2829 N N . PHE B 2 65 ? -12.160 17.594 8.523 1.00 35.83 65 PHE G N 1
ATOM 2830 C CA . PHE B 2 65 ? -12.557 17.981 9.872 1.00 35.47 65 PHE G CA 1
ATOM 2831 C C . PHE B 2 65 ? -11.806 19.199 10.396 1.00 39.44 65 PHE G C 1
ATOM 2832 O O . PHE B 2 65 ? -11.998 19.574 11.557 1.00 46.46 65 PHE G O 1
ATOM 2849 N N . GLY B 2 66 ? -10.955 19.818 9.582 1.00 45.44 66 GLY G N 1
ATOM 2850 C CA . GLY B 2 66 ? -10.254 21.004 10.029 1.00 48.72 66 GLY G CA 1
ATOM 2851 C C . GLY B 2 66 ? -9.201 20.690 11.079 1.00 43.25 66 GLY G C 1
ATOM 2852 O O . GLY B 2 66 ? -8.614 19.604 11.113 1.00 46.14 66 GLY G O 1
ATOM 2856 N N . GLN B 2 67 ? -8.960 21.666 11.954 1.00 44.90 67 GLN G N 1
ATOM 2857 C CA . GLN B 2 67 ? -7.942 21.565 12.992 1.00 42.93 67 GLN G CA 1
ATOM 2858 C C . GLN B 2 67 ? -8.601 21.263 14.332 1.00 40.14 67 GLN G C 1
ATOM 2859 O O . GLN B 2 67 ? -9.466 22.017 14.788 1.00 60.27 67 GLN G O 1
ATOM 2873 N N . LEU B 2 68 ? -8.186 20.168 14.963 1.00 40.09 68 LEU G N 1
ATOM 2874 C CA . LEU B 2 68 ? -8.669 19.852 16.298 1.00 46.79 68 LEU G CA 1
ATOM 2875 C C . LEU B 2 68 ? -8.012 20.766 17.327 1.00 49.93 68 LEU G C 1
ATOM 2876 O O . LEU B 2 68 ? -6.830 21.105 17.219 1.00 46.90 68 LEU G O 1
ATOM 2892 N N . THR B 2 69 ? -8.792 21.169 18.326 1.00 44.54 69 THR G N 1
ATOM 2893 C CA . THR B 2 69 ? -8.317 22.009 19.426 1.00 47.52 69 THR G CA 1
ATOM 2894 C C . THR B 2 69 ? -8.756 21.346 20.726 1.00 49.86 69 THR G C 1
ATOM 2895 O O . THR B 2 69 ? -9.737 21.767 21.356 1.00 45.26 69 THR G O 1
ATOM 2906 N N . PRO B 2 70 ? -8.045 20.302 21.162 1.00 39.85 70 PRO G N 1
ATOM 2907 C CA . PRO B 2 70 ? -8.555 19.491 22.280 1.00 39.48 70 PRO G CA 1
ATOM 2908 C C . PRO B 2 70 ? -8.821 20.281 23.548 1.00 51.21 70 PRO G C 1
ATOM 2909 O O . PRO B 2 70 ? -9.738 19.933 24.301 1.00 47.76 70 PRO G O 1
ATOM 2920 N N . HIS B 2 71 ? -8.051 21.334 23.818 1.00 50.20 71 HIS G N 1
ATOM 2921 C CA . HIS B 2 71 ? -8.238 22.063 25.065 1.00 56.41 71 HIS G CA 1
ATOM 2922 C C . HIS B 2 71 ? -9.599 22.745 25.142 1.00 55.97 71 HIS G C 1
ATOM 2923 O O . HIS B 2 71 ? -10.083 23.008 26.248 1.00 53.84 71 HIS G O 1
ATOM 2937 N N . THR B 2 72 ? -10.235 23.021 24.002 1.00 54.94 72 THR G N 1
ATOM 2938 C CA . THR B 2 72 ? -11.435 23.843 23.979 1.00 65.06 72 THR G CA 1
ATOM 2939 C C . THR B 2 72 ? -12.649 23.181 23.346 1.00 59.70 72 THR G C 1
ATOM 2940 O O . THR B 2 72 ? -13.764 23.683 23.530 1.00 53.16 72 THR G O 1
ATOM 2951 N N . LYS B 2 73 ? -12.481 22.081 22.616 1.00 49.27 73 LYS G N 1
ATOM 2952 C CA . LYS B 2 73 ? -13.585 21.503 21.860 1.00 52.68 73 LYS G CA 1
ATOM 2953 C C . LYS B 2 73 ? -13.380 20.004 21.743 1.00 36.78 73 LYS G C 1
ATOM 2954 O O . LYS B 2 73 ? -12.300 19.551 21.354 1.00 45.20 73 LYS G O 1
ATOM 2973 N N . ALA B 2 74 ? -14.426 19.243 22.068 1.00 36.46 74 ALA G N 1
ATOM 2974 C CA . ALA B 2 74 ? -14.343 17.793 22.120 1.00 37.66 74 ALA G CA 1
ATOM 2975 C C . ALA B 2 74 ? -15.165 17.084 21.052 1.00 37.81 74 ALA G C 1
ATOM 2976 O O . ALA B 2 74 ? -15.006 15.869 20.888 1.00 37.41 74 ALA G O 1
ATOM 2983 N N . VAL B 2 75 ? -16.033 17.794 20.332 1.00 34.54 75 VAL G N 1
ATOM 2984 C CA . VAL B 2 75 ? -16.931 17.192 19.350 1.00 31.61 75 VAL G CA 1
ATOM 2985 C C . VAL B 2 75 ? -16.816 17.979 18.053 1.00 29.64 75 VAL G C 1
ATOM 2986 O O . VAL B 2 75 ? -16.951 19.208 18.058 1.00 39.10 75 VAL G O 1
ATOM 2999 N N . TYR B 2 76 ? -16.595 17.278 16.941 1.00 32.93 76 TYR G N 1
ATOM 3000 C CA . TYR B 2 76 ? -16.305 17.934 15.674 1.00 34.77 76 TYR G CA 1
ATOM 3001 C C . TYR B 2 76 ? -17.190 17.397 14.561 1.00 35.95 76 TYR G C 1
ATOM 3002 O O . TYR B 2 76 ? -17.448 16.193 14.476 1.00 30.35 76 TYR G O 1
ATOM 3020 N N . GLN B 2 77 ? -17.655 18.306 13.719 1.00 33.57 77 GLN G N 1
ATOM 3021 C CA . GLN B 2 77 ? -18.359 17.965 12.499 1.00 37.19 77 GLN G CA 1
ATOM 3022 C C . GLN B 2 77 ? -17.480 18.277 11.293 1.00 39.53 77 GLN G C 1
ATOM 3023 O O . GLN B 2 77 ? -16.581 19.120 11.373 1.00 39.79 77 GLN G O 1
ATOM 3037 N N . PRO B 2 78 ? -17.687 17.591 10.173 1.00 38.62 78 PRO G N 1
ATOM 3038 C CA . PRO B 2 78 ? -16.892 17.891 8.979 1.00 41.66 78 PRO G CA 1
ATOM 3039 C C . PRO B 2 78 ? -17.055 19.340 8.550 1.00 37.83 78 PRO G C 1
ATOM 3040 O O . PRO B 2 78 ? -18.163 19.881 8.519 1.00 42.64 78 PRO G O 1
ATOM 3051 N N . ARG B 2 79 ? -15.925 19.966 8.224 1.00 47.78 79 ARG G N 1
ATOM 3052 C CA . ARG B 2 79 ? -15.913 21.295 7.631 1.00 48.76 79 ARG G CA 1
ATOM 3053 C C . ARG B 2 79 ? -16.308 21.262 6.163 1.00 53.03 79 ARG G C 1
ATOM 3054 O O . ARG B 2 79 ? -16.730 22.286 5.617 1.00 57.62 79 ARG G O 1
ATOM 3075 N N . GLY B 2 80 ? -16.170 20.110 5.522 1.00 51.43 80 GLY G N 1
ATOM 3076 C CA . GLY B 2 80 ? -16.541 19.960 4.132 1.00 54.77 80 GLY G CA 1
ATOM 3077 C C . GLY B 2 80 ? -16.466 18.503 3.743 1.00 61.61 80 GLY G C 1
ATOM 3078 O O . GLY B 2 80 ? -15.875 17.681 4.451 1.00 45.11 80 GLY G O 1
ATOM 3082 N N . ALA B 2 81 ? -17.090 18.190 2.615 1.00 49.77 81 ALA G N 1
ATOM 3083 C CA . ALA B 2 81 ? -17.098 16.829 2.103 1.00 46.50 81 ALA G CA 1
ATOM 3084 C C . ALA B 2 81 ? -16.871 16.857 0.602 1.00 60.54 81 ALA G C 1
ATOM 3085 O O . ALA B 2 81 ? -17.339 17.767 -0.088 1.00 58.91 81 ALA G O 1
ATOM 3092 N N . PHE B 2 82 ? -16.135 15.864 0.107 1.00 47.91 82 PHE G N 1
ATOM 3093 C CA . PHE B 2 82 ? -15.912 15.679 -1.321 1.00 47.66 82 PHE G CA 1
ATOM 3094 C C . PHE B 2 82 ? -16.390 14.289 -1.719 1.00 50.07 82 PHE G C 1
ATOM 3095 O O . PHE B 2 82 ? -16.014 13.292 -1.092 1.00 41.47 82 PHE G O 1
ATOM 3112 N N . GLY B 2 83 ? -17.227 14.231 -2.751 1.00 52.15 83 GLY G N 1
ATOM 3113 C CA . GLY B 2 83 ? -17.786 12.981 -3.219 1.00 59.85 83 GLY G CA 1
ATOM 3114 C C . GLY B 2 83 ? -19.029 12.524 -2.494 1.00 54.27 83 GLY G C 1
ATOM 3115 O O . GLY B 2 83 ? -19.459 11.380 -2.691 1.00 46.58 83 GLY G O 1
ATOM 3119 N N . GLY B 2 84 ? -19.634 13.384 -1.676 1.00 39.58 84 GLY G N 1
ATOM 3120 C CA . GLY B 2 84 ? -20.746 13.004 -0.840 1.00 38.86 84 GLY G CA 1
ATOM 3121 C C . GLY B 2 84 ? -22.070 13.600 -1.291 1.00 56.67 84 GLY G C 1
ATOM 3122 O O . GLY B 2 84 ? -22.145 14.505 -2.120 1.00 52.92 84 GLY G O 1
ATOM 3126 N N . SER B 2 85 ? -23.135 13.058 -0.714 1.00 41.78 85 SER G N 1
ATOM 3127 C CA . SER B 2 85 ? -24.465 13.570 -0.982 1.00 51.59 85 SER G CA 1
ATOM 3128 C C . SER B 2 85 ? -24.631 14.931 -0.309 1.00 53.74 85 SER G C 1
ATOM 3129 O O . SER B 2 85 ? -23.745 15.421 0.396 1.00 43.77 85 SER G O 1
ATOM 3137 N N . GLU B 2 86 ? -25.774 15.563 -0.548 1.00 58.20 86 GLU G N 1
ATOM 3138 C CA . GLU B 2 86 ? -26.089 16.803 0.146 1.00 88.94 86 GLU G CA 1
ATOM 3139 C C . GLU B 2 86 ? -26.265 16.525 1.634 1.00 68.17 86 GLU G C 1
ATOM 3140 O O . GLU B 2 86 ? -26.829 15.501 2.029 1.00 75.43 86 GLU G O 1
ATOM 3152 N N . ASN B 2 87 ? -25.768 17.439 2.462 1.00 75.37 87 ASN G N 1
ATOM 3153 C CA . ASN B 2 87 ? -25.821 17.303 3.915 1.00 74.98 87 ASN G CA 1
ATOM 3154 C C . ASN B 2 87 ? -24.999 16.119 4.415 1.00 51.55 87 ASN G C 1
ATOM 3155 O O . ASN B 2 87 ? -25.209 15.643 5.537 1.00 46.81 87 ASN G O 1
ATOM 3166 N N . ALA B 2 88 ? -24.061 15.628 3.601 1.00 52.43 88 ALA G N 1
ATOM 3167 C CA . ALA B 2 88 ? -23.173 14.564 4.055 1.00 58.10 88 ALA G CA 1
ATOM 3168 C C . ALA B 2 88 ? -22.434 14.962 5.326 1.00 57.62 88 ALA G C 1
ATOM 3169 O O . ALA B 2 88 ? -22.156 14.109 6.177 1.00 51.31 88 ALA G O 1
ATOM 3176 N N . THR B 2 89 ? -22.114 16.250 5.479 1.00 47.89 89 THR G N 1
ATOM 3177 C CA . THR B 2 89 ? -21.397 16.701 6.665 1.00 49.40 89 THR G CA 1
ATOM 3178 C C . THR B 2 89 ? -22.216 16.527 7.939 1.00 51.35 89 THR G C 1
ATOM 3179 O O . THR B 2 89 ? -21.648 16.572 9.034 1.00 44.51 89 THR G O 1
ATOM 3190 N N . ASN B 2 90 ? -23.533 16.338 7.822 1.00 41.40 90 ASN G N 1
ATOM 3191 C CA . ASN B 2 90 ? -24.392 16.136 8.983 1.00 35.51 90 ASN G CA 1
ATOM 3192 C C . ASN B 2 90 ? -24.429 14.687 9.449 1.00 35.38 90 ASN G C 1
ATOM 3193 O O . ASN B 2 90 ? -25.034 14.401 10.488 1.00 40.00 90 ASN G O 1
ATOM 3204 N N . LEU B 2 91 ? -23.791 13.775 8.722 1.00 28.91 91 LEU G N 1
ATOM 3205 C CA . LEU B 2 91 ? -23.880 12.354 9.015 1.00 28.74 91 LEU G CA 1
ATOM 3206 C C . LEU B 2 91 ? -22.635 11.802 9.703 1.00 29.66 91 LEU G C 1
ATOM 3207 O O . LEU B 2 91 ? -22.545 10.587 9.903 1.00 31.34 91 LEU G O 1
ATOM 3223 N N . PHE B 2 92 ? -21.690 12.655 10.095 1.00 34.18 92 PHE G N 1
ATOM 3224 C CA . PHE B 2 92 ? -20.442 12.184 10.681 1.00 32.79 92 PHE G CA 1
ATOM 3225 C C . PHE B 2 92 ? -20.057 13.028 11.886 1.00 32.16 92 PHE G C 1
ATOM 3226 O O . PHE B 2 92 ? -20.228 14.249 11.881 1.00 29.24 92 PHE G O 1
ATOM 3243 N N . LEU B 2 93 ? -19.522 12.369 12.912 1.00 30.32 93 LEU G N 1
ATOM 3244 C CA . LEU B 2 93 ? -18.996 13.050 14.086 1.00 28.98 93 LEU G CA 1
ATOM 3245 C C . LEU B 2 93 ? -17.626 12.491 14.442 1.00 21.89 93 LEU G C 1
ATOM 3246 O O . LEU B 2 93 ? -17.395 11.281 14.354 1.00 31.21 93 LEU G O 1
ATOM 3262 N N . LEU B 2 94 ? -16.720 13.376 14.841 1.00 26.63 94 LEU G N 1
ATOM 3263 C CA . LEU B 2 94 ? -15.447 12.991 15.442 1.00 29.12 94 LEU G CA 1
ATOM 3264 C C . LEU B 2 94 ? -15.450 13.457 16.894 1.00 25.47 94 LEU G C 1
ATOM 3265 O O . LEU B 2 94 ? -15.650 14.648 17.162 1.00 28.82 94 LEU G O 1
ATOM 3281 N N . GLU B 2 95 ? -15.222 12.528 17.826 1.00 28.94 95 GLU G N 1
ATOM 3282 C CA . GLU B 2 95 ? -15.327 12.812 19.253 1.00 23.72 95 GLU G CA 1
ATOM 3283 C C . GLU B 2 95 ? -14.061 12.414 19.996 1.00 28.73 95 GLU G C 1
ATOM 3284 O O . GLU B 2 95 ? -13.566 11.294 19.833 1.00 26.15 95 GLU G O 1
ATOM 3296 N N . LEU B 2 96 ? -13.566 13.317 20.843 1.00 28.01 96 LEU G N 1
ATOM 3297 C CA . LEU B 2 96 ? -12.447 13.011 21.727 1.00 32.82 96 LEU G CA 1
ATOM 3298 C C . LEU B 2 96 ? -12.960 12.231 22.932 1.00 31.53 96 LEU G C 1
ATOM 3299 O O . LEU B 2 96 ? -13.954 12.617 23.555 1.00 36.51 96 LEU G O 1
ATOM 3315 N N . LEU B 2 97 ? -12.284 11.127 23.252 1.00 26.19 97 LEU G N 1
ATOM 3316 C CA . LEU B 2 97 ? -12.747 10.205 24.276 1.00 22.68 97 LEU G CA 1
ATOM 3317 C C . LEU B 2 97 ? -11.951 10.274 25.571 1.00 33.01 97 LEU G C 1
ATOM 3318 O O . LEU B 2 97 ? -12.349 9.641 26.556 1.00 26.18 97 LEU G O 1
ATOM 3334 N N . GLY B 2 98 ? -10.856 11.013 25.600 1.00 30.32 98 GLY G N 1
ATOM 3335 C CA . GLY B 2 98 ? -9.976 11.038 26.748 1.00 29.68 98 GLY G CA 1
ATOM 3336 C C . GLY B 2 98 ? -8.802 10.093 26.576 1.00 31.95 98 GLY G C 1
ATOM 3337 O O . GLY B 2 98 ? -8.861 9.107 25.831 1.00 28.74 98 GLY G O 1
ATOM 3341 N N . ALA B 2 99 ? -7.704 10.408 27.261 1.00 27.90 99 ALA G N 1
ATOM 3342 C CA . ALA B 2 99 ? -6.519 9.552 27.274 1.00 35.89 99 ALA G CA 1
ATOM 3343 C C . ALA B 2 99 ? -6.011 9.290 25.861 1.00 27.43 99 ALA G C 1
ATOM 3344 O O . ALA B 2 99 ? -5.646 8.166 25.510 1.00 27.81 99 ALA G O 1
ATOM 3351 N N . GLY B 2 100 ? -6.000 10.337 25.039 1.00 28.01 100 GLY G N 1
ATOM 3352 C CA . GLY B 2 100 ? -5.463 10.249 23.699 1.00 28.66 100 GLY G CA 1
ATOM 3353 C C . GLY B 2 100 ? -6.291 9.468 22.705 1.00 30.44 100 GLY G C 1
ATOM 3354 O O . GLY B 2 100 ? -5.780 9.138 21.631 1.00 26.22 100 GLY G O 1
ATOM 3358 N N . GLU B 2 101 ? -7.551 9.170 23.001 1.00 28.16 101 GLU G N 1
ATOM 3359 C CA . GLU B 2 101 ? -8.368 8.357 22.112 1.00 22.89 101 GLU G CA 1
ATOM 3360 C C . GLU B 2 101 ? -9.433 9.205 21.432 1.00 21.30 101 GLU G C 1
ATOM 3361 O O . GLU B 2 101 ? -9.843 10.250 21.942 1.00 27.20 101 GLU G O 1
ATOM 3373 N N . LEU B 2 102 ? -9.868 8.766 20.258 1.00 26.48 102 LEU G N 1
ATOM 3374 C CA . LEU B 2 102 ? -10.979 9.433 19.597 1.00 27.39 102 LEU G CA 1
ATOM 3375 C C . LEU B 2 102 ? -11.829 8.388 18.893 1.00 25.85 102 LEU G C 1
ATOM 3376 O O . LEU B 2 102 ? -11.429 7.233 18.737 1.00 24.40 102 LEU G O 1
ATOM 3392 N N . ALA B 2 103 ? -13.036 8.794 18.517 1.00 26.36 103 ALA G N 1
ATOM 3393 C CA . ALA B 2 103 ? -13.957 7.918 17.810 1.00 24.94 103 ALA G CA 1
ATOM 3394 C C . ALA B 2 103 ? -14.538 8.660 16.618 1.00 28.86 103 ALA G C 1
ATOM 3395 O O . ALA B 2 103 ? -14.769 9.871 16.680 1.00 25.48 103 ALA G O 1
ATOM 3402 N N . LEU B 2 104 ? -14.736 7.931 15.524 1.00 27.35 104 LEU G N 1
ATOM 3403 C CA . LEU B 2 104 ? -15.455 8.425 14.360 1.00 30.17 104 LEU G CA 1
ATOM 3404 C C . LEU B 2 104 ? -16.795 7.708 14.315 1.00 25.50 104 LEU G C 1
ATOM 3405 O O . LEU B 2 104 ? -16.848 6.477 14.418 1.00 29.99 104 LEU G O 1
ATOM 3421 N N . THR B 2 105 ? -17.869 8.475 14.188 1.00 27.30 105 THR G N 1
ATOM 3422 C CA . THR B 2 105 ? -19.215 7.927 14.162 1.00 24.30 105 THR G CA 1
ATOM 3423 C C . THR B 2 105 ? -19.902 8.356 12.876 1.00 28.40 105 THR G C 1
ATOM 3424 O O . THR B 2 105 ? -19.834 9.528 12.492 1.00 27.22 105 THR G O 1
ATOM 3435 N N . MET B 2 106 ? -20.552 7.404 12.209 1.00 26.29 106 MET G N 1
ATOM 3436 C CA . MET B 2 106 ? -21.294 7.662 10.983 1.00 24.19 106 MET G CA 1
ATOM 3437 C C . MET B 2 106 ? -22.717 7.158 11.142 1.00 25.55 106 MET G C 1
ATOM 3438 O O . MET B 2 106 ? -22.936 6.058 11.657 1.00 27.89 106 MET G O 1
ATOM 3452 N N . ARG B 2 107 ? -23.681 7.955 10.691 1.00 27.48 107 ARG G N 1
ATOM 3453 C CA . ARG B 2 107 ? -25.053 7.475 10.612 1.00 34.78 107 ARG G CA 1
ATOM 3454 C C . ARG B 2 107 ? -25.147 6.404 9.532 1.00 25.98 107 ARG G C 1
ATOM 3455 O O . ARG B 2 107 ? -24.551 6.528 8.458 1.00 31.12 107 ARG G O 1
ATOM 3476 N N . SER B 2 108 ? -25.873 5.329 9.833 1.00 28.75 108 SER G N 1
ATOM 3477 C CA . SER B 2 108 ? -25.893 4.152 8.975 1.00 25.36 108 SER G CA 1
ATOM 3478 C C . SER B 2 108 ? -27.148 4.025 8.125 1.00 28.76 108 SER G C 1
ATOM 3479 O O . SER B 2 108 ? -27.162 3.209 7.197 1.00 32.14 108 SER G O 1
ATOM 3487 N N . LYS B 2 109 ? -28.198 4.789 8.415 1.00 27.88 109 LYS G N 1
ATOM 3488 C CA . LYS B 2 109 ? -29.480 4.618 7.743 1.00 28.37 109 LYS G CA 1
ATOM 3489 C C . LYS B 2 109 ? -29.823 5.768 6.806 1.00 35.63 109 LYS G C 1
ATOM 3490 O O . LYS B 2 109 ? -30.955 5.837 6.307 1.00 33.51 109 LYS G O 1
ATOM 3509 N N . LYS B 2 110 ? -28.869 6.655 6.542 1.00 34.52 110 LYS G N 1
ATOM 3510 C CA . LYS B 2 110 ? -28.993 7.696 5.529 1.00 32.55 110 LYS G CA 1
ATOM 3511 C C . LYS B 2 110 ? -27.749 7.646 4.654 1.00 35.97 110 LYS G C 1
ATOM 3512 O O . LYS B 2 110 ? -26.629 7.632 5.173 1.00 35.33 110 LYS G O 1
ATOM 3531 N N . LEU B 2 111 ? -27.934 7.617 3.341 1.00 40.66 111 LEU G N 1
ATOM 3532 C CA . LEU B 2 111 ? -26.791 7.456 2.448 1.00 39.46 111 LEU G CA 1
ATOM 3533 C C . LEU B 2 111 ? -25.962 8.736 2.417 1.00 38.57 111 LEU G C 1
ATOM 3534 O O . LEU B 2 111 ? -26.511 9.821 2.196 1.00 41.83 111 LEU G O 1
ATOM 3550 N N . PRO B 2 112 ? -24.650 8.658 2.637 1.00 40.23 112 PRO G N 1
ATOM 3551 C CA . PRO B 2 112 ? -23.792 9.848 2.551 1.00 31.69 112 PRO G CA 1
ATOM 3552 C C . PRO B 2 112 ? -23.200 10.119 1.177 1.00 40.71 112 PRO G C 1
ATOM 3553 O O . PRO B 2 112 ? -22.424 11.072 1.043 1.00 50.63 112 PRO G O 1
ATOM 3564 N N . ILE B 2 113 ? -23.536 9.310 0.169 1.00 43.52 113 ILE G N 1
ATOM 3565 C CA . ILE B 2 113 ? -23.025 9.452 -1.188 1.00 43.25 113 ILE G CA 1
ATOM 3566 C C . ILE B 2 113 ? -24.198 9.398 -2.160 1.00 40.25 113 ILE G C 1
ATOM 3567 O O . ILE B 2 113 ? -25.293 8.940 -1.826 1.00 42.89 113 ILE G O 1
ATOM 3583 N N . ASN B 2 114 ? -23.951 9.864 -3.385 1.00 42.85 114 ASN G N 1
ATOM 3584 C CA . ASN B 2 114 ? -24.939 9.806 -4.455 1.00 61.16 114 ASN G CA 1
ATOM 3585 C C . ASN B 2 114 ? -24.859 8.460 -5.164 1.00 46.84 114 ASN G C 1
ATOM 3586 O O . ASN B 2 114 ? -23.774 8.026 -5.567 1.00 62.44 114 ASN G O 1
ATOM 3596 N N . VAL B 2 115 ? -26.008 7.809 -5.323 1.00 49.47 115 VAL G N 1
ATOM 3597 C CA . VAL B 2 115 ? -26.104 6.543 -6.036 1.00 57.49 115 VAL G CA 1
ATOM 3598 C C . VAL B 2 115 ? -27.355 6.581 -6.902 1.00 81.76 115 VAL G C 1
ATOM 3599 O O . VAL B 2 115 ? -28.236 7.426 -6.732 1.00 64.50 115 VAL G O 1
ATOM 3612 N N . THR B 2 116 ? -27.430 5.636 -7.826 1.00 69.08 116 THR G N 1
ATOM 3613 C CA . THR B 2 116 ? -28.504 5.613 -8.801 1.00 87.52 116 THR G CA 1
ATOM 3614 C C . THR B 2 116 ? -29.701 4.837 -8.268 1.00 95.37 116 THR G C 1
ATOM 3615 O O . THR B 2 116 ? -29.608 4.081 -7.297 1.00 63.16 116 THR G O 1
ATOM 3626 N N . THR B 2 117 ? -30.842 5.051 -8.920 1.00 112.03 117 THR G N 1
ATOM 3627 C CA . THR B 2 117 ? -32.029 4.243 -8.687 1.00 115.14 117 THR G CA 1
ATOM 3628 C C . THR B 2 117 ? -31.700 2.789 -8.995 1.00 97.94 117 THR G C 1
ATOM 3629 O O . THR B 2 117 ? -31.471 2.433 -10.156 1.00 117.22 117 THR G O 1
ATOM 3640 N N . GLY B 2 118 ? -31.662 1.946 -7.969 1.00 59.68 118 GLY G N 1
ATOM 3641 C CA . GLY B 2 118 ? -31.314 0.546 -8.113 1.00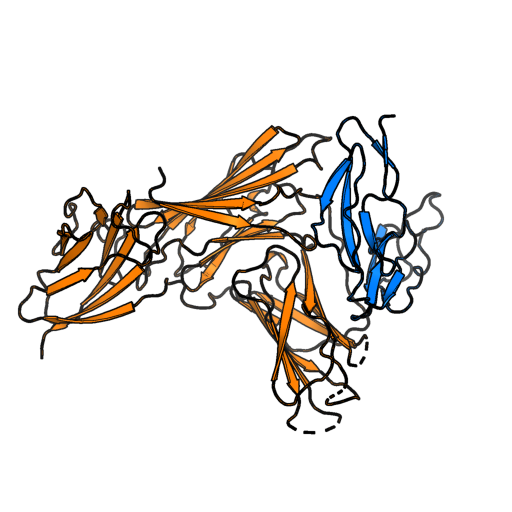 75.01 118 GLY G CA 1
ATOM 3642 C C . GLY B 2 118 ? -30.055 0.149 -7.377 1.00 70.93 118 GLY G C 1
ATOM 3643 O O . GLY B 2 118 ? -29.879 -1.038 -7.066 1.00 74.32 118 GLY G O 1
ATOM 3647 N N . GLU B 2 119 ? -29.169 1.102 -7.100 1.00 55.44 119 GLU G N 1
ATOM 3648 C CA . GLU B 2 119 ? -27.995 0.881 -6.269 1.00 50.93 119 GLU G CA 1
ATOM 3649 C C . GLU B 2 119 ? -28.206 1.351 -4.836 1.00 48.24 119 GLU G C 1
ATOM 3650 O O . GLU B 2 119 ? -27.271 1.296 -4.031 1.00 44.73 119 GLU G O 1
ATOM 3662 N N . GLU B 2 120 ? -29.421 1.790 -4.493 1.00 54.43 120 GLU G N 1
ATOM 3663 C CA . GLU B 2 120 ? -29.661 2.372 -3.176 1.00 52.09 120 GLU G CA 1
ATOM 3664 C C . GLU B 2 120 ? -29.468 1.355 -2.059 1.00 46.40 120 GLU G C 1
ATOM 3665 O O . GLU B 2 120 ? -29.106 1.730 -0.938 1.00 48.72 120 GLU G O 1
ATOM 3677 N N . GLN B 2 121 ? -29.707 0.072 -2.334 1.00 39.97 121 GLN G N 1
ATOM 3678 C CA . GLN B 2 121 ? -29.499 -0.986 -1.354 1.00 46.11 121 GLN G CA 1
ATOM 3679 C C . GLN B 2 121 ? -28.194 -1.735 -1.580 1.00 43.91 121 GLN G C 1
ATOM 3680 O O . GLN B 2 121 ? -27.953 -2.754 -0.924 1.00 45.51 121 GLN G O 1
ATOM 3694 N N . GLN B 2 122 ? -27.355 -1.261 -2.503 1.00 40.41 122 GLN G N 1
ATOM 3695 C CA . GLN B 2 122 ? -26.114 -1.934 -2.857 1.00 39.99 122 GLN G CA 1
ATOM 3696 C C . GLN B 2 122 ? -24.878 -1.184 -2.371 1.00 39.05 122 GLN G C 1
ATOM 3697 O O . GLN B 2 122 ? -23.787 -1.394 -2.909 1.00 46.37 122 GLN G O 1
ATOM 3711 N N . VAL B 2 123 ? -25.015 -0.314 -1.376 1.00 38.92 123 VAL G N 1
ATOM 3712 C CA . VAL B 2 123 ? -23.890 0.453 -0.851 1.00 37.53 123 VAL G CA 1
ATOM 3713 C C . VAL B 2 123 ? -23.331 -0.272 0.361 1.00 34.72 123 VAL G C 1
ATOM 3714 O O . V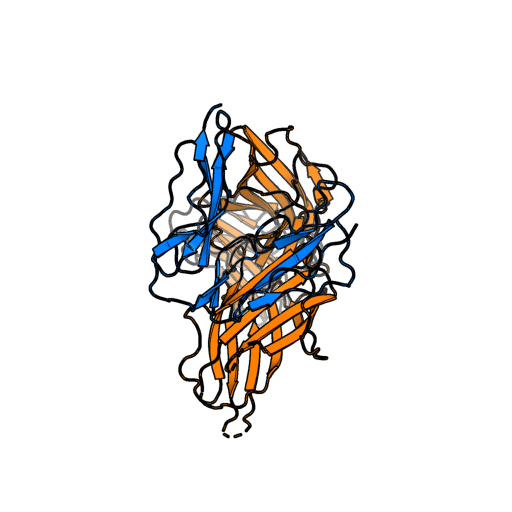AL B 2 123 ? -24.041 -0.464 1.356 1.00 35.38 123 VAL G O 1
ATOM 3727 N N . SER B 2 124 ? -22.051 -0.642 0.305 1.00 35.88 124 SER G N 1
ATOM 3728 C CA . SER B 2 124 ? -21.399 -1.295 1.432 1.00 34.09 124 SER G CA 1
ATOM 3729 C C . SER B 2 124 ? -20.129 -0.548 1.803 1.00 33.56 124 SER G C 1
ATOM 3730 O O . SER B 2 124 ? -19.393 -0.069 0.935 1.00 36.22 124 SER G O 1
ATOM 3738 N N . LEU B 2 125 ? -19.887 -0.460 3.106 1.00 37.02 125 LEU G N 1
ATOM 3739 C CA . LEU B 2 125 ? -18.723 0.214 3.663 1.00 32.85 125 LEU G CA 1
ATOM 3740 C C . LEU B 2 125 ? -17.582 -0.788 3.765 1.00 37.83 125 LEU G C 1
ATOM 3741 O O . LEU B 2 125 ? -17.708 -1.805 4.457 1.00 36.83 125 LEU G O 1
ATOM 3757 N N . GLU B 2 126 ? -16.472 -0.501 3.081 1.00 35.55 126 GLU G N 1
ATOM 3758 C CA . GLU B 2 126 ? -15.325 -1.399 3.058 1.00 40.45 126 GLU G CA 1
ATOM 3759 C C . GLU B 2 126 ? -14.287 -1.058 4.122 1.00 40.27 126 GLU G C 1
ATOM 3760 O O . GLU B 2 126 ? -13.725 -1.963 4.749 1.00 38.77 126 GLU G O 1
ATOM 3772 N N . SER B 2 127 ? -14.019 0.226 4.341 1.00 39.58 127 SER G N 1
ATOM 3773 C CA . SER B 2 127 ? -12.954 0.628 5.250 1.00 36.66 127 SER G CA 1
ATOM 3774 C C . SER B 2 127 ? -13.035 2.128 5.489 1.00 40.66 127 SER G C 1
ATOM 3775 O O . SER B 2 127 ? -13.695 2.859 4.744 1.00 36.27 127 SER G O 1
ATOM 3783 N N . VAL B 2 128 ? -12.338 2.575 6.529 1.00 37.58 128 VAL G N 1
ATOM 3784 C CA . VAL B 2 128 ? -12.221 3.988 6.866 1.00 31.91 128 VAL G CA 1
ATOM 3785 C C . VAL B 2 128 ? -10.747 4.296 7.094 1.00 38.02 128 VAL G C 1
ATOM 3786 O O . VAL B 2 128 ? -10.069 3.575 7.834 1.00 36.20 128 VAL G O 1
ATOM 3799 N N . ASP B 2 129 ? -10.251 5.347 6.447 1.00 32.93 129 ASP G N 1
ATOM 3800 C CA . ASP B 2 129 ? -8.893 5.839 6.642 1.00 32.64 129 ASP G CA 1
ATOM 3801 C C . ASP B 2 129 ? -8.966 7.194 7.329 1.00 33.88 129 ASP G C 1
ATOM 3802 O O . ASP B 2 129 ? -9.693 8.083 6.873 1.00 43.67 129 ASP G O 1
ATOM 3811 N N . VAL B 2 130 ? -8.224 7.350 8.420 1.00 36.25 130 VAL G N 1
ATOM 3812 C CA . VAL B 2 130 ? -8.165 8.609 9.151 1.00 28.83 130 VAL G CA 1
ATOM 3813 C C . VAL B 2 130 ? -6.740 9.132 9.068 1.00 39.74 130 VAL G C 1
ATOM 3814 O O . VAL B 2 130 ? -5.786 8.395 9.336 1.00 33.44 130 VAL G O 1
ATOM 3827 N N . TYR B 2 131 ? -6.605 10.400 8.690 1.00 33.45 131 TYR G N 1
ATOM 3828 C CA . TYR B 2 131 ? -5.318 11.047 8.485 1.00 33.77 131 TYR G CA 1
ATOM 3829 C C . TYR B 2 131 ? -5.170 12.159 9.507 1.00 37.60 131 TYR G C 1
ATOM 3830 O O . TYR B 2 131 ? -6.054 13.011 9.635 1.00 35.57 131 TYR G O 1
ATOM 3848 N N . PHE B 2 132 ? -4.047 12.153 10.216 1.00 35.63 132 PHE G N 1
ATOM 3849 C CA . PHE B 2 132 ? -3.868 12.936 11.437 1.00 30.99 132 PHE G CA 1
ATOM 3850 C C . PHE B 2 132 ? -2.461 13.511 11.397 1.00 35.55 132 PHE G C 1
ATOM 3851 O O . PHE B 2 132 ? -1.486 12.762 11.505 1.00 35.74 132 PHE G O 1
ATOM 3868 N N . GLN B 2 133 ? -2.352 14.827 11.211 1.00 32.33 133 GLN G N 1
ATOM 3869 C CA . GLN B 2 133 ? -1.066 15.518 11.152 1.00 32.80 133 GLN G CA 1
ATOM 3870 C C . GLN B 2 133 ? -0.883 16.361 12.409 1.00 38.20 133 GLN G C 1
ATOM 3871 O O . GLN B 2 133 ? -1.649 17.303 12.643 1.00 34.75 133 GLN G O 1
ATOM 3885 N N . ASP B 2 134 ? 0.146 16.045 13.200 1.00 44.92 134 ASP G N 1
ATOM 3886 C CA . ASP B 2 134 ? 0.323 16.679 14.498 1.00 45.36 134 ASP G CA 1
ATOM 3887 C C . ASP B 2 134 ? 1.171 17.947 14.379 1.00 43.32 134 ASP G C 1
ATOM 3888 O O . ASP B 2 134 ? 1.613 18.338 13.296 1.00 42.61 134 ASP G O 1
ATOM 3897 N N . VAL B 2 135 ? 1.399 18.599 15.525 1.00 38.27 135 VAL G N 1
ATOM 3898 C CA . VAL B 2 135 ? 2.076 19.892 15.544 1.00 47.14 135 VAL G CA 1
ATOM 3899 C C . VAL B 2 135 ? 3.479 19.794 14.965 1.00 46.86 135 VAL G C 1
ATOM 3900 O O . VAL B 2 135 ? 3.984 20.757 14.376 1.00 58.27 135 VAL G O 1
ATOM 3913 N N . PHE B 2 136 ? 4.134 18.647 15.120 1.00 43.53 136 PHE G N 1
ATOM 3914 C CA . PHE B 2 136 ? 5.495 18.487 14.624 1.00 50.68 136 PHE G CA 1
ATOM 3915 C C . PHE B 2 136 ? 5.551 18.188 13.131 1.00 46.74 136 PHE G C 1
ATOM 3916 O O . PHE B 2 136 ? 6.652 18.007 12.594 1.00 39.36 136 PHE G O 1
ATOM 3933 N N . GLY B 2 137 ? 4.406 18.163 12.450 1.00 43.72 137 GLY G N 1
ATOM 3934 C CA . GLY B 2 137 ? 4.353 17.884 11.033 1.00 62.26 137 GLY G CA 1
ATOM 3935 C C . GLY B 2 137 ? 4.283 16.418 10.680 1.00 50.87 137 GLY G C 1
ATOM 3936 O O . GLY B 2 137 ? 4.241 16.085 9.489 1.00 52.14 137 GLY G O 1
ATOM 3940 N N . THR B 2 138 ? 4.268 15.534 11.670 1.00 36.54 138 THR G N 1
ATOM 3941 C CA . THR B 2 138 ? 4.231 14.104 11.407 1.00 36.01 138 THR G CA 1
ATOM 3942 C C . THR B 2 138 ? 2.826 13.705 10.981 1.00 38.18 138 THR G C 1
ATOM 3943 O O . THR B 2 138 ? 1.841 14.089 11.620 1.00 36.41 138 THR G O 1
ATOM 3954 N N . MET B 2 139 ? 2.735 12.950 9.891 1.00 38.74 139 MET G N 1
ATOM 3955 C CA . MET B 2 139 ? 1.462 12.488 9.355 1.00 38.46 139 MET G CA 1
ATOM 3956 C C . MET B 2 139 ? 1.184 11.080 9.869 1.00 39.37 139 MET G C 1
ATOM 3957 O O . MET B 2 139 ? 1.936 10.145 9.571 1.00 36.92 139 MET G O 1
ATOM 3971 N N . TRP B 2 140 ? 0.108 10.942 10.636 1.00 34.82 140 TRP G N 1
ATOM 3972 C CA . TRP B 2 140 ? -0.354 9.662 11.147 1.00 42.38 140 TRP G CA 1
ATOM 3973 C C . TRP B 2 140 ? -1.564 9.199 10.346 1.00 40.73 140 TRP G C 1
ATOM 3974 O O . TRP B 2 140 ? -2.366 10.008 9.872 1.00 38.99 140 TRP G O 1
ATOM 3995 N N . CYS B 2 141 ? -1.707 7.887 10.224 1.00 33.51 141 CYS G N 1
ATOM 3996 C CA . CYS B 2 141 ? -2.793 7.308 9.449 1.00 33.84 141 CYS G CA 1
ATOM 3997 C C . CYS B 2 141 ? -3.333 6.106 10.202 1.00 31.93 141 CYS G C 1
ATOM 3998 O O . CYS B 2 141 ? -2.572 5.362 10.826 1.00 38.97 141 CYS G O 1
ATOM 4005 N N . HIS B 2 142 ? -4.654 5.958 10.191 1.00 30.38 142 HIS G N 1
ATOM 4006 C CA . HIS B 2 142 ? -5.321 4.796 10.758 1.00 28.61 142 HIS G CA 1
ATOM 4007 C C . HIS B 2 142 ? -6.188 4.161 9.683 1.00 45.76 142 HIS G C 1
ATOM 4008 O O . HIS B 2 142 ? -7.013 4.845 9.068 1.00 41.70 142 HIS G O 1
ATOM 4022 N N . HIS B 2 143 ? -6.015 2.859 9.468 1.00 36.25 143 HIS G N 1
ATOM 4023 C CA . HIS B 2 143 ? -6.831 2.107 8.520 1.00 37.02 143 HIS G CA 1
ATOM 4024 C C . HIS B 2 143 ? -7.704 1.128 9.296 1.00 36.43 143 HIS G C 1
ATOM 4025 O O . HIS B 2 143 ? -7.198 0.155 9.866 1.00 35.21 143 HIS G O 1
ATOM 4039 N N . ALA B 2 144 ? -9.011 1.389 9.319 1.00 35.22 144 ALA G N 1
ATOM 4040 C CA . ALA B 2 144 ? -9.983 0.512 9.965 1.00 32.38 144 ALA G CA 1
ATOM 4041 C C . ALA B 2 144 ? -10.681 -0.297 8.876 1.00 40.40 144 ALA G C 1
ATOM 4042 O O . ALA B 2 144 ? -11.431 0.256 8.066 1.00 38.60 144 ALA G O 1
ATOM 4049 N N . GLU B 2 145 ? -10.425 -1.600 8.854 1.00 38.71 145 GLU G N 1
ATOM 4050 C CA . GLU B 2 145 ? -10.964 -2.495 7.839 1.00 37.89 145 GLU G CA 1
ATOM 4051 C C . GLU B 2 145 ? -12.159 -3.249 8.403 1.00 38.10 145 GLU G C 1
ATOM 4052 O O . GLU B 2 145 ? -12.132 -3.712 9.545 1.00 40.55 145 GLU G O 1
ATOM 4064 N N . MET B 2 146 ? -13.213 -3.361 7.603 1.00 44.82 146 MET G N 1
ATOM 4065 C CA . MET B 2 146 ? -14.338 -4.207 7.973 1.00 44.82 146 MET G CA 1
ATOM 4066 C C . MET B 2 146 ? -13.995 -5.652 7.633 1.00 45.34 146 MET G C 1
ATOM 4067 O O . MET B 2 146 ? -13.588 -5.949 6.506 1.00 50.41 146 MET G O 1
ATOM 4081 N N . GLN B 2 147 ? -14.137 -6.550 8.611 1.00 41.24 147 GLN G N 1
ATOM 4082 C CA . GLN B 2 147 ? -13.881 -7.963 8.346 1.00 48.04 147 GLN G CA 1
ATOM 4083 C C . GLN B 2 147 ? -14.748 -8.461 7.197 1.00 55.86 147 GLN G C 1
ATOM 4084 O O . GLN B 2 147 ? -14.318 -9.297 6.394 1.00 49.99 147 GLN G O 1
ATOM 4098 N N . ASN B 2 148 ? -15.976 -7.954 7.107 1.00 50.99 148 ASN G N 1
ATOM 4099 C CA . ASN B 2 148 ? -16.846 -8.152 5.963 1.00 62.17 148 ASN G CA 1
ATOM 4100 C C . ASN B 2 148 ? -17.474 -6.804 5.631 1.00 41.19 148 ASN G C 1
ATOM 4101 O O . ASN B 2 148 ? -17.904 -6.084 6.545 1.00 46.85 148 ASN G O 1
ATOM 4112 N N . PRO B 2 149 ? -17.525 -6.419 4.357 1.00 43.31 149 PRO G N 1
ATOM 4113 C CA . PRO B 2 149 ? -18.158 -5.137 4.014 1.00 49.34 149 PRO G CA 1
ATOM 4114 C C . PRO B 2 149 ? -19.585 -5.072 4.543 1.00 44.00 149 PRO G C 1
ATOM 4115 O O . PRO B 2 149 ? -20.368 -6.011 4.383 1.00 47.18 149 PRO G O 1
ATOM 4126 N N . VAL B 2 150 ? -19.919 -3.951 5.177 1.00 36.72 150 VAL G N 1
ATOM 4127 C CA . VAL B 2 150 ? -21.192 -3.786 5.872 1.00 33.59 150 VAL G CA 1
ATOM 4128 C C . VAL B 2 150 ? -22.129 -2.972 4.993 1.00 36.01 150 VAL G C 1
ATOM 4129 O O . VAL B 2 150 ? -21.827 -1.824 4.647 1.00 33.35 150 VAL G O 1
ATOM 4142 N N . TYR B 2 151 ? -23.277 -3.551 4.652 1.00 37.12 151 TYR G N 1
ATOM 4143 C CA . TYR B 2 151 ? -24.238 -2.876 3.792 1.00 33.65 151 TYR G CA 1
ATOM 4144 C C . TYR B 2 151 ? -25.018 -1.835 4.582 1.00 34.53 151 TYR G C 1
ATOM 4145 O O . TYR B 2 151 ? -25.429 -2.075 5.720 1.00 37.54 151 TYR G O 1
ATOM 4163 N N . LEU B 2 152 ? -25.200 -0.666 3.979 1.00 36.14 152 LEU G N 1
ATOM 4164 C CA . LEU B 2 152 ? -26.071 0.356 4.537 1.00 32.84 152 LEU G CA 1
ATOM 4165 C C . LEU B 2 152 ? -27.489 0.065 4.071 1.00 34.38 152 LEU G C 1
ATOM 4166 O O . LEU B 2 152 ? -27.718 -0.153 2.879 1.00 35.50 152 LEU G O 1
ATOM 4182 N N . ILE B 2 153 ? -28.429 0.037 5.006 1.00 29.87 153 ILE G N 1
ATOM 4183 C CA . ILE B 2 153 ? -29.829 -0.203 4.666 1.00 28.34 153 ILE G CA 1
ATOM 4184 C C . ILE B 2 153 ? -30.585 1.095 4.924 1.00 31.73 153 ILE G C 1
ATOM 4185 O O . ILE B 2 153 ? -31.062 1.320 6.046 1.00 33.87 153 ILE G O 1
ATOM 4201 N N . PRO B 2 154 ? -30.720 1.974 3.932 1.00 38.55 154 PRO G N 1
ATOM 4202 C CA . PRO B 2 154 ? -31.332 3.280 4.199 1.00 30.82 154 PRO G CA 1
ATOM 4203 C C . PRO B 2 154 ? -32.804 3.135 4.538 1.00 39.56 154 PRO G C 1
ATOM 4204 O O . PRO B 2 154 ? -33.524 2.334 3.937 1.00 43.32 154 PRO G O 1
ATOM 4215 N N . GLU B 2 155 ? -33.245 3.912 5.522 1.00 33.96 155 GLU G N 1
ATOM 4216 C CA . GLU B 2 155 ? -34.653 3.936 5.889 1.00 37.93 155 GLU G CA 1
ATOM 4217 C C . GLU B 2 155 ? -34.876 5.029 6.921 1.00 33.14 155 GLU G C 1
ATOM 4218 O O . GLU B 2 155 ? -33.941 5.491 7.581 1.00 33.06 155 GLU G O 1
ATOM 4230 N N . THR B 2 156 ? -36.134 5.439 7.045 1.00 34.13 156 THR G N 1
ATOM 4231 C CA . THR B 2 156 ? -36.546 6.391 8.066 1.00 41.62 156 THR G CA 1
ATOM 4232 C C . THR B 2 156 ? -37.084 5.616 9.260 1.00 30.26 156 THR G C 1
ATOM 4233 O O . THR B 2 156 ? -37.947 4.747 9.103 1.00 39.48 156 THR G O 1
ATOM 4244 N N . VAL B 2 157 ? -36.571 5.926 10.444 1.00 28.90 157 VAL G N 1
ATOM 4245 C CA . VAL B 2 157 ? -36.919 5.204 11.663 1.00 34.66 157 VAL G CA 1
ATOM 4246 C C . VAL B 2 157 ? -38.064 5.949 12.343 1.00 27.60 157 VAL G C 1
ATOM 4247 O O . VAL B 2 157 ? -37.881 7.112 12.736 1.00 33.98 157 VAL G O 1
ATOM 4260 N N . PRO B 2 158 ? -39.232 5.337 12.499 1.00 28.43 158 PRO G N 1
ATOM 4261 C CA . PRO B 2 158 ? -40.341 6.039 13.148 1.00 27.81 158 PRO G CA 1
ATOM 4262 C C . PRO B 2 158 ? -40.086 6.243 14.630 1.00 31.51 158 PRO G C 1
ATOM 4263 O O . PRO B 2 158 ? -39.352 5.489 15.275 1.00 32.59 158 PRO G O 1
ATOM 4274 N N . TYR B 2 159 ? -40.707 7.288 15.165 1.00 39.65 159 TYR G N 1
ATOM 4275 C CA . TYR B 2 159 ? -40.688 7.524 16.601 1.00 31.69 159 TYR G CA 1
ATOM 4276 C C . TYR B 2 159 ? -41.472 6.430 17.315 1.00 27.83 159 TYR G C 1
ATOM 4277 O O . TYR B 2 159 ? -42.577 6.066 16.898 1.00 28.49 159 TYR G O 1
ATOM 4295 N N . ILE B 2 160 ? -40.885 5.897 18.383 1.00 29.36 160 ILE G N 1
ATOM 4296 C CA . ILE B 2 160 ? -41.499 4.862 19.203 1.00 27.82 160 ILE G CA 1
ATOM 4297 C C . ILE B 2 160 ? -41.371 5.282 20.659 1.00 24.85 160 ILE G C 1
ATOM 4298 O O . ILE B 2 160 ? -40.334 5.812 21.073 1.00 29.17 160 ILE G O 1
ATOM 4314 N N . LYS B 2 161 ? -42.425 5.044 21.429 1.00 25.69 161 LYS G N 1
ATOM 4315 C CA . LYS B 2 161 ? -42.446 5.311 22.861 1.00 25.84 161 LYS G CA 1
ATOM 4316 C C . LYS B 2 161 ? -43.081 4.113 23.546 1.00 25.85 161 LYS G C 1
ATOM 4317 O O . LYS B 2 161 ? -44.050 3.543 23.035 1.00 28.83 161 LYS G O 1
ATOM 4336 N N . TRP B 2 162 ? -42.535 3.731 24.698 1.00 25.06 162 TRP G N 1
ATOM 4337 C CA . TRP B 2 162 ? -43.053 2.599 25.455 1.00 27.01 162 TRP G CA 1
ATOM 4338 C C . TRP B 2 162 ? -43.963 3.097 26.567 1.00 31.05 162 TRP G C 1
ATOM 4339 O O . TRP B 2 162 ? -43.536 3.881 27.424 1.00 40.22 162 TRP G O 1
ATOM 4360 N N . ASP B 2 163 ? -45.213 2.636 26.538 1.00 30.14 163 ASP G N 1
ATOM 4361 C CA . ASP B 2 163 ? -46.167 2.815 27.615 1.00 52.69 163 ASP G CA 1
ATOM 4362 C C . ASP B 2 163 ? -45.753 1.989 28.829 1.00 29.59 163 ASP G C 1
ATOM 4363 O O . ASP B 2 163 ? -44.836 1.163 28.776 1.00 41.75 163 ASP G O 1
ATOM 4372 N N . ASN B 2 164 ? -46.473 2.198 29.927 1.00 38.39 164 ASN G N 1
ATOM 4373 C CA . ASN B 2 164 ? -46.299 1.413 31.143 1.00 47.35 164 ASN G CA 1
ATOM 4374 C C . ASN B 2 164 ? -44.821 1.342 31.527 1.00 38.62 164 ASN G C 1
ATOM 4375 O O . ASN B 2 164 ? -44.225 0.271 31.644 1.00 44.79 164 ASN G O 1
ATOM 4386 N N . CYS B 2 165 ? -44.228 2.524 31.691 1.00 36.95 165 CYS G N 1
ATOM 4387 C CA . CYS B 2 165 ? -42.856 2.666 32.163 1.00 33.49 165 CYS G CA 1
ATOM 4388 C C . CYS B 2 165 ? -42.830 3.772 33.208 1.00 51.21 165 CYS G C 1
ATOM 4389 O O . CYS B 2 165 ? -43.278 4.890 32.941 1.00 43.65 165 CYS G O 1
ATOM 4396 N N . ASN B 2 166 ? -42.321 3.455 34.396 1.00 42.65 166 ASN G N 1
ATOM 4397 C CA . ASN B 2 166 ? -42.246 4.432 35.475 1.00 42.27 166 ASN G CA 1
ATOM 4398 C C . ASN B 2 166 ? -41.115 5.418 35.221 1.00 34.99 166 ASN G C 1
ATOM 4399 O O . ASN B 2 166 ? -39.976 5.019 34.972 1.00 32.80 166 ASN G O 1
ATOM 4409 N N . SER B 2 167 ? -41.432 6.707 35.286 1.00 30.75 167 SER G N 1
ATOM 4410 C CA . SER B 2 167 ? -40.409 7.731 35.153 1.00 32.72 167 SER G CA 1
ATOM 4411 C C . SER B 2 167 ? -39.576 7.807 36.426 1.00 31.73 167 SER G C 1
ATOM 4412 O O . SER B 2 167 ? -40.088 7.640 37.535 1.00 34.30 167 SER G O 1
ATOM 4420 N N . THR B 2 168 ? -38.280 8.033 36.261 1.00 33.36 168 THR G N 1
ATOM 4421 C CA . THR B 2 168 ? -37.406 8.389 37.367 1.00 30.71 168 THR G CA 1
ATOM 4422 C C . THR B 2 168 ? -36.877 9.796 37.129 1.00 30.74 168 THR G C 1
ATOM 4423 O O . THR B 2 168 ? -36.698 10.219 35.982 1.00 48.53 168 THR G O 1
ATOM 4434 N N . ASN B 2 169 ? -36.647 10.529 38.219 1.00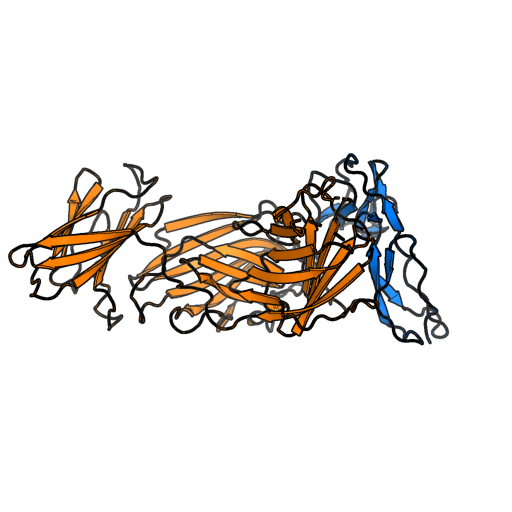 33.67 169 ASN G N 1
ATOM 4435 C CA . ASN B 2 169 ? -35.991 11.825 38.108 1.00 64.77 169 ASN G CA 1
ATOM 4436 C C . ASN B 2 169 ? -34.502 11.700 37.843 1.00 35.60 169 ASN G C 1
ATOM 4437 O O . ASN B 2 169 ? -33.829 12.725 37.696 1.00 45.76 169 ASN G O 1
ATOM 4446 N N . ILE B 2 170 ? -33.976 10.482 37.806 1.00 30.32 170 ILE G N 1
ATOM 4447 C CA . ILE B 2 170 ? -32.542 10.267 37.664 1.00 29.32 170 ILE G CA 1
ATOM 4448 C C . ILE B 2 170 ? -32.169 10.396 36.193 1.00 35.46 170 ILE G C 1
ATOM 4449 O O . ILE B 2 170 ? -32.757 9.738 35.327 1.00 31.22 170 ILE G O 1
ATOM 4465 N N . THR B 2 171 ? -31.198 11.260 35.910 1.00 32.94 171 THR G N 1
ATOM 4466 C CA . THR B 2 171 ? -30.723 11.498 34.552 1.00 29.62 171 THR G CA 1
ATOM 4467 C C . THR B 2 171 ? -29.593 10.531 34.217 1.00 29.38 171 THR G C 1
ATOM 4468 O O . THR B 2 171 ? -28.675 10.341 35.021 1.00 24.57 171 THR G O 1
ATOM 4479 N N . ALA B 2 172 ? -29.659 9.928 33.030 1.00 23.95 172 ALA G N 1
ATOM 4480 C CA . ALA B 2 172 ? -28.574 9.095 32.518 1.00 29.04 172 ALA G CA 1
ATOM 4481 C C . ALA B 2 172 ? -27.612 9.987 31.744 1.00 30.61 172 ALA G C 1
ATOM 4482 O O . ALA B 2 172 ? -27.961 10.516 30.684 1.00 29.70 172 ALA G O 1
ATOM 4489 N N . VAL B 2 173 ? -26.398 10.140 32.252 1.00 20.10 173 VAL G N 1
ATOM 4490 C CA . VAL B 2 173 ? -25.434 11.068 31.677 1.00 19.91 173 VAL G CA 1
ATOM 4491 C C . VAL B 2 173 ? -24.407 10.286 30.874 1.00 25.08 173 VAL G C 1
ATOM 4492 O O . VAL B 2 173 ? -23.816 9.318 31.369 1.00 25.19 173 VAL G O 1
ATOM 4505 N N . VAL B 2 174 ? -24.191 10.706 29.635 1.00 23.38 174 VAL G N 1
ATOM 4506 C CA . VAL B 2 174 ? -23.188 10.106 28.767 1.00 19.16 174 VAL G CA 1
ATOM 4507 C C . VAL B 2 174 ? -21.964 11.012 28.736 1.00 23.08 174 VAL G C 1
ATOM 4508 O O . VAL B 2 174 ? -22.080 12.222 28.506 1.00 24.33 174 VAL G O 1
ATOM 4521 N N . ARG B 2 175 ? -20.791 10.425 28.963 1.00 24.67 175 ARG G N 1
ATOM 4522 C CA . ARG B 2 175 ? -19.517 11.130 28.872 1.00 29.34 175 ARG G CA 1
ATOM 4523 C C . ARG B 2 175 ? -18.580 10.289 28.017 1.00 19.06 175 ARG G C 1
ATOM 4524 O O . ARG B 2 175 ? -18.348 9.115 28.321 1.00 22.87 175 ARG G O 1
ATOM 4545 N N . ALA B 2 176 ? -18.069 10.876 26.936 1.00 25.01 176 ALA G N 1
ATOM 4546 C CA . ALA B 2 176 ? -17.167 10.182 26.014 1.00 30.26 176 ALA G CA 1
ATOM 4547 C C . ALA B 2 176 ? -17.727 8.823 25.607 1.00 31.49 176 ALA G C 1
ATOM 4548 O O . ALA B 2 176 ? -17.071 7.786 25.728 1.00 24.12 176 ALA G O 1
ATOM 4555 N N . GLN B 2 177 ? -18.970 8.836 25.132 1.00 23.31 177 GLN G N 1
ATOM 4556 C CA . GLN B 2 177 ? -19.670 7.673 24.596 1.00 21.65 177 GLN G CA 1
ATOM 4557 C C . GLN B 2 177 ? -19.980 6.621 25.650 1.00 24.73 177 GLN G C 1
ATOM 4558 O O . GLN B 2 177 ? -20.522 5.561 25.304 1.00 26.21 177 GLN G O 1
ATOM 4572 N N . GLY B 2 178 ? -19.689 6.882 26.920 1.00 24.43 178 GLY G N 1
ATOM 4573 C CA . GLY B 2 178 ? -20.025 5.962 27.983 1.00 26.63 178 GLY G CA 1
ATOM 4574 C C . GLY B 2 178 ? -21.177 6.468 28.823 1.00 22.74 178 GLY G C 1
ATOM 4575 O O . GLY B 2 178 ? -21.116 7.561 29.395 1.00 23.00 178 GLY G O 1
ATOM 4579 N N . LEU B 2 179 ? -22.243 5.686 28.896 1.00 27.01 179 LEU G N 1
ATOM 4580 C CA . LEU B 2 179 ? -23.382 6.032 29.728 1.00 26.73 179 LEU G CA 1
ATOM 4581 C C . LEU B 2 179 ? -23.122 5.501 31.126 1.00 31.57 179 LEU G C 1
ATOM 4582 O O . LEU B 2 179 ? -22.584 4.405 31.294 1.00 29.08 179 LEU G O 1
ATOM 4598 N N . ASP B 2 180 ? -23.449 6.307 32.127 1.00 30.13 180 ASP G N 1
ATOM 4599 C CA . ASP B 2 180 ? -23.323 5.889 33.515 1.00 35.69 180 ASP G CA 1
ATOM 4600 C C . ASP B 2 180 ? -24.567 6.357 34.245 1.00 36.65 180 ASP G C 1
ATOM 4601 O O . ASP B 2 180 ? -24.939 7.532 34.157 1.00 41.03 180 ASP G O 1
ATOM 4610 N N . VAL B 2 181 ? -25.223 5.432 34.933 1.00 27.23 181 VAL G N 1
ATOM 4611 C CA . VAL B 2 181 ? -26.425 5.754 35.685 1.00 30.74 181 VAL G CA 1
ATOM 4612 C C . VAL B 2 181 ? -26.636 4.660 36.714 1.00 26.22 181 VAL G C 1
ATOM 4613 O O . VAL B 2 181 ? -26.355 3.485 36.459 1.00 29.01 181 VAL G O 1
ATOM 4626 N N . THR B 2 182 ? -27.136 5.057 37.880 1.00 28.96 182 THR G N 1
ATOM 4627 C CA . THR B 2 182 ? -27.512 4.133 38.941 1.00 27.46 182 THR G CA 1
ATOM 4628 C C . THR B 2 182 ? -28.978 4.373 39.266 1.00 27.38 182 THR G C 1
ATOM 4629 O O . THR B 2 182 ? -29.375 5.505 39.564 1.00 26.32 182 THR G O 1
ATOM 4640 N N . LEU B 2 183 ? -29.775 3.314 39.197 1.00 27.66 183 LEU G N 1
ATOM 4641 C CA . LEU B 2 183 ? -31.213 3.410 39.335 1.00 32.05 183 LEU G CA 1
ATOM 4642 C C . LEU B 2 183 ? -31.686 2.503 40.461 1.00 30.57 183 LEU G C 1
ATOM 4643 O O . LEU B 2 183 ? -31.251 1.345 40.537 1.00 40.69 183 LEU G O 1
ATOM 4659 N N . PRO B 2 184 ? -32.552 2.980 41.359 1.00 41.36 184 PRO G N 1
ATOM 4660 C CA . PRO B 2 184 ? -33.156 2.078 42.350 1.00 51.12 184 PRO G CA 1
ATOM 4661 C C . PRO B 2 184 ? -34.289 1.267 41.732 1.00 42.38 184 PRO G C 1
ATOM 4662 O O . PRO B 2 184 ? -35.176 1.817 41.075 1.00 49.77 184 PRO G O 1
ATOM 4673 N N . LEU B 2 185 ? -34.242 -0.047 41.932 1.00 68.96 185 LEU G N 1
ATOM 4674 C CA . LEU B 2 185 ? -35.319 -0.953 41.562 1.00 77.04 185 LEU G CA 1
ATOM 4675 C C . LEU B 2 185 ? -35.916 -1.562 42.825 1.00 97.28 185 LEU G C 1
ATOM 4676 O O . LEU B 2 185 ? -35.380 -1.418 43.927 1.00 85.42 185 LEU G O 1
ATOM 4692 N N . SER B 2 186 ? -37.036 -2.259 42.657 1.00 117.77 186 SER G N 1
ATOM 4693 C CA . SER B 2 186 ? -37.613 -3.028 43.750 1.00 126.68 186 SER G CA 1
ATOM 4694 C C . SER B 2 186 ? -38.257 -4.278 43.173 1.00 117.43 186 SER G C 1
ATOM 4695 O O . SER B 2 186 ? -38.844 -4.240 42.088 1.00 91.94 186 SER G O 1
ATOM 4703 N N . LEU B 2 187 ? -38.136 -5.381 43.901 1.00 140.73 187 LEU G N 1
ATOM 4704 C CA . LEU B 2 187 ? -38.673 -6.666 43.486 1.00 140.84 187 LEU G CA 1
ATOM 4705 C C . LEU B 2 187 ? -39.243 -7.382 44.700 1.00 141.81 187 LEU G C 1
ATOM 4706 O O . LEU B 2 187 ? -38.738 -7.214 45.816 1.00 151.83 187 LEU G O 1
ATOM 4722 N N . PRO B 2 188 ? -40.294 -8.186 44.515 1.00 128.69 188 PRO G N 1
ATOM 4723 C CA . PRO B 2 188 ? -40.804 -8.967 45.657 1.00 124.03 188 PRO G CA 1
ATOM 4724 C C . PRO B 2 188 ? -39.795 -9.981 46.163 1.00 112.63 188 PRO G C 1
ATOM 4725 O O . PRO B 2 188 ? -39.487 -10.011 47.362 1.00 106.80 188 PRO G O 1
ATOM 4736 N N . THR B 2 189 ? -39.270 -10.817 45.272 1.00 109.72 189 THR G N 1
ATOM 4737 C CA . THR B 2 189 ? -38.260 -11.788 45.649 1.00 120.61 189 THR G CA 1
ATOM 4738 C C . THR B 2 189 ? -36.978 -11.077 46.075 1.00 108.85 189 THR G C 1
ATOM 4739 O O . THR B 2 189 ? -36.811 -9.866 45.898 1.00 75.30 189 THR G O 1
ATOM 4750 N N . SER B 2 190 ? -36.058 -11.851 46.643 1.00 119.04 190 SER G N 1
ATOM 4751 C CA . SER B 2 190 ? -34.793 -11.299 47.108 1.00 116.18 190 SER G CA 1
ATOM 4752 C C . SER B 2 190 ? -33.803 -12.434 47.302 1.00 104.96 190 SER G C 1
ATOM 4753 O O . SER B 2 190 ? -34.137 -13.451 47.917 1.00 92.31 190 SER G O 1
ATOM 4761 N N . ALA B 2 191 ? -32.600 -12.255 46.764 1.00 112.25 191 ALA G N 1
ATOM 4762 C CA . ALA B 2 191 ? -31.508 -13.209 46.919 1.00 109.59 191 ALA G CA 1
ATOM 4763 C C . ALA B 2 191 ? -31.513 -13.879 48.290 1.00 106.42 191 ALA G C 1
ATOM 4764 O O . ALA B 2 191 ? -30.659 -13.606 49.133 1.00 88.71 191 ALA G O 1
ATOM 4771 N N . SER B 2 194 ? -33.898 -16.127 43.539 1.00 80.84 194 SER G N 1
ATOM 4772 C CA . SER B 2 194 ? -34.489 -15.003 42.823 1.00 100.78 194 SER G CA 1
ATOM 4773 C C . SER B 2 194 ? -33.558 -14.502 41.728 1.00 107.81 194 SER G C 1
ATOM 4774 O O . SER B 2 194 ? -32.643 -13.720 41.992 1.00 111.35 194 SER G O 1
ATOM 4781 N N . ASN B 2 195 ? -33.785 -14.960 40.500 1.00 105.91 195 ASN G N 1
ATOM 4782 C CA . ASN B 2 195 ? -32.942 -14.557 39.386 1.00 89.28 195 ASN G CA 1
ATOM 4783 C C . ASN B 2 195 ? -33.268 -13.129 38.956 1.00 86.50 195 ASN G C 1
ATOM 4784 O O . ASN B 2 195 ? -34.298 -12.558 39.326 1.00 64.87 195 ASN G O 1
ATOM 4795 N N . PHE B 2 196 ? -32.363 -12.549 38.167 1.00 77.23 196 PHE G N 1
ATOM 4796 C CA . PHE B 2 196 ? -32.508 -11.182 37.687 1.00 65.45 196 PHE G CA 1
ATOM 4797 C C . PHE B 2 196 ? -32.179 -11.123 36.204 1.00 51.72 196 PHE G C 1
ATOM 4798 O O . PHE B 2 196 ? -31.158 -11.665 35.769 1.00 53.70 196 PHE G O 1
ATOM 4815 N N . SER B 2 197 ? -33.039 -10.460 35.435 1.00 58.15 197 SER G N 1
ATOM 4816 C CA . SER B 2 197 ? -32.799 -10.217 34.021 1.00 50.67 197 SER G CA 1
ATOM 4817 C C . SER B 2 197 ? -33.039 -8.745 33.726 1.00 37.79 197 SER G C 1
ATOM 4818 O O . SER B 2 197 ? -33.956 -8.134 34.282 1.00 36.86 197 SER G O 1
ATOM 4826 N N . VAL B 2 198 ? -32.209 -8.174 32.863 1.00 42.36 198 VAL G N 1
ATOM 4827 C CA . VAL B 2 198 ? -32.388 -6.785 32.466 1.00 38.53 198 VAL G CA 1
ATOM 4828 C C . VAL B 2 198 ? -31.979 -6.644 31.011 1.00 31.16 198 VAL G C 1
ATOM 4829 O O . VAL B 2 198 ? -31.043 -7.298 30.541 1.00 41.30 198 VAL G O 1
ATOM 4842 N N . LYS B 2 199 ? -32.715 -5.804 30.297 1.00 32.99 199 LYS G N 1
ATOM 4843 C CA . LYS B 2 199 ? -32.333 -5.347 28.974 1.00 28.90 199 LYS G CA 1
ATOM 4844 C C . LYS B 2 199 ? -32.680 -3.870 28.909 1.00 34.35 199 LYS G C 1
ATOM 4845 O O . LYS B 2 199 ? -33.528 -3.383 29.662 1.00 32.35 199 LYS G O 1
ATOM 4864 N N . THR B 2 200 ? -32.017 -3.157 28.011 1.00 30.96 200 THR G N 1
ATOM 4865 C CA . THR B 2 200 ? -32.240 -1.730 27.874 1.00 30.63 200 THR G CA 1
ATOM 4866 C C . THR B 2 200 ? -32.393 -1.379 26.405 1.00 29.55 200 THR G C 1
ATOM 4867 O O . THR B 2 200 ? -31.957 -2.112 25.514 1.00 32.73 200 THR G O 1
ATOM 4878 N N . GLU B 2 201 ? -33.021 -0.241 26.161 1.00 26.74 201 GLU G N 1
ATOM 4879 C CA . GLU B 2 201 ? -32.997 0.352 24.836 1.00 24.62 201 GLU G CA 1
ATOM 4880 C C . GLU B 2 201 ? -32.912 1.856 25.010 1.00 29.37 201 GLU G C 1
ATOM 4881 O O . GLU B 2 201 ? -33.476 2.422 25.950 1.00 31.35 201 GLU G O 1
ATOM 4893 N N . MET B 2 202 ? -32.134 2.477 24.138 1.00 22.42 202 MET G N 1
ATOM 4894 C CA . MET B 2 202 ? -31.951 3.921 24.111 1.00 19.12 202 MET G CA 1
ATOM 4895 C C . MET B 2 202 ? -32.487 4.414 22.777 1.00 27.42 202 MET G C 1
ATOM 4896 O O . MET B 2 202 ? -31.993 4.012 21.717 1.00 25.56 202 MET G O 1
ATOM 4910 N N . LEU B 2 203 ? -33.509 5.264 22.831 1.00 22.50 203 LEU G N 1
ATOM 4911 C CA . LEU B 2 203 ? -34.258 5.677 21.652 1.00 19.72 203 LEU G CA 1
ATOM 4912 C C . LEU B 2 203 ? -34.226 7.191 21.534 1.00 22.17 203 LEU G C 1
ATOM 4913 O O . LEU B 2 203 ? -34.527 7.900 22.501 1.00 23.81 203 LEU G O 1
ATOM 4929 N N . GLY B 2 204 ? -33.885 7.676 20.342 1.00 21.19 204 GLY G N 1
ATOM 4930 C CA . GLY B 2 204 ? -33.870 9.097 20.053 1.00 30.05 204 GLY G CA 1
ATOM 4931 C C . GLY B 2 204 ? -33.309 9.444 18.684 1.00 28.93 204 GLY G C 1
ATOM 4932 O O . GLY B 2 204 ? -32.347 8.823 18.220 1.00 27.05 204 GLY G O 1
ATOM 4936 N N . ASN B 2 205 ? -33.910 10.443 18.033 1.00 28.80 205 ASN G N 1
ATOM 4937 C CA . ASN B 2 205 ? -33.419 11.005 16.770 1.00 25.49 205 ASN G CA 1
ATOM 4938 C C . ASN B 2 205 ? -33.046 9.917 15.763 1.00 28.17 205 ASN G C 1
ATOM 4939 O O . ASN B 2 205 ? -31.992 9.955 15.124 1.00 30.19 205 ASN G O 1
ATOM 4950 N N . GLU B 2 206 ? -33.946 8.946 15.607 1.00 26.71 206 GLU G N 1
ATOM 4951 C CA . GLU B 2 206 ? -33.808 7.840 14.661 1.00 25.82 206 GLU G CA 1
ATOM 4952 C C . GLU B 2 206 ? -32.661 6.895 15.003 1.00 26.89 206 GLU G C 1
ATOM 4953 O O . GLU B 2 206 ? -32.209 6.128 14.147 1.00 25.95 206 GLU G O 1
ATOM 4965 N N . ILE B 2 207 ? -32.196 6.903 16.246 1.00 23.99 207 ILE G N 1
ATOM 4966 C CA . ILE B 2 207 ? -31.205 5.947 16.730 1.00 26.62 207 ILE G CA 1
ATOM 4967 C C . ILE B 2 207 ? -31.898 5.007 17.706 1.00 23.91 207 ILE G C 1
ATOM 4968 O O . ILE B 2 207 ? -32.748 5.440 18.491 1.00 25.36 207 ILE G O 1
ATOM 4984 N N . ASP B 2 208 ? -31.525 3.726 17.674 1.00 22.98 208 ASP G N 1
ATOM 4985 C CA . ASP B 2 208 ? -32.137 2.721 18.547 1.00 26.64 208 ASP G CA 1
ATOM 4986 C C . ASP B 2 208 ? -31.081 1.705 18.978 1.00 26.99 208 ASP G C 1
ATOM 4987 O O . ASP B 2 208 ? -30.781 0.768 18.233 1.00 28.26 208 ASP G O 1
ATOM 4996 N N . ILE B 2 209 ? -30.543 1.879 20.187 1.00 23.09 209 ILE G N 1
ATOM 4997 C CA . ILE B 2 209 ? -29.544 0.974 20.751 1.00 21.97 209 ILE G CA 1
ATOM 4998 C C . ILE B 2 209 ? -30.236 0.018 21.710 1.00 27.61 209 ILE G C 1
ATOM 4999 O O . ILE B 2 209 ? -31.021 0.447 22.562 1.00 36.57 209 ILE G O 1
ATOM 5015 N N . GLU B 2 210 ? -29.935 -1.270 21.588 1.00 27.61 210 GLU G N 1
ATOM 5016 C CA . GLU B 2 210 ? -30.450 -2.283 22.499 1.00 28.59 210 GLU G CA 1
ATOM 5017 C C . GLU B 2 210 ? -29.280 -2.977 23.179 1.00 34.42 210 GLU G C 1
ATOM 5018 O O . GLU B 2 210 ? -28.336 -3.408 22.508 1.00 35.20 210 GLU G O 1
ATOM 5030 N N . CYS B 2 211 ? -29.341 -3.084 24.503 1.00 34.26 211 CYS G N 1
ATOM 5031 C CA . CYS B 2 211 ? -28.298 -3.732 25.289 1.00 32.34 211 CYS G CA 1
ATOM 5032 C C . CYS B 2 211 ? -28.909 -4.881 26.077 1.00 50.20 211 CYS G C 1
ATOM 5033 O O . CYS B 2 211 ? -29.974 -4.729 26.685 1.00 39.80 211 CYS G O 1
ATOM 5040 N N . ILE B 2 212 ? -28.234 -6.028 26.062 1.00 44.85 212 ILE G N 1
ATOM 5041 C CA . ILE B 2 212 ? -28.708 -7.225 26.738 1.00 38.89 212 ILE G CA 1
ATOM 5042 C C . ILE B 2 212 ? -27.563 -7.807 27.555 1.00 40.89 212 ILE G C 1
ATOM 5043 O O . ILE B 2 212 ? -26.403 -7.420 27.410 1.00 44.34 212 ILE G O 1
ATOM 5059 N N . MET B 2 213 ? -27.906 -8.750 28.424 1.00 46.77 213 MET G N 1
ATOM 5060 C CA . MET B 2 213 ? -26.913 -9.399 29.270 1.00 60.34 213 MET G CA 1
ATOM 5061 C C . MET B 2 213 ? -26.269 -10.545 28.500 1.00 72.98 213 MET G C 1
ATOM 5062 O O . MET B 2 213 ? -26.925 -11.550 28.209 1.00 74.58 213 MET G O 1
ATOM 5076 N N . GLU B 2 214 ? -24.991 -10.399 28.162 1.00 72.78 214 GLU G N 1
ATOM 5077 C CA . GLU B 2 214 ? -24.213 -11.554 27.742 1.00 77.72 214 GLU G CA 1
ATOM 5078 C C . GLU B 2 214 ? -24.045 -12.485 28.935 1.00 84.45 214 GLU G C 1
ATOM 5079 O O . GLU B 2 214 ? -23.851 -12.034 30.067 1.00 97.20 214 GLU G O 1
ATOM 5091 N N . ASP B 2 215 ? -24.137 -13.788 28.681 1.00 96.32 215 ASP G N 1
ATOM 5092 C CA . ASP B 2 215 ? -24.105 -14.856 29.682 1.00 98.84 215 ASP G CA 1
ATOM 5093 C C . ASP B 2 215 ? -25.494 -15.096 30.268 1.00 80.42 215 ASP G C 1
ATOM 5094 O O . ASP B 2 215 ? -25.621 -15.908 31.194 1.00 74.45 215 ASP G O 1
ATOM 5103 N N . GLY B 2 216 ? -26.527 -14.422 29.775 1.00 67.14 216 GLY G N 1
ATOM 5104 C CA . GLY B 2 216 ? -27.875 -14.672 30.233 1.00 84.56 216 GLY G CA 1
ATOM 5105 C C . GLY B 2 216 ? -28.174 -14.049 31.585 1.00 79.80 216 GLY G C 1
ATOM 5106 O O . GLY B 2 216 ? -27.383 -13.297 32.163 1.00 64.52 216 GLY G O 1
ATOM 5110 N N . GLU B 2 217 ? -29.359 -14.386 32.092 1.00 72.83 217 GLU G N 1
ATOM 5111 C CA . GLU B 2 217 ? -29.831 -13.832 33.349 1.00 60.75 217 GLU G CA 1
ATOM 5112 C C . GLU B 2 217 ? -28.937 -14.286 34.503 1.00 72.86 217 GLU G C 1
ATOM 5113 O O . GLU B 2 217 ? -28.131 -15.212 34.383 1.00 78.34 217 GLU G O 1
ATOM 5125 N N . ILE B 2 218 ? -29.090 -13.604 35.634 1.00 58.22 218 ILE G N 1
ATOM 5126 C CA . ILE B 2 218 ? -28.403 -13.968 36.868 1.00 67.36 218 ILE G CA 1
ATOM 5127 C C . ILE B 2 218 ? -29.264 -15.006 37.576 1.00 64.98 218 ILE G C 1
ATOM 5128 O O . ILE B 2 218 ? -30.360 -14.695 38.047 1.00 70.22 218 ILE G O 1
ATOM 5144 N N . SER B 2 219 ? -28.767 -16.239 37.659 1.00 84.22 219 SER G N 1
ATOM 5145 C CA . SER B 2 219 ? -29.569 -17.319 38.220 1.00 85.13 219 SER G CA 1
ATOM 5146 C C . SER B 2 219 ? -29.608 -17.255 39.742 1.00 85.55 219 SER G C 1
ATOM 5147 O O . SER B 2 219 ? -30.674 -17.430 40.342 1.00 102.76 219 SER G O 1
ATOM 5155 N N . GLN B 2 220 ? -28.466 -17.009 40.381 1.00 92.61 220 GLN G N 1
ATOM 5156 C CA . GLN B 2 220 ? -28.399 -16.808 41.824 1.00 102.39 220 GLN G CA 1
ATOM 5157 C C . GLN B 2 220 ? -27.727 -15.469 42.093 1.00 90.37 220 GLN G C 1
ATOM 5158 O O . GLN B 2 220 ? -26.553 -15.278 41.755 1.00 68.89 220 GLN G O 1
ATOM 5172 N N . VAL B 2 221 ? -28.476 -14.545 42.683 1.00 70.38 221 VAL G N 1
ATOM 5173 C CA . VAL B 2 221 ? -27.966 -13.221 43.016 1.00 66.19 221 VAL G CA 1
ATOM 5174 C C . VAL B 2 221 ? -27.301 -13.298 44.384 1.00 63.76 221 VAL G C 1
ATOM 5175 O O . VAL B 2 221 ? -27.956 -13.607 45.383 1.00 80.03 221 VAL G O 1
ATOM 5188 N N . LEU B 2 222 ? -26.001 -13.030 44.428 1.00 87.15 222 LEU G N 1
ATOM 5189 C CA . LEU B 2 222 ? -25.264 -13.007 45.682 1.00 71.67 222 LEU G CA 1
ATOM 5190 C C . LEU B 2 222 ? -25.493 -11.676 46.387 1.00 91.55 222 LEU G C 1
ATOM 5191 O O . LEU B 2 222 ? -26.015 -10.726 45.800 1.00 100.96 222 LEU G O 1
ATOM 5207 N N . PRO B 2 223 ? -25.113 -11.568 47.657 1.00 79.52 223 PRO G N 1
ATOM 5208 C CA . PRO B 2 223 ? -25.176 -10.270 48.333 1.00 58.83 223 PRO G CA 1
ATOM 5209 C C . PRO B 2 223 ? -24.029 -9.374 47.886 1.00 59.67 223 PRO G C 1
ATOM 5210 O O . PRO B 2 223 ? -22.978 -9.833 47.435 1.00 72.10 223 PRO G O 1
ATOM 5221 N N . GLY B 2 224 ? -24.255 -8.069 48.012 1.00 69.26 224 GLY G N 1
ATOM 5222 C CA . GLY B 2 224 ? -23.281 -7.108 47.537 1.00 69.58 224 GLY G CA 1
ATOM 5223 C C . GLY B 2 224 ? -23.443 -6.833 46.050 1.00 63.26 224 GLY G C 1
ATOM 5224 O O . GLY B 2 224 ? -24.545 -6.872 45.499 1.00 61.61 224 GLY G O 1
ATOM 5228 N N . ASP B 2 225 ? -22.317 -6.562 45.395 1.00 66.57 225 ASP G N 1
ATOM 5229 C CA . ASP B 2 225 ? -22.322 -6.217 43.981 1.00 69.33 225 ASP G CA 1
ATOM 5230 C C . ASP B 2 225 ? -22.316 -7.475 43.123 1.00 76.32 225 ASP G C 1
ATOM 5231 O O . ASP B 2 225 ? -21.516 -8.389 43.347 1.00 60.22 225 ASP G O 1
ATOM 5240 N N . ASN B 2 226 ? -23.210 -7.518 42.140 1.00 69.20 226 ASN G N 1
ATOM 5241 C CA . ASN B 2 226 ? -23.279 -8.603 41.164 1.00 52.07 226 ASN G CA 1
ATOM 5242 C C . ASN B 2 226 ? -22.864 -8.024 39.813 1.00 44.48 226 ASN G C 1
ATOM 5243 O O . ASN B 2 226 ? -23.688 -7.476 39.078 1.00 51.05 226 ASN G O 1
ATOM 5254 N N . LYS B 2 227 ? -21.578 -8.144 39.493 1.00 60.67 227 LYS G N 1
ATOM 5255 C CA . LYS B 2 227 ? -21.074 -7.667 38.212 1.00 60.34 227 LYS G CA 1
ATOM 5256 C C . LYS B 2 227 ? -21.536 -8.596 37.096 1.00 55.92 227 LYS G C 1
ATOM 5257 O O . LYS B 2 227 ? -21.455 -9.822 37.221 1.00 64.24 227 LYS G O 1
ATOM 5276 N N . PHE B 2 228 ? -22.026 -8.015 36.004 1.00 46.02 228 PHE G N 1
ATOM 5277 C CA . PHE B 2 228 ? -22.448 -8.792 34.849 1.00 51.25 228 PHE G CA 1
ATOM 5278 C C . PHE B 2 228 ? -22.133 -8.013 33.583 1.00 40.46 228 PHE G C 1
ATOM 5279 O O . PHE B 2 228 ? -22.206 -6.784 33.559 1.00 48.17 228 PHE G O 1
ATOM 5296 N N . ASN B 2 229 ? -21.770 -8.744 32.532 1.00 51.09 229 ASN G N 1
ATOM 5297 C CA . ASN B 2 229 ? -21.480 -8.127 31.250 1.00 50.95 229 ASN G CA 1
ATOM 5298 C C . ASN B 2 229 ? -22.767 -7.876 30.477 1.00 42.16 229 ASN G C 1
ATOM 5299 O O . ASN B 2 229 ? -23.754 -8.606 30.609 1.00 50.35 229 ASN G O 1
ATOM 5308 N N . ILE B 2 230 ? -22.746 -6.829 29.662 1.00 39.28 230 ILE G N 1
ATOM 5309 C CA . ILE B 2 230 ? -23.857 -6.515 28.777 1.00 45.74 230 ILE G CA 1
ATOM 5310 C C . ILE B 2 230 ? -23.284 -6.163 27.412 1.00 51.60 230 ILE G C 1
ATOM 5311 O O . ILE B 2 230 ? -22.190 -5.603 27.303 1.00 50.26 230 ILE G O 1
ATOM 5327 N N . THR B 2 231 ? -24.030 -6.514 26.369 1.00 38.20 231 THR G N 1
ATOM 5328 C CA . THR B 2 231 ? -23.626 -6.291 24.988 1.00 39.46 231 THR G CA 1
ATOM 5329 C C . THR B 2 231 ? -24.640 -5.375 24.321 1.00 34.70 231 THR G C 1
ATOM 5330 O O . THR B 2 231 ? -25.841 -5.663 24.332 1.00 41.94 231 THR G O 1
ATOM 5341 N N . CYS B 2 232 ? -24.160 -4.281 23.744 1.00 34.79 232 CYS G N 1
ATOM 5342 C CA . CYS B 2 232 ? -25.019 -3.325 23.063 1.00 34.24 232 CYS G CA 1
ATOM 5343 C C . CYS B 2 232 ? -24.879 -3.479 21.554 1.00 36.77 232 CYS G C 1
ATOM 5344 O O . CYS B 2 232 ? -23.833 -3.890 21.046 1.00 39.73 232 CYS G O 1
ATOM 5351 N N . SER B 2 233 ? -25.948 -3.151 20.835 1.00 35.08 233 SER G N 1
ATOM 5352 C CA . SER B 2 233 ? -25.930 -3.309 19.388 1.00 38.09 233 SER G CA 1
ATOM 5353 C C . SER B 2 233 ? -25.029 -2.259 18.744 1.00 36.35 233 SER G C 1
ATOM 5354 O O . SER B 2 233 ? -24.871 -1.144 19.251 1.00 34.03 233 SER G O 1
ATOM 5362 N N . GLY B 2 234 ? -24.430 -2.633 17.621 1.00 44.83 234 GLY G N 1
ATOM 5363 C CA . GLY B 2 234 ? -23.495 -1.787 16.907 1.00 41.94 234 GLY G CA 1
ATOM 5364 C C . GLY B 2 234 ? -22.063 -2.261 17.087 1.00 39.33 234 GLY G C 1
ATOM 5365 O O . GLY B 2 234 ? -21.791 -3.365 17.566 1.00 33.82 234 GLY G O 1
ATOM 5369 N N . TYR B 2 235 ? -21.134 -1.396 16.689 1.00 40.18 235 TYR G N 1
ATOM 5370 C CA . TYR B 2 235 ? -19.720 -1.714 16.822 1.00 47.06 235 TYR G CA 1
ATOM 5371 C C . TYR B 2 235 ? -19.284 -1.590 18.276 1.00 32.23 235 TYR G C 1
ATOM 5372 O O . TYR B 2 235 ? -19.482 -0.548 18.910 1.00 41.87 235 TYR G O 1
ATOM 5390 N N . GLU B 2 236 ? -18.690 -2.660 18.802 1.00 41.49 236 GLU G N 1
ATOM 5391 C CA . GLU B 2 236 ? -18.293 -2.700 20.201 1.00 44.91 236 GLU G CA 1
ATOM 5392 C C . GLU B 2 236 ? -17.066 -1.832 20.451 1.00 48.74 236 GLU G C 1
ATOM 5393 O O . GLU B 2 236 ? -16.193 -1.682 19.591 1.00 37.92 236 GLU G O 1
ATOM 5405 N N . SER B 2 237 ? -17.004 -1.265 21.651 1.00 41.33 237 SER G N 1
ATOM 5406 C CA . SER B 2 237 ? -15.830 -0.540 22.109 1.00 44.44 237 SER G CA 1
ATOM 5407 C C . SER B 2 237 ? -14.811 -1.515 22.691 1.00 39.91 237 SER G C 1
ATOM 5408 O O . SER B 2 237 ? -15.141 -2.636 23.088 1.00 41.49 237 SER G O 1
ATOM 5416 N N . HIS B 2 238 ? -13.547 -1.086 22.721 1.00 46.59 238 HIS G N 1
ATOM 5417 C CA . HIS B 2 238 ? -12.527 -1.901 23.369 1.00 50.67 238 HIS G CA 1
ATOM 5418 C C . HIS B 2 238 ? -12.647 -1.840 24.886 1.00 45.83 238 HIS G C 1
ATOM 5419 O O . HIS B 2 238 ? -12.087 -2.698 25.575 1.00 48.43 238 HIS G O 1
ATOM 5433 N N . VAL B 2 239 ? -13.371 -0.860 25.416 1.00 44.05 239 VAL G N 1
ATOM 5434 C CA . VAL B 2 239 ? -13.723 -0.833 26.834 1.00 57.07 239 VAL G CA 1
ATOM 5435 C C . VAL B 2 239 ? -15.023 -1.614 26.997 1.00 59.21 239 VAL G C 1
ATOM 5436 O O . VAL B 2 239 ? -16.013 -1.307 26.316 1.00 51.48 239 VAL G O 1
ATOM 5449 N N . PRO B 2 240 ? -15.079 -2.618 27.869 1.00 68.25 240 PRO G N 1
ATOM 5450 C CA . PRO B 2 240 ? -16.279 -3.459 27.934 1.00 64.13 240 PRO G CA 1
ATOM 5451 C C . PRO B 2 240 ? -17.479 -2.720 28.508 1.00 51.88 240 PRO G C 1
ATOM 5452 O O . PRO B 2 240 ? -17.351 -1.819 29.340 1.00 57.09 240 PRO G O 1
ATOM 5463 N N . SER B 2 241 ? -18.661 -3.114 28.037 1.00 62.30 241 SER G N 1
ATOM 5464 C CA . SER B 2 241 ? -19.920 -2.674 28.623 1.00 53.70 241 SER G CA 1
ATOM 5465 C C . SER B 2 241 ? -20.275 -3.585 29.791 1.00 45.69 241 SER G C 1
ATOM 5466 O O . SER B 2 241 ? -20.019 -4.793 29.751 1.00 48.96 241 SER G O 1
ATOM 5474 N N . GLY B 2 242 ? -20.867 -3.005 30.833 1.00 50.36 242 GLY G N 1
ATOM 5475 C CA . GLY B 2 242 ? -21.183 -3.784 32.016 1.00 54.49 242 GLY G CA 1
ATOM 5476 C C . GLY B 2 242 ? -22.208 -3.108 32.898 1.00 40.18 242 GLY G C 1
ATOM 5477 O O . GLY B 2 242 ? -22.599 -1.959 32.683 1.00 47.80 242 GLY G O 1
ATOM 5481 N N . GLY B 2 243 ? -22.646 -3.862 33.906 1.00 34.99 243 GLY G N 1
ATOM 5482 C CA . GLY B 2 243 ? -23.580 -3.364 34.894 1.00 40.90 243 GLY G CA 1
ATOM 5483 C C . GLY B 2 243 ? -23.332 -4.039 36.226 1.00 43.12 243 GLY G C 1
ATOM 5484 O O . GLY B 2 243 ? -22.579 -5.011 36.324 1.00 45.23 243 GLY G O 1
ATOM 5488 N N . ILE B 2 244 ? -23.971 -3.501 37.262 1.00 41.14 244 ILE G N 1
ATOM 5489 C CA . ILE B 2 244 ? -23.855 -4.039 38.613 1.00 43.27 244 ILE G CA 1
ATOM 5490 C C . ILE B 2 244 ? -25.223 -3.967 39.276 1.00 37.26 244 ILE G C 1
ATOM 5491 O O . ILE B 2 244 ? -25.877 -2.919 39.255 1.00 51.19 244 ILE G O 1
ATOM 5507 N N . LEU B 2 245 ? -25.650 -5.079 39.867 1.00 45.31 245 LEU G N 1
ATOM 5508 C CA . LEU B 2 245 ? -26.879 -5.147 40.647 1.00 37.93 245 LEU G CA 1
ATOM 5509 C C . LEU B 2 245 ? -26.501 -5.243 42.119 1.00 40.44 245 LEU G C 1
ATOM 5510 O O . LEU B 2 245 ? -26.007 -6.282 42.572 1.00 50.78 245 LEU G O 1
ATOM 5526 N N . THR B 2 246 ? -26.740 -4.169 42.863 1.00 46.93 246 THR G N 1
ATOM 5527 C CA . THR B 2 246 ? -26.379 -4.108 44.271 1.00 60.83 246 THR G CA 1
ATOM 5528 C C . THR B 2 246 ? -27.547 -4.581 45.122 1.00 48.04 246 THR G C 1
ATOM 5529 O O . THR B 2 246 ? -28.658 -4.055 45.006 1.00 45.43 246 THR G O 1
ATOM 5540 N N . SER B 2 247 ? -27.288 -5.570 45.971 1.00 57.16 247 SER G N 1
ATOM 5541 C CA . SER B 2 247 ? -28.292 -6.146 46.852 1.00 86.82 247 SER G CA 1
ATOM 5542 C C . SER B 2 247 ? -28.024 -5.713 48.286 1.00 81.98 247 SER G C 1
ATOM 5543 O O . SER B 2 247 ? -26.868 -5.594 48.703 1.00 74.12 247 SER G O 1
ATOM 5551 N N . THR B 2 248 ? -29.098 -5.475 49.035 1.00 109.64 248 THR G N 1
ATOM 5552 C CA . THR B 2 248 ? -28.966 -5.040 50.417 1.00 124.95 248 THR G CA 1
ATOM 5553 C C . THR B 2 248 ? -28.359 -6.149 51.268 1.00 133.38 248 THR G C 1
ATOM 5554 O O . THR B 2 248 ? -28.675 -7.330 51.098 1.00 127.50 248 THR G O 1
ATOM 5565 N N . SER B 2 249 ? -27.483 -5.759 52.190 1.00 148.10 249 SER G N 1
ATOM 5566 C CA . SER B 2 249 ? -26.816 -6.712 53.069 1.00 142.06 249 SER G CA 1
ATOM 5567 C C . SER B 2 249 ? -26.900 -6.257 54.523 1.00 146.50 249 SER G C 1
ATOM 5568 O O . SER B 2 249 ? -26.669 -5.088 54.834 1.00 143.54 249 SER G O 1
ATOM 5576 N N . GLY B 2 259 ? -39.354 -5.330 49.626 1.00 71.71 259 GLY G N 1
ATOM 5577 C CA . GLY B 2 259 ? -38.696 -6.318 50.459 1.00 110.18 259 GLY G CA 1
ATOM 5578 C C . GLY B 2 259 ? -37.243 -5.990 50.745 1.00 161.29 259 GLY G C 1
ATOM 5579 O O . GLY B 2 259 ? -36.904 -5.529 51.835 1.00 173.29 259 GLY G O 1
ATOM 5582 N N . TYR B 2 260 ? -36.383 -6.234 49.760 1.00 189.35 260 TYR G N 1
ATOM 5583 C CA . TYR B 2 260 ? -34.949 -6.017 49.885 1.00 190.52 260 TYR G CA 1
ATOM 5584 C C . TYR B 2 260 ? -34.494 -5.042 48.807 1.00 170.61 260 TYR G C 1
ATOM 5585 O O . TYR B 2 260 ? -35.019 -5.039 47.689 1.00 161.81 260 TYR G O 1
ATOM 5603 N N . ALA B 2 261 ? -33.509 -4.216 49.150 1.00 158.98 261 ALA G N 1
ATOM 5604 C CA . ALA B 2 261 ? -33.105 -3.120 48.280 1.00 145.60 261 ALA G CA 1
ATOM 5605 C C . ALA B 2 261 ? -32.233 -3.629 47.141 1.00 146.65 261 ALA G C 1
ATOM 5606 O O . ALA B 2 261 ? -31.308 -4.420 47.356 1.00 178.30 261 ALA G O 1
ATOM 5613 N N . TYR B 2 262 ? -32.533 -3.169 45.930 1.00 104.54 262 TYR G N 1
ATOM 5614 C CA . TYR B 2 262 ? -31.700 -3.419 44.764 1.00 65.41 262 TYR G CA 1
ATOM 5615 C C . TYR B 2 262 ? -31.345 -2.088 44.121 1.00 52.33 262 TYR G C 1
ATOM 5616 O O . TYR B 2 262 ? -32.208 -1.218 43.967 1.00 54.49 262 TYR G O 1
ATOM 5634 N N . SER B 2 263 ? -30.075 -1.931 43.767 1.00 45.84 263 SER G N 1
ATOM 5635 C CA . SER B 2 263 ? -29.596 -0.780 43.016 1.00 52.86 263 SER G CA 1
ATOM 5636 C C . SER B 2 263 ? -28.948 -1.295 41.741 1.00 34.68 263 SER G C 1
ATOM 5637 O O . SER B 2 263 ? -28.164 -2.249 41.779 1.00 48.16 263 SER G O 1
ATOM 5645 N N . LEU B 2 264 ? -29.280 -0.672 40.622 1.00 32.25 264 LEU G N 1
ATOM 5646 C CA . LEU B 2 264 ? -28.795 -1.102 39.318 1.00 31.85 264 LEU G CA 1
ATOM 5647 C C . LEU B 2 264 ? -27.886 -0.021 38.751 1.00 36.61 264 LEU G C 1
ATOM 5648 O O . LEU B 2 264 ? -28.342 1.087 38.449 1.00 33.32 264 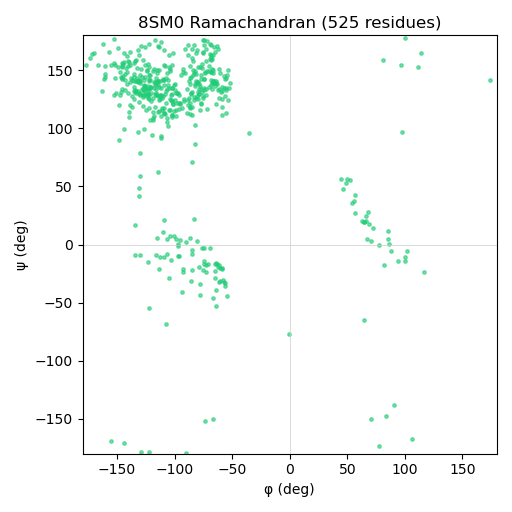LEU G O 1
ATOM 5664 N N . ARG B 2 265 ? -26.607 -0.349 38.605 1.00 34.34 265 ARG G N 1
ATOM 5665 C CA . ARG B 2 265 ? -25.653 0.490 37.893 1.00 31.92 265 ARG G CA 1
ATOM 5666 C C . ARG B 2 265 ? -25.515 -0.030 36.467 1.00 30.09 265 ARG G C 1
ATOM 5667 O O . ARG B 2 265 ? -25.334 -1.234 36.258 1.00 36.93 265 ARG G O 1
ATOM 5688 N N . LEU B 2 266 ? -25.627 0.869 35.491 1.00 30.06 266 LEU G N 1
ATOM 5689 C CA . LEU B 2 266 ? -25.490 0.524 34.080 1.00 21.63 266 LEU G CA 1
ATOM 5690 C C . LEU B 2 266 ? -24.392 1.370 33.457 1.00 28.57 266 LEU G C 1
ATOM 5691 O O . LEU B 2 266 ? -24.441 2.603 33.530 1.00 29.56 266 LEU G O 1
ATOM 5707 N N . THR B 2 267 ? -23.425 0.716 32.818 1.00 36.03 267 THR G N 1
ATOM 5708 C CA . THR B 2 267 ? -22.314 1.404 32.154 1.00 28.51 267 THR G CA 1
ATOM 5709 C C . THR B 2 267 ? -22.142 0.889 30.727 1.00 31.61 267 THR G C 1
ATOM 5710 O O . THR B 2 267 ? -21.080 0.383 30.354 1.00 39.62 267 THR G O 1
ATOM 5721 N N . PRO B 2 268 ? -23.172 1.014 29.894 1.00 29.18 268 PRO G N 1
ATOM 5722 C CA . PRO B 2 268 ? -23.052 0.580 28.501 1.00 32.54 268 PRO G CA 1
ATOM 5723 C C . PRO B 2 268 ? -22.295 1.585 27.650 1.00 33.59 268 PRO G C 1
ATOM 5724 O O . PRO B 2 268 ? -22.293 2.790 27.915 1.00 27.91 268 PRO G O 1
ATOM 5735 N N . ARG B 2 269 ? -21.656 1.066 26.602 1.00 31.19 269 ARG G N 1
ATOM 5736 C CA . ARG B 2 269 ? -20.952 1.890 25.628 1.00 29.45 269 ARG G CA 1
ATOM 5737 C C . ARG B 2 269 ? -20.763 1.074 24.358 1.00 26.98 269 ARG G C 1
ATOM 5738 O O . ARG B 2 269 ? -20.696 -0.157 24.427 1.00 30.81 269 ARG G O 1
ATOM 5759 N N . PRO B 2 270 ? -20.642 1.722 23.188 1.00 24.74 270 PRO G N 1
ATOM 5760 C CA . PRO B 2 270 ? -20.737 3.171 22.985 1.00 22.40 270 PRO G CA 1
ATOM 5761 C C . PRO B 2 270 ? -22.164 3.668 22.830 1.00 32.59 270 PRO G C 1
ATOM 5762 O O . PRO B 2 270 ? -23.016 2.977 22.270 1.00 27.72 270 PRO G O 1
ATOM 5773 N N . VAL B 2 271 ? -22.409 4.876 23.323 1.00 25.44 271 VAL G N 1
ATOM 5774 C CA . VAL B 2 271 ? -23.714 5.517 23.245 1.00 24.18 271 VAL G CA 1
ATOM 5775 C C . VAL B 2 271 ? -23.515 6.823 22.493 1.00 30.37 271 VAL G C 1
ATOM 5776 O O . VAL B 2 271 ? -22.934 7.774 23.030 1.00 27.70 271 VAL G O 1
ATOM 5789 N N . SER B 2 272 ? -23.989 6.873 21.253 1.00 21.17 272 SER G N 1
ATOM 5790 C CA . SER B 2 272 ? -23.666 7.982 20.370 1.00 28.01 272 SER G CA 1
ATOM 5791 C C . SER B 2 272 ? -24.539 9.198 20.642 1.00 21.36 272 SER G C 1
ATOM 5792 O O . SER B 2 272 ? -25.752 9.083 20.841 1.00 24.26 272 SER G O 1
ATOM 5800 N N . ARG B 2 273 ? -23.919 10.379 20.606 1.00 23.53 273 ARG G N 1
ATOM 5801 C CA . ARG B 2 273 ? -24.707 11.597 20.749 1.00 21.44 273 ARG G CA 1
ATOM 5802 C C . ARG B 2 273 ? -25.603 11.867 19.540 1.00 25.71 273 ARG G C 1
ATOM 5803 O O . ARG B 2 273 ? -26.364 12.841 19.568 1.00 25.97 273 ARG G O 1
ATOM 5824 N N . PHE B 2 274 ? -25.544 11.053 18.484 1.00 27.42 274 PHE G N 1
ATOM 5825 C CA . PHE B 2 274 ? -26.582 11.127 17.462 1.00 29.68 274 PHE G CA 1
ATOM 5826 C C . PHE B 2 274 ? -27.966 10.868 18.056 1.00 30.95 274 PHE G C 1
ATOM 5827 O O . PHE B 2 274 ? -28.971 11.270 17.460 1.00 25.09 274 PHE G O 1
ATOM 5844 N N . LEU B 2 275 ? -28.038 10.207 19.218 1.00 23.39 275 LEU G N 1
ATOM 5845 C CA . LEU B 2 275 ? -29.309 10.064 19.918 1.00 23.21 275 LEU G CA 1
ATOM 5846 C C . LEU B 2 275 ? -29.926 11.417 20.240 1.00 22.96 275 LEU G C 1
ATOM 5847 O O . LEU B 2 275 ? -31.155 11.543 20.294 1.00 26.00 275 LEU G O 1
ATOM 5863 N N . GLY B 2 276 ? -29.097 12.428 20.461 1.00 32.55 276 GLY G N 1
ATOM 5864 C CA . GLY B 2 276 ? -29.559 13.735 20.864 1.00 32.92 276 GLY G CA 1
ATOM 5865 C C . GLY B 2 276 ? -29.856 13.816 22.352 1.00 29.99 276 GLY G C 1
ATOM 5866 O O . GLY B 2 276 ? -30.083 12.817 23.035 1.00 35.88 276 GLY G O 1
ATOM 5870 N N . ASN B 2 277 ? -29.851 15.045 22.859 1.00 41.16 277 ASN G N 1
ATOM 5871 C CA . ASN B 2 277 ? -30.298 15.281 24.222 1.00 50.81 277 ASN G CA 1
ATOM 5872 C C . ASN B 2 277 ? -31.789 14.984 24.329 1.00 48.25 277 ASN G C 1
ATOM 5873 O O . ASN B 2 277 ? -32.554 15.171 23.379 1.00 37.00 277 ASN G O 1
ATOM 5883 N N . ASN B 2 278 ? -32.196 14.499 25.497 1.00 44.56 278 ASN G N 1
ATOM 5884 C CA . ASN B 2 278 ? -33.586 14.163 25.780 1.00 58.22 278 ASN G CA 1
ATOM 5885 C C . ASN B 2 278 ? -34.067 12.955 24.988 1.00 56.33 278 ASN G C 1
ATOM 5886 O O . ASN B 2 278 ? -35.277 12.749 24.839 1.00 41.69 278 ASN G O 1
ATOM 5897 N N . SER B 2 279 ? -33.143 12.164 24.448 1.00 33.39 279 SER G N 1
ATOM 5898 C CA . SER B 2 279 ? -33.443 10.774 24.150 1.00 21.31 279 SER G CA 1
ATOM 5899 C C . SER B 2 279 ? -33.756 10.060 25.466 1.00 21.38 279 SER G C 1
ATOM 5900 O O . SER B 2 279 ? -33.570 10.611 26.551 1.00 24.14 279 SER G O 1
ATOM 5908 N N . ILE B 2 280 ? -34.230 8.819 25.371 1.00 20.30 280 ILE G N 1
ATOM 5909 C CA . ILE B 2 280 ? -34.766 8.111 26.530 1.00 20.10 280 ILE G CA 1
ATOM 5910 C C . ILE B 2 280 ? -34.082 6.759 26.668 1.00 18.33 280 ILE G C 1
ATOM 5911 O O . ILE B 2 280 ? -33.921 6.030 25.684 1.00 22.41 280 ILE G O 1
ATOM 5927 N N . LEU B 2 281 ? -33.669 6.440 27.894 1.00 19.88 281 LEU G N 1
ATOM 5928 C CA . LEU B 2 281 ? -33.161 5.126 28.259 1.00 20.86 281 LEU G CA 1
ATOM 5929 C C . LEU B 2 281 ? -34.292 4.347 28.917 1.00 23.75 281 LEU G C 1
ATOM 5930 O O . LEU B 2 281 ? -34.787 4.741 29.979 1.00 39.62 281 LEU G O 1
ATOM 5946 N N . TYR B 2 282 ? -34.707 3.261 28.277 1.00 22.34 282 TYR G N 1
ATOM 5947 C CA . TYR B 2 282 ? -35.700 2.355 28.833 1.00 24.57 282 TYR G CA 1
ATOM 5948 C C . TYR B 2 282 ? -34.984 1.167 29.458 1.00 25.69 282 TYR G C 1
ATOM 5949 O O . TYR B 2 282 ? -34.131 0.542 28.819 1.00 30.92 282 TYR G O 1
ATOM 5967 N N . VAL B 2 283 ? -35.341 0.851 30.695 1.00 22.51 283 VAL G N 1
ATOM 5968 C CA . VAL B 2 283 ? -34.759 -0.266 31.426 1.00 25.27 283 VAL G CA 1
ATOM 5969 C C . VAL B 2 283 ? -35.882 -1.247 31.722 1.00 24.67 283 VAL G C 1
ATOM 5970 O O . VAL B 2 283 ? -36.768 -0.959 32.536 1.00 34.08 283 VAL G O 1
ATOM 5983 N N . PHE B 2 284 ? -35.841 -2.405 31.073 1.00 27.98 284 PHE G N 1
ATOM 5984 C CA . PHE B 2 284 ? -36.802 -3.473 31.305 1.00 29.62 284 PHE G CA 1
ATOM 5985 C C . PHE B 2 284 ? -36.127 -4.544 32.147 1.00 28.61 284 PHE G C 1
ATOM 5986 O O . PHE B 2 284 ? -35.066 -5.050 31.773 1.00 37.60 284 PHE G O 1
ATOM 6003 N N . TYR B 2 285 ? -36.735 -4.886 33.279 1.00 34.70 285 TYR G N 1
ATOM 6004 C CA . TYR B 2 285 ? -36.118 -5.832 34.193 1.00 38.23 285 TYR G CA 1
ATOM 6005 C C . TYR B 2 285 ? -37.174 -6.763 34.764 1.00 46.19 285 TYR G C 1
ATOM 6006 O O . TYR B 2 285 ? -38.369 -6.452 34.787 1.00 44.68 285 TYR G O 1
ATOM 6024 N N . SER B 2 286 ? -36.705 -7.919 35.223 1.00 44.48 286 SER G N 1
ATOM 6025 C CA . SER B 2 286 ? -37.570 -8.949 35.772 1.00 50.18 286 SER G CA 1
ATOM 6026 C C . SER B 2 286 ? -36.825 -9.658 36.891 1.00 44.05 286 SER G C 1
ATOM 6027 O O . SER B 2 286 ? -35.592 -9.720 36.894 1.00 54.34 286 SER G O 1
ATOM 6035 N N . GLY B 2 287 ? -37.588 -10.187 37.841 1.00 61.59 287 GLY G N 1
ATOM 6036 C CA . GLY B 2 287 ? -37.024 -10.904 38.969 1.00 73.25 287 GLY G CA 1
ATOM 6037 C C . GLY B 2 287 ? -37.687 -12.248 39.194 1.00 81.84 287 GLY G C 1
ATOM 6038 O O . GLY B 2 287 ? -37.013 -13.252 39.424 1.00 93.90 287 GLY G O 1
ATOM 6042 N N . ASP B 2 296 ? -43.074 -7.505 32.317 1.00 60.71 296 ASP G N 1
ATOM 6043 C CA . ASP B 2 296 ? -41.788 -6.909 32.661 1.00 61.02 296 ASP G CA 1
ATOM 6044 C C . ASP B 2 296 ? -41.966 -5.549 33.328 1.00 47.75 296 ASP G C 1
ATOM 6045 O O . ASP B 2 296 ? -42.836 -4.765 32.946 1.00 49.18 296 ASP G O 1
ATOM 6053 N N . TYR B 2 297 ? -41.146 -5.275 34.336 1.00 41.99 297 TYR G N 1
ATOM 6054 C CA . TYR B 2 297 ? -41.076 -3.938 34.903 1.00 40.52 297 TYR G CA 1
ATOM 6055 C C . TYR B 2 297 ? -40.276 -3.035 33.972 1.00 36.41 297 TYR G C 1
ATOM 6056 O O . TYR B 2 297 ? -39.400 -3.494 33.236 1.00 38.27 297 TYR G O 1
ATOM 6074 N N . CYS B 2 298 ? -40.584 -1.742 34.006 1.00 33.64 298 CYS G N 1
ATOM 6075 C CA . CYS B 2 298 ? -39.897 -0.789 33.143 1.00 35.85 298 CYS G CA 1
ATOM 6076 C C . CYS B 2 298 ? -39.760 0.544 33.856 1.00 39.11 298 CYS G C 1
ATOM 6077 O O . CYS B 2 298 ? -40.736 1.062 34.404 1.00 39.38 298 CYS G O 1
ATOM 6084 N N . ILE B 2 299 ? -38.553 1.092 33.839 1.00 30.43 299 ILE G N 1
ATOM 6085 C CA . ILE B 2 299 ? -38.323 2.466 34.260 1.00 30.77 299 ILE G CA 1
ATOM 6086 C C . ILE B 2 299 ? -37.645 3.192 33.108 1.00 37.27 299 ILE G C 1
ATOM 6087 O O . ILE B 2 299 ? -36.924 2.590 32.304 1.00 33.22 299 ILE G O 1
ATOM 6103 N N . GLN B 2 300 ? -37.904 4.490 33.011 1.00 33.70 300 GLN G N 1
ATOM 6104 C CA . GLN B 2 300 ? -37.340 5.294 31.939 1.00 29.73 300 GLN G CA 1
ATOM 6105 C C . GLN B 2 300 ? -36.690 6.539 32.515 1.00 28.72 300 GLN G C 1
ATOM 6106 O O . GLN B 2 300 ? -37.204 7.150 33.456 1.00 32.22 300 GLN G O 1
ATOM 6120 N N . SER B 2 301 ? -35.554 6.900 31.933 1.00 22.76 301 SER G N 1
ATOM 6121 C CA . SER B 2 301 ? -34.734 8.015 32.376 1.00 27.58 301 SER G CA 1
ATOM 6122 C C . SER B 2 301 ? -34.313 8.822 31.159 1.00 27.48 301 SER G C 1
ATOM 6123 O O . SER B 2 301 ? -34.093 8.266 30.080 1.00 28.03 301 SER G O 1
ATOM 6131 N N . ASN B 2 302 ? -34.232 10.136 31.318 1.00 26.17 302 ASN G N 1
ATOM 6132 C CA . ASN B 2 302 ? -33.772 10.982 30.228 1.00 27.43 302 ASN G CA 1
ATOM 6133 C C . ASN B 2 302 ? -32.259 10.888 30.094 1.00 23.79 302 ASN G C 1
ATOM 6134 O O . ASN B 2 302 ? -31.539 10.789 31.091 1.00 27.73 302 ASN G O 1
ATOM 6145 N N . ILE B 2 303 ? -31.781 10.906 28.851 1.00 22.23 303 ILE G N 1
ATOM 6146 C CA . ILE B 2 303 ? -30.355 10.845 28.548 1.00 22.03 303 ILE G CA 1
ATOM 6147 C C . ILE B 2 303 ? -29.865 12.239 28.192 1.00 26.82 303 ILE G C 1
ATOM 6148 O O . ILE B 2 303 ? -30.501 12.949 27.402 1.00 27.81 303 ILE G O 1
ATOM 6164 N N . VAL B 2 304 ? -28.727 12.625 28.757 1.00 26.49 304 VAL G N 1
ATOM 6165 C CA . VAL B 2 304 ? -28.073 13.884 28.430 1.00 29.76 304 VAL G CA 1
ATOM 6166 C C . VAL B 2 304 ? -26.623 13.589 28.082 1.00 28.70 304 VAL G C 1
ATOM 6167 O O . VAL B 2 304 ? -26.003 12.693 28.667 1.00 28.94 304 VAL G O 1
ATOM 6180 N N . PHE B 2 305 ? -26.088 14.337 27.126 1.00 24.41 305 PHE G N 1
ATOM 6181 C CA . PHE B 2 305 ? -24.724 14.149 26.647 1.00 27.66 305 PHE G CA 1
ATOM 6182 C C . PHE B 2 305 ? -23.883 15.312 27.151 1.00 33.15 305 PHE G C 1
ATOM 6183 O O . PHE B 2 305 ? -24.090 16.460 26.746 1.00 39.92 305 PHE G O 1
ATOM 6200 N N . SER B 2 306 ? -22.949 15.015 28.048 1.00 39.33 306 SER G N 1
ATOM 6201 C CA . SER B 2 306 ? -22.051 16.042 28.552 1.00 46.25 306 SER G CA 1
ATOM 6202 C C . SER B 2 306 ? -21.282 16.665 27.395 1.00 54.45 306 SER G C 1
ATOM 6203 O O . SER B 2 306 ? -20.550 15.972 26.680 1.00 55.70 306 SER G O 1
ATOM 6211 N N . ASP B 2 307 ? -21.479 17.971 27.187 1.00 76.33 307 ASP G N 1
ATOM 6212 C CA . ASP B 2 307 ? -20.651 18.710 26.242 1.00 73.75 307 ASP G CA 1
ATOM 6213 C C . ASP B 2 307 ? -19.250 18.942 26.788 1.00 76.72 307 ASP G C 1
ATOM 6214 O O . ASP B 2 307 ? -18.316 19.147 26.006 1.00 68.75 307 ASP G O 1
ATOM 6223 N N . GLU B 2 308 ? -19.087 18.914 28.108 1.00 89.02 308 GLU G N 1
ATOM 6224 C CA . GLU B 2 308 ? -17.774 19.064 28.711 1.00 105.27 308 GLU G CA 1
ATOM 6225 C C . GLU B 2 308 ? -16.955 17.793 28.522 1.00 104.43 308 GLU G C 1
ATOM 6226 O O . GLU B 2 308 ? -17.488 16.681 28.470 1.00 79.84 308 GLU G O 1
ATOM 6238 N N . ILE B 2 309 ? -15.641 17.972 28.412 1.00 135.70 309 ILE G N 1
ATOM 6239 C CA . ILE B 2 309 ? -14.745 16.827 28.223 1.00 142.53 309 ILE G CA 1
ATOM 6240 C C . ILE B 2 309 ? -14.815 15.935 29.455 1.00 162.56 309 ILE G C 1
ATOM 6241 O O . ILE B 2 309 ? -14.847 16.451 30.591 1.00 177.45 309 ILE G O 1
ATOM 6257 N N . PRO B 2 310 ? -14.843 14.604 29.312 1.00 152.06 310 PRO G N 1
ATOM 6258 C CA . PRO B 2 310 ? -14.950 13.742 30.496 1.00 136.69 310 PRO G CA 1
ATOM 6259 C C . PRO B 2 310 ? -13.714 13.805 31.377 1.00 118.44 310 PRO G C 1
ATOM 6260 O O . PRO B 2 310 ? -13.807 13.909 32.604 1.00 110.67 310 PRO G O 1
ATOM 6271 N N . ALA B 2 311 ? -12.548 13.729 30.744 1.00 111.61 311 ALA G N 1
ATOM 6272 C CA . ALA B 2 311 ? -11.279 13.698 31.450 1.00 87.40 311 ALA G CA 1
ATOM 6273 C C . ALA B 2 311 ? -10.215 14.287 30.536 1.00 81.60 311 ALA G C 1
ATOM 6274 O O . ALA B 2 311 ? -10.483 14.636 29.384 1.00 98.11 311 ALA G O 1
ATOM 6281 N N . SER B 2 312 ? -8.996 14.396 31.058 1.00 49.53 312 SER G N 1
ATOM 6282 C CA . SER B 2 312 ? -7.903 14.933 30.263 1.00 38.88 312 SER G CA 1
ATOM 6283 C C . SER B 2 312 ? -7.742 14.133 28.975 1.00 36.20 312 SER G C 1
ATOM 6284 O O . SER B 2 312 ? -7.646 12.902 29.003 1.00 33.72 312 SER G O 1
ATOM 6292 N N . GLN B 2 313 ? -7.721 14.838 27.842 1.00 35.68 313 GLN G N 1
ATOM 6293 C CA . GLN B 2 313 ? -7.468 14.196 26.557 1.00 27.92 313 GLN G CA 1
ATOM 6294 C C . GLN B 2 313 ? -6.002 13.816 26.376 1.00 28.19 313 GLN G C 1
ATOM 6295 O O . GLN B 2 313 ? -5.693 13.039 25.465 1.00 29.43 313 GLN G O 1
ATOM 6309 N N . ASP B 2 314 ? -5.104 14.334 27.218 1.00 30.81 314 ASP G N 1
ATOM 6310 C CA . ASP B 2 314 ? -3.686 14.014 27.112 1.00 36.78 314 ASP G CA 1
ATOM 6311 C C . ASP B 2 314 ? -3.476 12.507 27.073 1.00 24.87 314 ASP G C 1
ATOM 6312 O O . ASP B 2 314 ? -4.124 11.755 27.803 1.00 26.27 314 ASP G O 1
ATOM 6321 N N . MET B 2 315 ? -2.562 12.064 26.220 1.00 28.07 315 MET G N 1
ATOM 6322 C CA . MET B 2 315 ? -2.189 10.662 26.236 1.00 28.64 315 MET G CA 1
ATOM 6323 C C . MET B 2 315 ? -1.488 10.354 27.557 1.00 28.75 315 MET G C 1
ATOM 6324 O O . MET B 2 315 ? -0.866 11.235 28.156 1.00 30.63 315 MET G O 1
ATOM 6338 N N . PRO B 2 316 ? -1.596 9.123 28.050 1.00 33.41 316 PRO G N 1
ATOM 6339 C CA . PRO B 2 316 ? -0.953 8.797 29.326 1.00 32.27 316 PRO G CA 1
ATOM 6340 C C . PRO B 2 316 ? 0.552 8.972 29.219 1.00 34.17 316 PRO G C 1
ATOM 6341 O O . PRO B 2 316 ? 1.140 8.832 28.146 1.00 33.89 316 PRO G O 1
ATOM 6352 N N . THR B 2 317 ? 1.174 9.294 30.347 1.00 34.41 317 THR G N 1
ATOM 6353 C CA . THR B 2 317 ? 2.596 9.589 30.366 1.00 29.25 317 THR G CA 1
ATOM 6354 C C . THR B 2 317 ? 3.225 8.998 31.615 1.00 37.61 317 THR G C 1
ATOM 6355 O O . THR B 2 317 ? 2.559 8.802 32.633 1.00 39.94 317 THR G O 1
ATOM 6366 N N . ASN B 2 318 ? 4.516 8.710 31.520 1.00 33.94 318 ASN G N 1
ATOM 6367 C CA . ASN B 2 318 ? 5.336 8.367 32.672 1.00 37.67 318 ASN G CA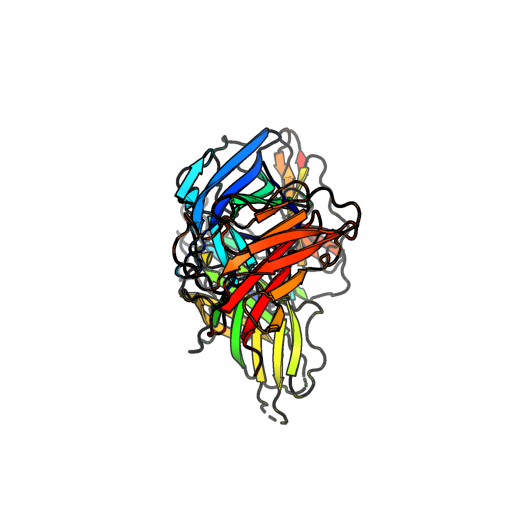 1
ATOM 6368 C C . ASN B 2 318 ? 6.159 9.592 33.044 1.00 30.77 318 ASN G C 1
ATOM 6369 O O . ASN B 2 318 ? 6.709 10.265 32.170 1.00 35.28 318 ASN G O 1
ATOM 6379 N N . THR B 2 319 ? 6.218 9.899 34.338 1.00 31.43 319 THR G N 1
ATOM 6380 C CA . THR B 2 319 ? 6.921 11.081 34.817 1.00 33.48 319 THR G CA 1
ATOM 6381 C C . THR B 2 319 ? 8.230 10.676 35.480 1.00 33.05 319 THR G C 1
ATOM 6382 O O . THR B 2 319 ? 8.279 9.703 36.241 1.00 36.42 319 THR G O 1
ATOM 6393 N N . THR B 2 320 ? 9.287 11.427 35.184 1.00 35.02 320 THR G N 1
ATOM 6394 C CA . THR B 2 320 ? 10.609 11.191 35.748 1.00 38.46 320 THR G CA 1
ATOM 6395 C C . THR B 2 320 ? 11.176 12.507 36.256 1.00 40.83 320 THR G C 1
ATOM 6396 O O . THR B 2 320 ? 11.146 13.515 35.543 1.00 31.97 320 THR G O 1
ATOM 6407 N N . ASP B 2 321 ? 11.696 12.498 37.480 1.00 30.54 321 ASP G N 1
ATOM 6408 C CA . ASP B 2 321 ? 12.347 13.669 38.056 1.00 32.54 321 ASP G CA 1
ATOM 6409 C C . ASP B 2 321 ? 13.860 13.498 37.954 1.00 34.76 321 ASP G C 1
ATOM 6410 O O . ASP B 2 321 ? 14.416 12.526 38.477 1.00 37.33 321 ASP G O 1
ATOM 6419 N N . ILE B 2 322 ? 14.515 14.437 37.275 1.00 30.30 322 ILE G N 1
ATOM 6420 C CA . ILE B 2 322 ? 15.959 14.421 37.077 1.00 29.09 322 ILE G CA 1
ATOM 6421 C C . ILE B 2 322 ? 16.550 15.633 37.778 1.00 32.51 322 ILE G C 1
ATOM 6422 O O . ILE B 2 322 ? 16.047 16.753 37.622 1.00 38.27 322 ILE G O 1
ATOM 6438 N N . THR B 2 323 ? 17.628 15.416 38.521 1.00 40.96 323 THR G N 1
ATOM 6439 C CA . THR B 2 323 ? 18.395 16.505 39.105 1.00 34.75 323 THR G CA 1
ATOM 6440 C C . THR B 2 323 ? 19.661 16.730 38.289 1.00 42.55 323 THR G C 1
ATOM 6441 O O . THR B 2 323 ? 20.151 15.827 37.605 1.00 55.52 323 THR G O 1
ATOM 6452 N N . TYR B 2 324 ? 20.177 17.955 38.354 1.00 47.87 324 TYR G N 1
ATOM 6453 C CA . TYR B 2 324 ? 21.367 18.321 37.602 1.00 47.53 324 TYR G CA 1
ATOM 6454 C C . TYR B 2 324 ? 22.146 19.375 38.373 1.00 58.49 324 TYR G C 1
ATOM 6455 O O . TYR B 2 324 ? 21.579 20.136 39.161 1.00 49.64 324 TYR G O 1
ATOM 6473 N N . VAL B 2 325 ? 23.458 19.395 38.148 1.00 53.51 325 VAL G N 1
ATOM 6474 C CA . VAL B 2 325 ? 24.334 20.455 38.634 1.00 68.56 325 VAL G CA 1
ATOM 6475 C C . VAL B 2 325 ? 24.924 21.159 37.419 1.00 82.89 325 VAL G C 1
ATOM 6476 O O . VAL B 2 325 ? 25.313 20.509 36.443 1.00 97.28 325 VAL G O 1
ATOM 6489 N N . GLY B 2 326 ? 24.976 22.487 37.474 1.00 68.60 326 GLY G N 1
ATOM 6490 C CA . GLY B 2 326 ? 25.418 23.264 36.333 1.00 71.88 326 GLY G CA 1
ATOM 6491 C C . GLY B 2 326 ? 24.258 23.648 35.438 1.00 60.94 326 GLY G C 1
ATOM 6492 O O . GLY B 2 326 ? 23.191 24.020 35.932 1.00 69.95 326 GLY G O 1
ATOM 6496 N N . ASP B 2 327 ? 24.448 23.559 34.118 1.00 65.00 327 ASP G N 1
ATOM 6497 C CA . ASP B 2 327 ? 23.397 23.911 33.169 1.00 81.11 327 ASP G CA 1
ATOM 6498 C C . ASP B 2 327 ? 23.249 22.868 32.067 1.00 75.84 327 ASP G C 1
ATOM 6499 O O . ASP B 2 327 ? 22.639 23.152 31.031 1.00 80.75 327 ASP G O 1
ATOM 6508 N N . ASN B 2 328 ? 23.798 21.673 32.264 1.00 75.66 328 ASN G N 1
ATOM 6509 C CA . ASN B 2 328 ? 23.657 20.566 31.328 1.00 61.62 328 ASN G CA 1
ATOM 6510 C C . ASN B 2 328 ? 22.931 19.426 32.030 1.00 53.15 328 ASN G C 1
ATOM 6511 O O . ASN B 2 328 ? 23.175 19.160 33.210 1.00 44.22 328 ASN G O 1
ATOM 6521 N N . ALA B 2 329 ? 22.030 18.764 31.311 1.00 52.93 329 ALA G N 1
ATOM 6522 C CA . ALA B 2 329 ? 21.350 17.594 31.847 1.00 44.76 329 ALA G CA 1
ATOM 6523 C C . ALA B 2 329 ? 21.069 16.638 30.700 1.00 53.80 329 ALA G C 1
ATOM 6524 O O . ALA B 2 329 ? 20.854 17.059 29.561 1.00 47.26 329 ALA G O 1
ATOM 6531 N N . THR B 2 330 ? 21.082 15.346 31.010 1.00 47.80 330 THR G N 1
ATOM 6532 C CA . THR B 2 330 ? 20.917 14.301 30.014 1.00 49.08 330 THR G CA 1
ATOM 6533 C C . THR B 2 330 ? 19.749 13.401 30.393 1.00 50.78 330 THR G C 1
ATOM 6534 O O . THR B 2 330 ? 19.439 13.219 31.574 1.00 44.04 330 THR G O 1
ATOM 6545 N N . TYR B 2 331 ? 19.098 12.846 29.375 1.00 39.42 331 TYR G N 1
ATOM 6546 C CA . TYR B 2 331 ? 18.054 11.852 29.580 1.00 32.78 331 TYR G CA 1
ATOM 6547 C C . TYR B 2 331 ? 18.124 10.854 28.434 1.00 36.73 331 TYR G C 1
ATOM 6548 O O . TYR B 2 331 ? 18.236 11.255 27.273 1.00 41.39 331 TYR G O 1
ATOM 6566 N N . SER B 2 332 ? 18.067 9.566 28.762 1.00 37.27 332 SER G N 1
ATOM 6567 C CA . SER B 2 332 ? 18.137 8.502 27.767 1.00 40.26 332 SER G CA 1
ATOM 6568 C C . SER B 2 332 ? 16.742 7.939 27.520 1.00 29.09 332 SER G C 1
ATOM 6569 O O . SER B 2 332 ? 16.069 7.491 28.459 1.00 29.51 332 SER G O 1
ATOM 6577 N N . VAL B 2 333 ? 16.323 7.959 26.257 1.00 31.60 333 VAL G N 1
ATOM 6578 C CA . VAL B 2 333 ? 15.015 7.465 25.837 1.00 30.25 333 VAL G CA 1
ATOM 6579 C C . VAL B 2 333 ? 15.205 6.056 25.283 1.00 30.58 333 VAL G C 1
ATOM 6580 O O . VAL B 2 333 ? 15.778 5.906 24.190 1.00 36.71 333 VAL G O 1
ATOM 6593 N N . PRO B 2 334 ? 14.721 5.016 25.958 1.00 31.12 334 PRO G N 1
ATOM 6594 C CA . PRO B 2 334 ? 14.877 3.655 25.433 1.00 41.27 334 PRO G CA 1
ATOM 6595 C C . PRO B 2 334 ? 13.929 3.402 24.273 1.00 48.15 334 PRO G C 1
ATOM 6596 O O . PRO B 2 334 ? 13.049 4.204 23.961 1.00 33.12 334 PRO G O 1
ATOM 6607 N N . MET B 2 335 ? 14.126 2.252 23.630 1.00 38.70 335 MET G N 1
ATOM 6608 C CA . MET B 2 335 ? 13.165 1.766 22.650 1.00 44.61 335 MET G CA 1
ATOM 6609 C C . MET B 2 335 ? 11.806 1.547 23.310 1.00 32.87 335 MET G C 1
ATOM 6610 O O . MET B 2 335 ? 11.713 1.183 24.486 1.00 32.29 335 MET G O 1
ATOM 6624 N N . VAL B 2 336 ? 10.741 1.764 22.539 1.00 28.97 336 VAL G N 1
ATOM 6625 C CA . VAL B 2 336 ? 9.391 1.637 23.075 1.00 32.29 336 VAL G CA 1
ATOM 6626 C C . VAL B 2 336 ? 8.954 0.180 23.012 1.00 36.00 336 VAL G C 1
ATOM 6627 O O . VAL B 2 336 ? 9.602 -0.648 22.360 1.00 41.44 336 VAL G O 1
ATOM 6640 N N . THR B 2 337 ? 7.853 -0.136 23.689 1.00 36.02 337 THR G N 1
ATOM 6641 C CA . THR B 2 337 ? 7.338 -1.497 23.689 1.00 42.84 337 THR G CA 1
ATOM 6642 C C . THR B 2 337 ? 7.060 -1.955 22.265 1.00 45.52 337 THR G C 1
ATOM 6643 O O . THR B 2 337 ? 6.479 -1.222 21.460 1.00 41.31 337 THR G O 1
ATOM 6654 N N . SER B 2 338 ? 7.481 -3.180 21.960 1.00 57.81 338 SER G N 1
ATOM 6655 C CA . SER B 2 338 ? 7.343 -3.815 20.655 1.00 54.40 338 SER G CA 1
ATOM 6656 C C . SER B 2 338 ? 8.243 -3.191 19.598 1.00 59.05 338 SER G C 1
ATOM 6657 O O . SER B 2 338 ? 8.175 -3.601 18.434 1.00 64.21 338 SER G O 1
ATOM 6665 N N . GLU B 2 339 ? 9.082 -2.221 19.951 1.00 49.10 339 GLU G N 1
ATOM 6666 C CA . GLU B 2 339 ? 10.002 -1.650 18.977 1.00 48.61 339 GLU G CA 1
ATOM 6667 C C . GLU B 2 339 ? 11.092 -2.667 18.664 1.00 63.23 339 GLU G C 1
ATOM 6668 O O . GLU B 2 339 ? 11.862 -3.056 19.550 1.00 61.24 339 GLU G O 1
ATOM 6680 N N . ASP B 2 340 ? 11.143 -3.106 17.410 1.00 73.59 340 ASP G N 1
ATOM 6681 C CA . ASP B 2 340 ? 12.143 -4.061 16.963 1.00 73.89 340 ASP G CA 1
ATOM 6682 C C . ASP B 2 340 ? 13.433 -3.341 16.593 1.00 73.44 340 ASP G C 1
ATOM 6683 O O . ASP B 2 340 ? 13.425 -2.185 16.160 1.00 79.03 340 ASP G O 1
ATOM 6692 N N . ALA B 2 341 ? 14.555 -4.042 16.768 1.00 68.14 341 ALA G N 1
ATOM 6693 C CA . ALA B 2 341 ? 15.850 -3.460 16.439 1.00 96.16 341 ALA G CA 1
ATOM 6694 C C . ALA B 2 341 ? 15.966 -3.122 14.959 1.00 105.45 341 ALA G C 1
ATOM 6695 O O . ALA B 2 341 ? 16.824 -2.314 14.586 1.00 98.39 341 ALA G O 1
ATOM 6702 N N . ASN B 2 342 ? 15.131 -3.723 14.110 1.00 113.69 342 ASN G N 1
ATOM 6703 C CA . ASN B 2 342 ? 15.075 -3.364 12.698 1.00 100.20 342 ASN G CA 1
ATOM 6704 C C . ASN B 2 342 ? 13.721 -2.745 12.367 1.00 102.28 342 ASN G C 1
ATOM 6705 O O . ASN B 2 342 ? 12.954 -3.291 11.567 1.00 92.32 342 ASN G O 1
ATOM 6716 N N . SER B 2 343 ? 13.416 -1.608 12.991 1.00 101.97 343 SER G N 1
ATOM 6717 C CA . SER B 2 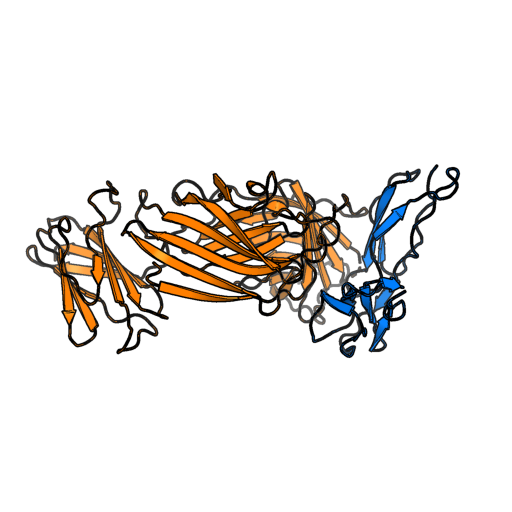343 ? 12.189 -0.874 12.700 1.00 90.63 343 SER G CA 1
ATOM 6718 C C . SER B 2 343 ? 12.463 0.149 11.607 1.00 69.59 343 SER G C 1
ATOM 6719 O O . SER B 2 343 ? 13.370 0.978 11.767 1.00 62.57 343 SER G O 1
ATOM 6727 N N . PRO B 2 344 ? 11.731 0.129 10.489 1.00 62.58 344 PRO G N 1
ATOM 6728 C CA . PRO B 2 344 ? 12.047 1.071 9.401 1.00 63.98 344 PRO G CA 1
ATOM 6729 C C . PRO B 2 344 ? 12.079 2.530 9.828 1.00 55.49 344 PRO G C 1
ATOM 6730 O O . PRO B 2 344 ? 13.001 3.260 9.442 1.00 62.43 344 PRO G O 1
ATOM 6741 N N . ASN B 2 345 ? 11.105 2.977 10.617 1.00 54.82 345 ASN G N 1
ATOM 6742 C CA . ASN B 2 345 ? 10.999 4.376 11.007 1.00 39.15 345 ASN G CA 1
ATOM 6743 C C . ASN B 2 345 ? 10.951 4.478 12.524 1.00 37.50 345 ASN G C 1
ATOM 6744 O O . ASN B 2 345 ? 10.164 3.782 13.172 1.00 44.47 345 ASN G O 1
ATOM 6754 N N . VAL B 2 346 ? 11.808 5.332 13.080 1.00 39.49 346 VAL G N 1
ATOM 6755 C CA . VAL B 2 346 ? 11.741 5.748 14.475 1.00 44.71 346 VAL G CA 1
ATOM 6756 C C . VAL B 2 346 ? 11.722 7.269 14.485 1.00 36.01 346 VAL G C 1
ATOM 6757 O O . VAL B 2 346 ? 12.456 7.911 13.726 1.00 38.05 346 VAL G O 1
ATOM 6770 N N . THR B 2 347 ? 10.869 7.841 15.327 1.00 34.28 347 THR G N 1
ATOM 6771 C CA . THR B 2 347 ? 10.749 9.285 15.471 1.00 34.63 347 THR G CA 1
ATOM 6772 C C . THR B 2 347 ? 10.736 9.630 16.953 1.00 34.12 347 THR G C 1
ATOM 6773 O O . THR B 2 347 ? 9.982 9.030 17.726 1.00 34.51 347 THR G O 1
ATOM 6784 N N . VAL B 2 348 ? 11.575 10.585 17.342 1.00 36.22 348 VAL G N 1
ATOM 6785 C CA . VAL B 2 348 ? 11.594 11.133 18.692 1.00 36.42 348 VAL G CA 1
ATOM 6786 C C . VAL B 2 348 ? 11.349 12.631 18.582 1.00 33.84 348 VAL G C 1
ATOM 6787 O O . VAL B 2 348 ? 11.904 13.294 17.700 1.00 37.90 348 VAL G O 1
ATOM 6800 N N . THR B 2 349 ? 10.489 13.157 19.447 1.00 33.91 349 THR G N 1
ATOM 6801 C CA . THR B 2 349 ? 10.186 14.581 19.452 1.00 36.89 349 THR G CA 1
ATOM 6802 C C . THR B 2 349 ? 10.223 15.091 20.887 1.00 36.08 349 THR G C 1
ATOM 6803 O O . THR B 2 349 ? 10.104 14.322 21.843 1.00 33.82 349 THR G O 1
ATOM 6814 N N . ALA B 2 350 ? 10.422 16.399 21.035 1.00 40.84 350 ALA G N 1
ATOM 6815 C CA . ALA B 2 350 ? 10.513 16.999 22.359 1.00 39.56 350 ALA G CA 1
ATOM 6816 C C . ALA B 2 350 ? 10.045 18.444 22.302 1.00 34.59 350 ALA G C 1
ATOM 6817 O O . ALA B 2 350 ? 10.284 19.142 21.315 1.00 47.28 350 ALA G O 1
ATOM 6824 N N . PHE B 2 351 ? 9.370 18.886 23.360 1.00 35.32 351 PHE G N 1
ATOM 6825 C CA . PHE B 2 351 ? 9.011 20.290 23.495 1.00 34.96 351 PHE G CA 1
ATOM 6826 C C . PHE B 2 351 ? 8.906 20.620 24.976 1.00 36.37 351 PHE G C 1
ATOM 6827 O O . PHE B 2 351 ? 8.656 19.741 25.807 1.00 36.43 351 PHE G O 1
ATOM 6844 N N . TRP B 2 352 ? 9.116 21.891 25.305 1.00 42.18 352 TRP G N 1
ATOM 6845 C CA . TRP B 2 352 ? 9.007 22.331 26.688 1.00 52.31 352 TRP G CA 1
ATOM 6846 C C . TRP B 2 352 ? 7.544 22.546 27.049 1.00 47.37 352 TRP G C 1
ATOM 6847 O O . TRP B 2 352 ? 6.761 23.064 26.248 1.00 49.48 352 TRP G O 1
ATOM 6868 N N . ALA B 2 353 ? 7.181 22.144 28.265 1.00 44.45 353 ALA G N 1
ATOM 6869 C CA . ALA B 2 353 ? 5.783 22.147 28.670 1.00 42.39 353 ALA G CA 1
ATOM 6870 C C . ALA B 2 353 ? 5.154 23.517 28.451 1.00 52.32 353 ALA G C 1
ATOM 6871 O O . ALA B 2 353 ? 5.824 24.553 28.511 1.00 43.53 353 ALA G O 1
ATOM 6878 N N . TRP B 2 354 ? 3.850 23.506 28.190 1.00 48.05 354 TRP G N 1
ATOM 6879 C CA . TRP B 2 354 ? 3.060 24.715 27.984 1.00 60.38 354 TRP G CA 1
ATOM 6880 C C . TRP B 2 354 ? 3.673 25.637 26.930 1.00 47.53 354 TRP G C 1
ATOM 6881 O O . TRP B 2 354 ? 3.915 26.823 27.199 1.00 48.37 354 TRP G O 1
ATOM 6902 N N . PRO B 2 355 ? 3.914 25.143 25.721 1.00 44.66 355 PRO G N 1
ATOM 6903 C CA . PRO B 2 355 ? 4.474 26.002 24.673 1.00 41.33 355 PRO G CA 1
ATOM 6904 C C . PRO B 2 355 ? 3.487 27.080 24.248 1.00 53.79 355 PRO G C 1
ATOM 6905 O O . PRO B 2 355 ? 2.274 26.975 24.448 1.00 53.17 355 PRO G O 1
ATOM 6916 N N . ASN B 2 356 ? 4.039 28.129 23.634 1.00 57.13 356 ASN G N 1
ATOM 6917 C CA . ASN B 2 356 ? 3.296 29.347 23.345 1.00 67.90 356 ASN G CA 1
ATOM 6918 C C . ASN B 2 356 ? 3.096 29.614 21.861 1.00 62.33 356 ASN G C 1
ATOM 6919 O O . ASN B 2 356 ? 2.177 30.358 21.507 1.00 63.25 356 ASN G O 1
ATOM 6930 N N . ASN B 2 357 ? 3.921 29.034 20.991 1.00 64.93 357 ASN G N 1
ATOM 6931 C CA . ASN B 2 357 ? 3.953 29.414 19.581 1.00 65.12 357 ASN G CA 1
ATOM 6932 C C . ASN B 2 357 ? 4.108 28.162 18.730 1.00 67.98 357 ASN G C 1
ATOM 6933 O O . ASN B 2 357 ? 5.157 27.513 18.766 1.00 57.31 357 ASN G O 1
ATOM 6944 N N . THR B 2 358 ? 3.079 27.837 17.945 1.00 58.44 358 THR G N 1
ATOM 6945 C CA . THR B 2 358 ? 3.165 26.688 17.052 1.00 62.26 358 THR G CA 1
ATOM 6946 C C . THR B 2 358 ? 4.246 26.852 15.989 1.00 54.15 358 THR G C 1
ATOM 6947 O O . THR B 2 358 ? 4.653 25.858 15.377 1.00 66.67 358 THR G O 1
ATOM 6958 N N . GLU B 2 359 ? 4.725 28.077 15.758 1.00 59.43 359 GLU G N 1
ATOM 6959 C CA . GLU B 2 359 ? 5.659 28.327 14.666 1.00 80.71 359 GLU G CA 1
ATOM 6960 C C . GLU B 2 359 ? 7.112 28.047 15.032 1.00 61.91 359 GLU G C 1
ATOM 6961 O O . GLU B 2 359 ? 7.925 27.819 14.130 1.00 66.39 359 GLU G O 1
ATOM 6973 N N . THR B 2 360 ? 7.462 28.053 16.322 1.00 64.41 360 THR G N 1
ATOM 6974 C CA . THR B 2 360 ? 8.856 27.951 16.731 1.00 68.50 360 THR G CA 1
ATOM 6975 C C . THR B 2 360 ? 9.120 26.973 17.867 1.00 58.67 360 THR G C 1
ATOM 6976 O O . THR B 2 360 ? 10.292 26.705 18.155 1.00 66.04 360 THR G O 1
ATOM 6987 N N . ASP B 2 361 ? 8.090 26.436 18.516 1.00 62.38 361 ASP G N 1
ATOM 6988 C CA . ASP B 2 361 ? 8.266 25.606 19.700 1.00 55.78 361 ASP G CA 1
ATOM 6989 C C . ASP B 2 361 ? 8.252 24.113 19.403 1.00 52.89 361 ASP G C 1
ATOM 6990 O O . ASP B 2 361 ? 8.395 23.312 20.334 1.00 44.77 361 ASP G O 1
ATOM 6999 N N . PHE B 2 362 ? 8.097 23.716 18.141 1.00 55.98 362 PHE G N 1
ATOM 7000 C CA . PHE B 2 362 ? 7.933 22.311 17.783 1.00 41.38 362 PHE G CA 1
ATOM 7001 C C . PHE B 2 362 ? 8.873 21.918 16.654 1.00 42.91 362 PHE G C 1
ATOM 7002 O O . PHE B 2 362 ? 8.504 21.176 15.739 1.00 58.24 362 PHE G O 1
ATOM 7019 N N . LYS B 2 363 ? 10.118 22.388 16.717 1.00 44.77 363 LYS G N 1
ATOM 7020 C CA . LYS B 2 363 ? 11.128 22.026 15.734 1.00 46.40 363 LYS G CA 1
ATOM 7021 C C . LYS B 2 363 ? 12.031 20.886 16.190 1.00 45.41 363 LYS G C 1
ATOM 7022 O O . LYS B 2 363 ? 12.796 20.364 15.374 1.00 51.77 363 LYS G O 1
ATOM 7041 N N . CYS B 2 364 ? 11.962 20.481 17.456 1.00 46.97 364 CYS G N 1
ATOM 7042 C CA . CYS B 2 364 ? 12.837 19.430 17.974 1.00 48.46 364 CYS G CA 1
ATOM 7043 C C . CYS B 2 364 ? 12.258 18.068 17.612 1.00 40.94 364 CYS G C 1
ATOM 7044 O O . CYS B 2 364 ? 11.540 17.443 18.393 1.00 39.13 364 CYS G O 1
ATOM 7051 N N . LYS B 2 365 ? 12.594 17.591 16.417 1.00 41.97 365 LYS G N 1
ATOM 7052 C CA . LYS B 2 365 ? 12.165 16.280 15.952 1.00 42.78 365 LYS G CA 1
ATOM 7053 C C . LYS B 2 365 ? 13.359 15.572 15.334 1.00 46.78 365 LYS G C 1
ATOM 7054 O O . LYS B 2 365 ? 14.063 16.151 14.501 1.00 50.12 365 LYS G O 1
ATOM 7073 N N . TRP B 2 366 ? 13.573 14.325 15.732 1.00 40.80 366 TRP G N 1
ATOM 7074 C CA . TRP B 2 366 ? 14.657 13.512 15.212 1.00 42.04 366 TRP G CA 1
ATOM 7075 C C . TRP B 2 366 ? 14.108 12.232 14.603 1.00 41.20 366 TRP G C 1
ATOM 7076 O O . TRP B 2 366 ? 13.179 11.625 15.143 1.00 42.68 366 TRP G O 1
ATOM 7097 N N . THR B 2 367 ? 14.694 11.825 13.485 1.00 43.05 367 THR G N 1
ATOM 7098 C CA . THR B 2 367 ? 14.486 10.506 12.906 1.00 44.47 367 THR G CA 1
ATOM 7099 C C . THR B 2 367 ? 15.820 9.766 12.900 1.00 43.96 367 THR G C 1
ATOM 7100 O O . THR B 2 367 ? 16.859 10.315 13.269 1.00 46.89 367 THR G O 1
ATOM 7111 N N . LEU B 2 368 ? 15.784 8.502 12.477 1.00 46.43 368 LEU G N 1
ATOM 7112 C CA . LEU B 2 368 ? 17.012 7.722 12.376 1.00 45.20 368 LEU G CA 1
ATOM 7113 C C . LEU B 2 368 ? 18.034 8.366 11.442 1.00 70.72 368 LEU G C 1
ATOM 7114 O O . LEU B 2 368 ? 19.225 8.046 11.536 1.00 74.31 368 LEU G O 1
ATOM 7130 N N . THR B 2 369 ? 17.603 9.254 10.545 1.00 55.43 369 THR G N 1
ATOM 7131 C CA . THR B 2 369 ? 18.507 10.069 9.730 1.00 67.76 369 THR G CA 1
ATOM 7132 C C . THR B 2 369 ? 18.092 11.526 9.920 1.00 71.91 369 THR G C 1
ATOM 7133 O O . THR B 2 369 ? 17.143 11.992 9.283 1.00 107.87 369 THR G O 1
ATOM 7144 N N . SER B 2 370 ? 18.798 12.245 10.783 1.00 84.35 370 SER G N 1
ATOM 7145 C CA . SER B 2 370 ? 18.418 13.610 11.109 1.00 90.92 370 SER G CA 1
ATOM 7146 C C . SER B 2 370 ? 19.441 14.210 12.052 1.00 89.58 370 SER G C 1
ATOM 7147 O O . SER B 2 370 ? 20.135 13.486 12.782 1.00 98.18 370 SER G O 1
ATOM 7155 N N . GLY B 2 371 ? 19.540 15.534 12.034 1.00 82.64 371 GLY G N 1
ATOM 7156 C CA . GLY B 2 371 ? 20.245 16.284 13.043 1.00 66.42 371 GLY G CA 1
ATOM 7157 C C . GLY B 2 371 ? 19.255 17.130 13.828 1.00 77.06 371 GLY G C 1
ATOM 7158 O O . GLY B 2 371 ? 18.081 17.244 13.483 1.00 70.81 371 GLY G O 1
ATOM 7162 N N . THR B 2 372 ? 19.749 17.711 14.914 1.00 75.03 372 THR G N 1
ATOM 7163 C CA . THR B 2 372 ? 18.939 18.674 15.650 1.00 67.73 372 THR G CA 1
ATOM 7164 C C . THR B 2 372 ? 18.520 19.754 14.659 1.00 72.96 372 THR G C 1
ATOM 7165 O O . THR B 2 372 ? 19.376 20.483 14.144 1.00 78.98 372 THR G O 1
ATOM 7176 N N . PRO B 2 373 ? 17.235 19.868 14.334 1.00 62.56 373 PRO G N 1
ATOM 7177 C CA . PRO B 2 373 ? 16.826 20.824 13.302 1.00 62.38 373 PRO G CA 1
ATOM 7178 C C . PRO B 2 373 ? 17.012 22.262 13.755 1.00 62.06 373 PRO G C 1
ATOM 7179 O O . PRO B 2 373 ? 17.085 22.571 14.947 1.00 55.02 373 PRO G O 1
ATOM 7190 N N . SER B 2 374 ? 17.084 23.147 12.763 1.00 63.90 374 SER G N 1
ATOM 7191 C CA . SER B 2 374 ? 17.089 24.578 13.023 1.00 77.30 374 SER G CA 1
ATOM 7192 C C . SER B 2 374 ? 15.874 24.959 13.855 1.00 80.94 374 SER G C 1
ATOM 7193 O O . SER B 2 374 ? 14.793 24.380 13.714 1.00 76.40 374 SER G O 1
ATOM 7201 N N . GLY B 2 375 ? 16.052 25.953 14.721 1.00 65.14 375 GLY G N 1
ATOM 7202 C CA . GLY B 2 375 ? 14.999 26.379 15.612 1.00 76.33 375 GLY G CA 1
ATOM 7203 C C . GLY B 2 375 ? 14.854 25.544 16.862 1.00 65.34 375 GLY G C 1
ATOM 7204 O O . GLY B 2 375 ? 14.213 25.995 17.819 1.00 85.41 375 GLY G O 1
ATOM 7208 N N . CYS B 2 376 ? 15.417 24.339 16.886 1.00 65.43 376 CYS G N 1
ATOM 7209 C CA . CYS B 2 376 ? 15.511 23.560 18.118 1.00 54.95 376 CYS G CA 1
ATOM 7210 C C . CYS B 2 376 ? 16.728 24.076 18.871 1.00 61.26 376 CYS G C 1
ATOM 7211 O O . CYS B 2 376 ? 17.869 23.760 18.524 1.00 71.10 376 CYS G O 1
ATOM 7218 N N . GLU B 2 377 ? 16.489 24.884 19.895 1.00 58.17 377 GLU G N 1
ATOM 7219 C CA . GLU B 2 377 ? 17.547 25.598 20.591 1.00 59.81 377 GLU G CA 1
ATOM 7220 C C . GLU B 2 377 ? 17.754 25.011 21.980 1.00 66.15 377 GLU G C 1
ATOM 7221 O O . GLU B 2 377 ? 16.791 24.695 22.684 1.00 75.10 377 GLU G O 1
ATOM 7233 N N . ASN B 2 378 ? 19.021 24.860 22.361 1.00 64.68 378 ASN G N 1
ATOM 7234 C CA . ASN B 2 378 ? 19.421 24.375 23.679 1.00 57.66 378 ASN G CA 1
ATOM 7235 C C . ASN B 2 378 ? 19.027 22.924 23.926 1.00 53.53 378 ASN G C 1
ATOM 7236 O O . ASN B 2 378 ? 18.878 22.511 25.080 1.00 61.01 378 ASN G O 1
ATOM 7247 N N . ILE B 2 379 ? 18.856 22.132 22.871 1.00 52.83 379 ILE G N 1
ATOM 7248 C CA . ILE B 2 379 ? 18.563 20.710 23.005 1.00 50.25 379 ILE G CA 1
ATOM 7249 C C . ILE B 2 379 ? 19.293 19.968 21.896 1.00 56.57 379 ILE G C 1
ATOM 7250 O O . ILE B 2 379 ? 19.247 20.379 20.732 1.00 57.75 379 ILE G O 1
ATOM 7266 N N . SER B 2 380 ? 19.964 18.880 22.256 1.00 46.85 380 SER G N 1
ATOM 7267 C CA . SER B 2 380 ? 20.662 18.035 21.301 1.00 57.49 380 SER G CA 1
ATOM 7268 C C . SER B 2 380 ? 20.246 16.591 21.526 1.00 45.09 380 SER G C 1
ATOM 7269 O O . SER B 2 380 ? 19.908 16.195 22.645 1.00 52.93 380 SER G O 1
ATOM 7277 N N . GLY B 2 381 ? 20.285 15.804 20.459 1.00 45.37 381 GLY G N 1
ATOM 7278 C CA . GLY B 2 381 ? 19.915 14.406 20.556 1.00 48.10 381 GLY G CA 1
ATOM 7279 C C . GLY B 2 381 ? 20.577 13.595 19.471 1.00 55.51 381 GLY G C 1
ATOM 7280 O O . GLY B 2 381 ? 20.926 14.116 18.407 1.00 49.16 381 GLY G O 1
ATOM 7284 N N . ALA B 2 382 ? 20.754 12.305 19.746 1.00 46.15 382 ALA G N 1
ATOM 7285 C CA . ALA B 2 382 ? 21.342 11.389 18.782 1.00 48.75 382 ALA G CA 1
ATOM 7286 C C . ALA B 2 382 ? 20.995 9.963 19.180 1.00 48.96 382 ALA G C 1
ATOM 7287 O O . ALA B 2 382 ? 20.957 9.637 20.369 1.00 49.67 382 ALA G O 1
ATOM 7294 N N . PHE B 2 383 ? 20.734 9.127 18.180 1.00 43.54 383 PHE G N 1
ATOM 7295 C CA . PHE B 2 383 ? 20.556 7.703 18.411 1.00 44.54 383 PHE G CA 1
ATOM 7296 C C . PHE B 2 383 ? 21.910 7.026 18.570 1.00 51.83 383 PHE G C 1
ATOM 7297 O O . PHE B 2 383 ? 22.861 7.327 17.843 1.00 58.93 383 PHE G O 1
ATOM 7314 N N . ALA B 2 384 ? 21.993 6.113 19.527 1.00 48.39 384 ALA G N 1
ATOM 7315 C CA . ALA B 2 384 ? 23.141 5.231 19.621 1.00 63.08 384 ALA G CA 1
ATOM 7316 C C . ALA B 2 384 ? 22.951 4.047 18.677 1.00 70.11 384 ALA G C 1
ATOM 7317 O O . ALA B 2 384 ? 21.889 3.860 18.077 1.00 54.47 384 ALA G O 1
ATOM 7324 N N . SER B 2 385 ? 24.004 3.242 18.535 1.00 68.10 385 SER G N 1
ATOM 7325 C CA . SER B 2 385 ? 23.861 1.988 17.806 1.00 80.05 385 SER G CA 1
ATOM 7326 C C . SER B 2 385 ? 22.840 1.076 18.471 1.00 64.40 385 SER G C 1
ATOM 7327 O O . SER B 2 385 ? 22.316 0.166 17.819 1.00 67.10 385 SER G O 1
ATOM 7335 N N . ASN B 2 386 ? 22.554 1.308 19.757 1.00 71.62 386 ASN G N 1
ATOM 7336 C CA . ASN B 2 386 ? 21.533 0.565 20.482 1.00 64.98 386 ASN G CA 1
ATOM 7337 C C . ASN B 2 386 ? 20.121 0.917 20.034 1.00 59.26 386 ASN G C 1
ATOM 7338 O O . ASN B 2 386 ? 19.187 0.167 20.336 1.00 51.94 386 ASN G O 1
ATOM 7348 N N . ARG B 2 387 ? 19.946 2.034 19.332 1.00 60.46 387 ARG G N 1
ATOM 7349 C CA . ARG B 2 387 ? 18.660 2.670 19.046 1.00 62.21 387 ARG G CA 1
ATOM 7350 C C . ARG B 2 387 ? 18.164 3.426 20.278 1.00 54.61 387 ARG G C 1
ATOM 7351 O O . ARG B 2 387 ? 17.080 4.022 20.224 1.00 45.57 387 ARG G O 1
ATOM 7372 N N . THR B 2 388 ? 18.903 3.406 21.386 1.00 43.04 388 THR G N 1
ATOM 7373 C CA . THR B 2 388 ? 18.627 4.313 22.490 1.00 39.43 388 THR G CA 1
ATOM 7374 C C . THR B 2 388 ? 18.880 5.742 22.031 1.00 35.26 388 THR G C 1
ATOM 7375 O O . THR B 2 388 ? 19.839 6.011 21.304 1.00 40.97 388 THR G O 1
ATOM 7386 N N . PHE B 2 389 ? 18.008 6.661 22.433 1.00 34.17 389 PHE G N 1
ATOM 7387 C CA . PHE B 2 389 ? 18.118 8.053 22.011 1.00 35.36 389 PHE G CA 1
ATOM 7388 C C . PHE B 2 389 ? 18.539 8.895 23.207 1.00 37.15 389 PHE G C 1
ATOM 7389 O O . PHE B 2 389 ? 17.776 9.051 24.166 1.00 35.21 389 PHE G O 1
ATOM 7406 N N . ASP B 2 390 ? 19.745 9.438 23.143 1.00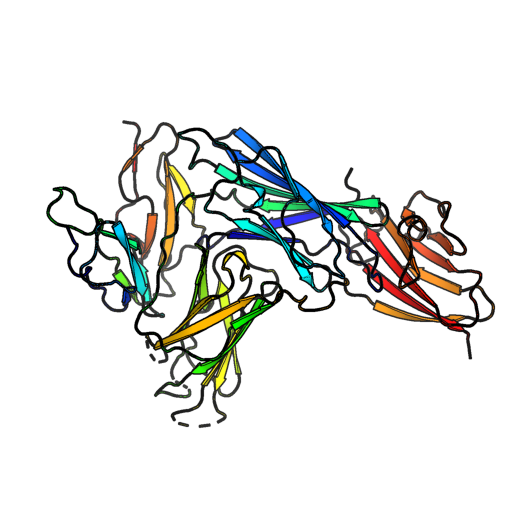 40.94 390 ASP G N 1
ATOM 7407 C CA . ASP B 2 390 ? 20.299 10.244 24.221 1.00 48.36 390 ASP G CA 1
ATOM 7408 C C . ASP B 2 390 ? 20.049 11.711 23.902 1.00 48.20 390 ASP G C 1
ATOM 7409 O O . ASP B 2 390 ? 20.482 12.202 22.855 1.00 47.69 390 ASP G O 1
ATOM 7418 N N . ILE B 2 391 ? 19.351 12.405 24.794 1.00 39.53 391 ILE G N 1
ATOM 7419 C CA . ILE B 2 391 ? 19.031 13.813 24.602 1.00 40.62 391 ILE G CA 1
ATOM 7420 C C . ILE B 2 391 ? 19.734 14.615 25.687 1.00 55.82 391 ILE G C 1
ATOM 7421 O O . ILE B 2 391 ? 19.826 14.176 26.839 1.00 51.66 391 ILE G O 1
ATOM 7437 N N . THR B 2 392 ? 20.261 15.774 25.305 1.00 53.79 392 THR G N 1
ATOM 7438 C CA . THR B 2 392 ? 20.971 16.654 26.222 1.00 50.42 392 THR G CA 1
ATOM 7439 C C . THR B 2 392 ? 20.353 18.041 26.148 1.00 49.31 392 THR G C 1
ATOM 7440 O O . THR B 2 392 ? 20.066 18.545 25.059 1.00 48.53 392 THR G O 1
ATOM 7451 N N . VAL B 2 393 ? 20.148 18.654 27.309 1.00 45.25 393 VAL G N 1
ATOM 7452 C CA . VAL B 2 393 ? 19.542 19.975 27.397 1.00 48.74 393 VAL G CA 1
ATOM 7453 C C . VAL B 2 393 ? 20.567 20.930 27.991 1.00 48.85 393 VAL G C 1
ATOM 7454 O O . VAL B 2 393 ? 21.291 20.577 28.929 1.00 46.86 393 VAL G O 1
ATOM 7467 N N . SER B 2 394 ? 20.639 22.129 27.426 1.00 54.34 394 SER G N 1
ATOM 7468 C CA . SER B 2 394 ? 21.623 23.127 27.813 1.00 59.08 394 SER G CA 1
ATOM 7469 C C . SER B 2 394 ? 20.921 24.400 28.263 1.00 63.01 394 SER G C 1
ATOM 7470 O O . SER B 2 394 ? 19.701 24.547 28.142 1.00 74.07 394 SER G O 1
ATOM 7478 N N . GLY B 2 395 ? 21.714 25.331 28.784 1.00 73.50 395 GLY G N 1
ATOM 7479 C CA . GLY B 2 395 ? 21.171 26.600 29.233 1.00 73.88 395 GLY G CA 1
ATOM 7480 C C . GLY B 2 395 ? 20.059 26.448 30.249 1.00 61.94 395 GLY G C 1
ATOM 7481 O O . GLY B 2 395 ? 19.085 27.212 30.222 1.00 88.37 395 GLY G O 1
ATOM 7485 N N . LEU B 2 396 ? 20.179 25.472 31.141 1.00 71.60 396 LEU G N 1
ATOM 7486 C CA . LEU B 2 396 ? 19.166 25.250 32.164 1.00 77.88 396 LEU G CA 1
ATOM 7487 C C . LEU B 2 396 ? 19.328 26.286 33.269 1.00 83.48 396 LEU G C 1
ATOM 7488 O O . LEU B 2 396 ? 20.388 26.372 33.902 1.00 75.57 396 LEU G O 1
ATOM 7504 N N . GLY B 2 397 ? 18.281 27.074 33.498 1.00 94.61 397 GLY G N 1
ATOM 7505 C CA . GLY B 2 397 ? 18.312 28.087 34.532 1.00 86.47 397 GLY G CA 1
ATOM 7506 C C . GLY B 2 397 ? 18.226 27.498 35.923 1.00 89.01 397 GLY G C 1
ATOM 7507 O O . GLY B 2 397 ? 18.645 26.359 36.151 1.00 97.72 397 GLY G O 1
ATOM 7511 N N . THR B 2 398 ? 17.678 28.266 36.863 1.00 87.20 398 THR G N 1
ATOM 7512 C CA . THR B 2 398 ? 17.550 27.817 38.242 1.00 82.85 398 THR G CA 1
ATOM 7513 C C . THR B 2 398 ? 16.213 27.147 38.530 1.00 90.25 398 THR G C 1
ATOM 7514 O O . THR B 2 398 ? 16.132 26.338 39.462 1.00 88.53 398 THR G O 1
ATOM 7525 N N . ALA B 2 399 ? 15.158 27.454 37.744 1.00 92.53 399 ALA G N 1
ATOM 7526 C CA . ALA B 2 399 ? 13.843 26.905 38.042 1.00 93.48 399 ALA G CA 1
ATOM 7527 C C . ALA B 2 399 ? 13.663 25.530 37.408 1.00 61.73 399 ALA G C 1
ATOM 7528 O O . ALA B 2 399 ? 14.286 25.222 36.387 1.00 65.40 399 ALA G O 1
ATOM 7535 N N . PRO B 2 400 ? 12.810 24.687 37.989 1.00 62.75 400 PRO G N 1
ATOM 7536 C CA . PRO B 2 400 ? 12.505 23.404 37.345 1.00 65.61 400 PRO G CA 1
ATOM 7537 C C . PRO B 2 400 ? 11.820 23.620 36.003 1.00 68.30 400 PRO G C 1
ATOM 7538 O O . PRO B 2 400 ? 10.955 24.486 35.858 1.00 63.87 400 PRO G O 1
ATOM 7549 N N . LYS B 2 401 ? 12.223 22.825 35.015 1.00 58.19 401 LYS G N 1
ATOM 7550 C CA . LYS B 2 401 ? 11.633 22.875 33.684 1.00 55.72 401 LYS G CA 1
ATOM 7551 C C . LYS B 2 401 ? 11.285 21.464 33.238 1.00 52.76 401 LYS G C 1
ATOM 7552 O O . LYS B 2 401 ? 12.033 20.516 33.496 1.00 47.65 401 LYS G O 1
ATOM 7571 N N . THR B 2 402 ? 10.144 21.333 32.570 1.00 42.68 402 THR G N 1
ATOM 7572 C CA . THR B 2 402 ? 9.590 20.039 32.193 1.00 42.22 402 THR G CA 1
ATOM 7573 C C . THR B 2 402 ? 9.659 19.867 30.682 1.00 37.30 402 THR G C 1
ATOM 7574 O O . THR B 2 402 ? 9.181 20.721 29.928 1.00 46.60 402 THR G O 1
ATOM 7585 N N . LEU B 2 403 ? 10.258 18.761 30.250 1.00 36.20 403 LEU G N 1
ATOM 7586 C CA . LEU B 2 403 ? 10.381 18.418 28.840 1.00 41.52 403 LEU G CA 1
ATOM 7587 C C . LEU B 2 403 ? 9.442 17.260 28.532 1.00 40.56 403 LEU G C 1
ATOM 7588 O O . LEU B 2 403 ? 9.406 16.270 29.273 1.00 34.79 403 LEU G O 1
ATOM 7604 N N . ILE B 2 404 ? 8.676 17.399 27.453 1.00 33.47 404 ILE G N 1
ATOM 7605 C CA . ILE B 2 404 ? 7.741 16.380 26.988 1.00 28.87 404 ILE G CA 1
ATOM 7606 C C . ILE B 2 404 ? 8.395 15.667 25.811 1.00 27.44 404 ILE G C 1
ATOM 7607 O O . ILE B 2 404 ? 8.561 16.250 24.736 1.00 34.30 404 ILE G O 1
ATOM 7623 N N . ILE B 2 405 ? 8.759 14.403 26.005 1.00 27.62 405 ILE G N 1
ATOM 7624 C CA . ILE B 2 405 ? 9.491 13.626 25.013 1.00 30.67 405 ILE G CA 1
ATOM 7625 C C . ILE B 2 405 ? 8.588 12.504 24.533 1.00 27.56 405 ILE G C 1
ATOM 7626 O O . ILE B 2 405 ? 8.071 11.737 25.350 1.00 30.61 405 ILE G O 1
ATOM 7642 N N . THR B 2 406 ? 8.425 12.384 23.220 1.00 28.47 406 THR G N 1
ATOM 7643 C CA . THR B 2 406 ? 7.603 11.331 22.640 1.00 29.50 406 THR G CA 1
ATOM 7644 C C . THR B 2 406 ? 8.437 10.508 21.671 1.00 26.50 406 THR G C 1
ATOM 7645 O O . THR B 2 406 ? 9.209 11.058 20.883 1.00 34.29 406 THR G O 1
ATOM 7656 N N . ARG B 2 407 ? 8.282 9.188 21.736 1.00 28.22 407 ARG G N 1
ATOM 7657 C CA . ARG B 2 407 ? 8.976 8.279 20.834 1.00 30.74 407 ARG G CA 1
ATOM 7658 C C . ARG B 2 407 ? 7.976 7.338 20.182 1.00 29.25 407 ARG G C 1
ATOM 7659 O O . ARG B 2 407 ? 7.116 6.772 20.863 1.00 27.81 407 ARG G O 1
ATOM 7680 N N . THR B 2 408 ? 8.098 7.164 18.869 1.00 31.78 408 THR G N 1
ATOM 7681 C CA . THR B 2 408 ? 7.274 6.226 18.123 1.00 30.68 408 THR G CA 1
ATOM 7682 C C . THR B 2 408 ? 8.154 5.394 17.205 1.00 32.25 408 THR G C 1
ATOM 7683 O O . THR B 2 408 ? 9.216 5.840 16.770 1.00 34.61 408 THR G O 1
ATOM 7694 N N . ALA B 2 409 ? 7.706 4.177 16.914 1.00 36.03 409 ALA G N 1
ATOM 7695 C CA . ALA B 2 409 ? 8.375 3.321 15.946 1.00 37.63 409 ALA G CA 1
ATOM 7696 C C . ALA B 2 409 ? 7.321 2.534 15.184 1.00 32.48 409 ALA G C 1
ATOM 7697 O O . ALA B 2 409 ? 6.200 2.342 15.659 1.00 38.90 409 ALA G O 1
ATOM 7704 N N . THR B 2 410 ? 7.694 2.077 13.991 1.00 36.90 410 THR G N 1
ATOM 7705 C CA . THR B 2 410 ? 6.745 1.377 13.136 1.00 38.46 410 THR G CA 1
ATOM 7706 C C . THR B 2 410 ? 6.199 0.147 13.847 1.00 38.27 410 THR G C 1
ATOM 7707 O O . THR B 2 410 ? 6.958 -0.651 14.407 1.00 43.54 410 THR G O 1
ATOM 7718 N N . ASN B 2 411 ? 4.875 -0.002 13.817 1.00 42.12 411 ASN G N 1
ATOM 7719 C CA . ASN B 2 411 ? 4.194 -1.129 14.451 1.00 44.37 411 ASN G CA 1
ATOM 7720 C C . ASN B 2 411 ? 4.519 -1.220 15.938 1.00 48.19 411 ASN G C 1
ATOM 7721 O O . ASN B 2 411 ? 4.477 -2.303 16.526 1.00 50.12 411 ASN G O 1
ATOM 7732 N N . ALA B 2 412 ? 4.848 -0.087 16.554 1.00 43.40 412 ALA G N 1
ATOM 7733 C CA . ALA B 2 412 ? 5.189 -0.014 17.969 1.00 39.72 412 ALA G CA 1
ATOM 7734 C C . ALA B 2 412 ? 4.255 0.967 18.675 1.00 39.26 412 ALA G C 1
ATOM 7735 O O . ALA B 2 412 ? 3.358 1.557 18.068 1.00 66.33 412 ALA G O 1
ATOM 7742 N N . THR B 2 413 ? 4.488 1.146 19.974 1.00 36.31 413 THR G N 1
ATOM 7743 C CA . THR B 2 413 ? 3.599 1.913 20.836 1.00 36.81 413 THR G CA 1
ATOM 7744 C C . THR B 2 413 ? 4.204 3.281 21.124 1.00 63.71 413 THR G C 1
ATOM 7745 O O . THR B 2 413 ? 5.251 3.378 21.774 1.00 52.18 413 THR G O 1
ATOM 7756 N N . THR B 2 414 ? 3.536 4.331 20.657 1.00 32.04 414 THR G N 1
ATOM 7757 C CA . THR B 2 414 ? 3.966 5.689 20.962 1.00 30.87 414 THR G CA 1
ATOM 7758 C C . THR B 2 414 ? 3.973 5.906 22.470 1.00 39.86 414 THR G C 1
ATOM 7759 O O . THR B 2 414 ? 2.971 5.671 23.152 1.00 36.16 414 THR G O 1
ATOM 7770 N N . THR B 2 415 ? 5.118 6.341 22.989 1.00 28.80 415 THR G N 1
ATOM 7771 C CA . THR B 2 415 ? 5.335 6.494 24.421 1.00 34.62 415 THR G CA 1
ATOM 7772 C C . THR B 2 415 ? 5.809 7.911 24.694 1.00 29.53 415 THR G C 1
ATOM 7773 O O . THR B 2 415 ? 6.713 8.403 24.014 1.00 30.62 415 THR G O 1
ATOM 7784 N N . THR B 2 416 ? 5.209 8.567 25.684 1.00 26.85 416 THR G N 1
ATOM 7785 C CA . THR B 2 416 ? 5.561 9.942 26.015 1.00 32.33 416 THR G CA 1
ATOM 7786 C C . THR B 2 416 ? 6.122 10.007 27.427 1.00 31.02 416 THR G C 1
ATOM 7787 O O . THR B 2 416 ? 5.515 9.486 28.367 1.00 30.71 416 THR G O 1
ATOM 7798 N N . HIS B 2 417 ? 7.280 10.647 27.563 1.00 30.19 417 HIS G N 1
ATOM 7799 C CA . HIS B 2 417 ? 7.954 10.820 28.842 1.00 28.95 417 HIS G CA 1
ATOM 7800 C C . HIS B 2 417 ? 7.819 12.268 29.289 1.00 35.80 417 HIS G C 1
ATOM 7801 O O . HIS B 2 417 ? 8.038 13.188 28.494 1.00 38.58 417 HIS G O 1
ATOM 7815 N N . LYS B 2 418 ? 7.475 12.471 30.551 1.00 29.60 418 LYS G N 1
ATOM 7816 C CA . LYS B 2 418 ? 7.419 13.800 31.150 1.00 26.72 418 LYS G CA 1
ATOM 7817 C C . LYS B 2 418 ? 8.625 13.902 32.074 1.00 30.97 418 LYS G C 1
ATOM 7818 O O . LYS B 2 418 ? 8.649 13.275 33.138 1.00 35.83 418 LYS G O 1
ATOM 7837 N N . VAL B 2 419 ? 9.639 14.654 31.658 1.00 31.55 419 VAL G N 1
ATOM 7838 C CA . VAL B 2 419 ? 10.910 14.720 32.373 1.00 30.48 419 VAL G CA 1
ATOM 7839 C C . VAL B 2 419 ? 11.039 16.102 32.992 1.00 33.76 419 VAL G C 1
ATOM 7840 O O . VAL B 2 419 ? 11.112 17.108 32.276 1.00 32.82 419 VAL G O 1
ATOM 7853 N N . ILE B 2 420 ? 11.063 16.149 34.322 1.00 33.96 420 ILE G N 1
ATOM 7854 C CA . ILE B 2 420 ? 11.196 17.393 35.069 1.00 34.70 420 ILE G CA 1
ATOM 7855 C C . ILE B 2 420 ? 12.646 17.519 35.507 1.00 42.33 420 ILE G C 1
ATOM 7856 O O . ILE B 2 420 ? 13.133 16.707 36.304 1.00 36.99 420 ILE G O 1
ATOM 7872 N N . PHE B 2 421 ? 13.333 18.533 34.990 1.00 43.77 421 PHE G N 1
ATOM 7873 C CA . PHE B 2 421 ? 14.717 18.817 35.346 1.00 39.34 421 PHE G CA 1
ATOM 7874 C C . PHE B 2 421 ? 14.738 19.864 36.453 1.00 47.97 421 PHE G C 1
ATOM 7875 O O . PHE B 2 421 ? 14.224 20.971 36.267 1.00 42.40 421 PHE G O 1
ATOM 7892 N N . SER B 2 422 ? 15.351 19.527 37.588 1.00 48.45 422 SER G N 1
ATOM 7893 C CA . SER B 2 422 ? 15.417 20.428 38.730 1.00 44.39 422 SER G CA 1
ATOM 7894 C C . SER B 2 422 ? 16.850 20.529 39.233 1.00 63.84 422 SER G C 1
ATOM 7895 O O . SER B 2 422 ? 17.608 19.557 39.193 1.00 43.87 422 SER G O 1
ATOM 7903 N N . LYS B 2 423 ? 17.209 21.719 39.714 1.00 56.40 423 LYS G N 1
ATOM 7904 C CA . LYS B 2 423 ? 18.562 21.969 40.192 1.00 65.09 423 LYS G CA 1
ATOM 7905 C C . LYS B 2 423 ? 18.865 21.124 41.423 1.00 51.51 423 LYS G C 1
ATOM 7906 O O . LYS B 2 423 ? 18.046 21.011 42.340 1.00 52.24 423 LYS G O 1
ATOM 7925 N N . ALA B 2 424 ? 20.053 20.533 41.443 1.00 55.10 424 ALA G N 1
ATOM 7926 C CA . ALA B 2 424 ? 20.430 19.658 42.542 1.00 70.62 424 ALA G CA 1
ATOM 7927 C C . ALA B 2 424 ? 20.436 20.443 43.850 1.00 61.33 424 ALA G C 1
ATOM 7928 O O . ALA B 2 424 ? 20.967 21.562 43.891 1.00 59.71 424 ALA G O 1
ATOM 7935 N N . PRO B 2 425 ? 19.844 19.910 44.935 1.00 79.78 425 PRO G N 1
ATOM 7936 C CA . PRO B 2 425 ? 19.930 20.589 46.230 1.00 86.14 425 PRO G CA 1
ATOM 7937 C C . PRO B 2 425 ? 21.034 20.020 47.116 1.00 79.01 425 PRO G C 1
ATOM 7938 O O . PRO B 2 425 ? 22.209 20.261 46.835 1.00 70.89 425 PRO G O 1
#

Secondary structure (DSSP, 8-state):
--B-SPPP-TTEEE----SSBPTT-EEEEEE-TTSEEES--EEEEE-SSSSS-EESS---EEE---TT-EEPPP--TTEEEEE--SSEETT-EEEEEE-TT-EEES-SEEEE-TTSSEESSPPPEEE--/--SEEEEEEE---S---SEEEEEE--S---SS-SS--EEEEEEEEEEETTEEEEEEEEEEEE-TTT--EE--SEEES--TTGGGGEEEEEEETTEEEEEEESSS-SS---TT-TT-EEEEEEEEEEE-TT-PEEEEEEEEEEEEEP---PPPP---SS-EE-S--EEEETTEEEEEEEEEESS----BEEEEEEEETTEEEEEEETT-SBSSPPSEEEEEEEEESSSPPSSPPEEEEEE---EEEEEEEE-----GGG-TTEEEEEEEE--EEEEEEEEE--S-SS--SPP-EEEEEEESTT-EEEEEPPPTT--TT-S-EEEEEEESS---TTTS---EEESS----TT--SEEEEE-TTS-EEEEE-S--SS-EEEEEEEEETTS--EEEEEEEEE--

Solvent-accessible surface area: 25274 Å² total; per-residue (Å²): 79,46,6,52,86,11,45,120,20,149,62,23,37,37,2,102,63,69,101,112,3,61,65,45,39,40,0,16,3,13,11,25,14,40,43,66,33,8,4,56,67,34,0,63,0,60,46,166,85,173,102,87,10,55,41,57,65,113,20,8,144,19,51,153,38,58,133,177,6,66,6,95,101,4,109,7,111,13,17,61,53,24,29,32,27,106,101,9,111,4,19,56,42,0,13,4,18,25,105,114,119,66,59,59,95,60,68,94,9,0,32,0,34,28,83,76,124,34,1,73,52,215,60,4,68,11,73,72,162,166,54,62,11,68,36,124,35,124,28,70,17,82,39,90,5,2,2,1,2,5,5,26,0,43,86,3,3,11,16,5,15,18,80,47,14,37,5,59,0,59,1,16,0,21,1,25,3,44,59,123,126,37,111,0,55,2,42,7,10,115,0,46,28,126,104,103,15,33,5,109,12,189,26,44,158,38,23,23,153,95,2,45,93,13,1,18,0,10,2,21,6,57,2,35,0,0,3,3,5,31,0,34,123,32,0,4,110,37,85,143,64,50,91,91,40,0,6,0,42,7,1,23,1,75,2,73,8,30,14,37,6,42,9,8,2,50,1,75,9,100,86,70,12,50,1,27,30,90,115,27,54,169,12,73,4,73,122,23,110,93,33,155,62,58,0,33,4,128,12,3,9,0,63,8,62,1,87,13,75,7,105,62,33,69,54,72,3,13,6,31,5,11,0,20,19,92,68,3,22,0,74,3,63,14,64,117,22,65,33,87,136,10,100,98,27,92,14,173,16,84,14,44,9,15,7,3,127,15,107,68,106,14,18,6,40,0,54,9,63,134,97,128,66,8,35,0,96,3,47,1,35,5,1,2,45,15,3,23,91,104,4,25,0,2,0,8,16,40,33,62,107,6,16,31,2,72,0,47,15,26,118,141,70,52,62,73,8,55,18,102,51,109,76,44,103,42,85,12,121,42,77,88,9,78,28,59,0,72,79,12,103,86,16,91,60,128,6,108,69,1,15,0,6,0,4,74,24,159,13,137,62,63,131,81,50,10,94,11,55,2,51,62,121,63,48,55,44,100,42,14,131,89,8,60,17,64,43,44,127,111,51,35,0,59,1,39,1,44,51,12,45,115,59,88,113,27,0,0,0,3,0,7,1,29,144,25,70,22,42,2,20,53,0,42,2,30,80,38,172

Sequence (529 aa):
ISCGSPPPILNGRISYYSTPIAVGTVIRYSCSGTFRLIGEKSLLCITKDKVDGTWDKPAPKCEYFNKYSSCPEPIVPGGYKIRGSTPYRHGDSVTFACKTNFSMNGNKSVWCQANNMWGPTRLPTCVSVVCQYTIQSLIHLTGEDPGFFNVEIPEFPFYPTCNVCTADVNVTINFDVGGKKHQLDLDFGQLTPHTKAVYQPRGAFGGSENATNLFLLELLGAGELALTMRSKKLPINVTTGEEQQVSLESVDVYFQDVFGTMWCHHAEMQNPVYLIPETVPYIKWDNCNSTNITAVVRAQGLDVTLPLSLPTSASNFSVKTEMLGNEIDIECIMEDGEISQVLPGDNKFNITCSGYESHVPSGGILTSTSGYAYSLRLTPRPVSRFLGNNSILYVFYSGDYCIQSNIVFSDEIPASQDMPTNTTDITYVGDNATYSVPMVTSEDANSPNVTVTAFWAWPNNTETDFKCKWTLTSGTPSGCENISGAFASNRTFDITVSGLGTAPKTLIITRTATNATTTTHKVIFSKAP

Nearest PDB structures (foldseek):
  8sm0-assembly1_C  TM=1.008E+00  e=7.465E-26  Homo sapiens
  1ly2-assembly1_A  TM=9.827E-01  e=3.604E-23  Homo sapiens
  1w2s-assembly1_B  TM=5.115E-01  e=1.403E-20  Homo sapiens
  2aty-assembly1_B  TM=4.891E-01  e=3.499E-20  Homo sapiens
  2gsx-assembly1_A  TM=4.840E-01  e=2.822E-20  Homo sapiens

Radius of gyration: 27.6 Å; Cα contacts (8 Å, |Δi|>4): 1379; chains: 2; bounding box: 88×55×67 Å